Protein 2P9X (pdb70)

Nearest PDB structures (foldseek):
  2p9x-assembly2_B-2  TM=1.011E+00  e=6.034E-13  Pyrococcus horikoshii OT3
  2p9x-assembly1_A  TM=1.002E+00  e=4.941E-11  Pyrococcus horikoshii OT3
  2p9x-assembly1_A  TM=1.010E+00  e=7.304E-13  Pyrococcus horikoshii OT3
  2p9x-assembly2_B-2  TM=1.002E+00  e=5.067E-11  Pyrococcus horikoshii OT3
  7ai4-assembly1_A  TM=3.066E-01  e=9.046E+00  Homo sapiens

Structure (mmCIF, N/CA/C/O backbone):
data_2P9X
#
_entry.id   2P9X
#
_cell.length_a   62.357
_cell.length_b   65.870
_cell.length_c   104.050
_cell.angle_alpha   90.00
_cell.angle_beta   90.00
_cell.angle_gamma   90.00
#
_symmetry.space_group_name_H-M   'P 21 21 21'
#
loop_
_entity.id
_entity.type
_entity.pdbx_description
1 polymer 'Hypothetical protein PH0832'
2 non-polymer 'ACETATE ION'
3 non-polymer 'ZINC ION'
4 water water
#
loop_
_atom_site.group_PDB
_atom_site.id
_atom_site.type_symbol
_atom_site.label_atom_id
_atom_site.label_alt_id
_atom_site.label_comp_id
_atom_site.label_asym_id
_atom_site.label_entity_id
_atom_site.label_seq_id
_atom_site.pdbx_PDB_ins_code
_atom_site.Cartn_x
_atom_site.Cartn_y
_atom_site.Cartn_z
_atom_site.occupancy
_atom_site.B_iso_or_equiv
_atom_site.auth_seq_id
_atom_site.auth_comp_id
_atom_site.auth_asym_id
_atom_site.auth_atom_id
_atom_site.pdbx_PDB_model_num
ATOM 1 N N . SER A 1 2 ? -9.814 17.102 5.530 1.00 23.31 2 SER A N 1
ATOM 2 C CA . SER A 1 2 ? -10.929 16.730 6.445 1.00 22.82 2 SER A CA 1
ATOM 3 C C . SER A 1 2 ? -10.374 16.271 7.781 1.00 23.65 2 SER A C 1
ATOM 4 O O . SER A 1 2 ? -9.169 16.062 7.930 1.00 22.83 2 SER A O 1
ATOM 7 N N . LYS A 1 3 ? -11.262 16.105 8.753 1.00 24.28 3 LYS A N 1
ATOM 8 C CA . LYS A 1 3 ? -10.845 15.643 10.066 1.00 24.10 3 LYS A CA 1
ATOM 9 C C . LYS A 1 3 ? -10.182 14.269 9.949 1.00 23.20 3 LYS A C 1
ATOM 10 O O . LYS A 1 3 ? -9.156 14.012 10.575 1.00 23.95 3 LYS A O 1
ATOM 16 N N . GLY A 1 4 ? -10.765 13.389 9.140 1.00 22.50 4 GLY A N 1
ATOM 17 C CA . GLY A 1 4 ? -10.203 12.056 8.984 1.00 21.87 4 GLY A CA 1
ATOM 18 C C . GLY A 1 4 ? -8.867 12.043 8.259 1.00 20.53 4 GLY A C 1
ATOM 19 O O . GLY A 1 4 ? -7.954 11.298 8.626 1.00 21.35 4 GLY A O 1
ATOM 20 N N . ARG A 1 5 ? -8.745 12.873 7.229 1.00 20.17 5 ARG A N 1
ATOM 21 C CA . ARG A 1 5 ? -7.508 12.944 6.456 1.00 21.19 5 ARG A CA 1
ATOM 22 C C . ARG A 1 5 ? -6.395 13.485 7.346 1.00 21.96 5 ARG A C 1
ATOM 23 O O . ARG A 1 5 ? -5.260 13.007 7.306 1.00 22.52 5 ARG A O 1
ATOM 31 N N . ASP A 1 6 ? -6.726 14.491 8.148 1.00 20.83 6 ASP A N 1
ATOM 32 C CA . ASP A 1 6 ? -5.761 15.098 9.060 1.00 23.02 6 ASP A CA 1
ATOM 33 C C . ASP A 1 6 ? -5.295 14.087 10.106 1.00 23.80 6 ASP A C 1
ATOM 34 O O . ASP A 1 6 ? -4.097 13.907 10.317 1.00 24.55 6 ASP A O 1
ATOM 39 N N . ILE A 1 7 ? -6.243 13.410 10.744 1.00 23.12 7 ILE A N 1
ATOM 40 C CA . ILE A 1 7 ? -5.907 12.433 11.774 1.00 22.75 7 ILE A CA 1
ATOM 41 C C . ILE A 1 7 ? -5.096 11.255 11.242 1.00 23.23 7 ILE A C 1
ATOM 42 O O . ILE A 1 7 ? -4.132 10.816 11.878 1.00 23.19 7 ILE A O 1
ATOM 47 N N . LEU A 1 8 ? -5.466 10.736 10.079 1.00 21.69 8 LEU A N 1
ATOM 48 C CA . LEU A 1 8 ? -4.712 9.607 9.540 1.00 19.86 8 LEU A CA 1
ATOM 49 C C . LEU A 1 8 ? -3.300 10.031 9.150 1.00 20.38 8 LEU A C 1
ATOM 50 O O . LEU A 1 8 ? -2.330 9.356 9.480 1.00 23.06 8 LEU A O 1
ATOM 55 N N . THR A 1 9 ? -3.185 11.155 8.454 1.00 21.88 9 THR A N 1
ATOM 56 C CA . THR A 1 9 ? -1.879 11.630 8.015 1.00 19.57 9 THR A CA 1
ATOM 57 C C . THR A 1 9 ? -0.948 11.915 9.183 1.00 21.65 9 THR A C 1
ATOM 58 O O . THR A 1 9 ? 0.201 11.480 9.178 1.00 22.30 9 THR A O 1
ATOM 62 N N . LYS A 1 10 ? -1.439 12.619 10.196 1.00 21.33 10 LYS A N 1
ATOM 63 C CA . LYS A 1 10 ? -0.597 12.926 11.349 1.00 22.83 10 LYS A CA 1
ATOM 64 C C . LYS A 1 10 ? -0.190 11.664 12.098 1.00 22.42 10 LYS A C 1
ATOM 65 O O . LYS A 1 10 ? 0.951 11.539 12.543 1.00 22.06 10 LYS A O 1
ATOM 71 N N . THR A 1 11 ? -1.120 10.725 12.241 1.00 20.85 11 THR A N 1
ATOM 72 C CA . THR A 1 11 ? -0.818 9.485 12.946 1.00 21.44 11 THR A CA 1
ATOM 73 C C . THR A 1 11 ? 0.299 8.744 12.225 1.00 21.02 11 THR A C 1
ATOM 74 O O . THR A 1 11 ? 1.202 8.204 12.861 1.00 22.28 11 THR A O 1
ATOM 78 N N . ILE A 1 12 ? 0.236 8.716 10.897 1.00 20.15 12 ILE A N 1
ATOM 79 C CA . ILE A 1 12 ? 1.269 8.039 10.124 1.00 19.78 12 ILE A CA 1
ATOM 80 C C . ILE A 1 12 ? 2.608 8.751 10.288 1.00 19.22 12 ILE A C 1
ATOM 81 O O . ILE A 1 12 ? 3.635 8.115 10.512 1.00 21.18 12 ILE A O 1
ATOM 86 N N . ILE A 1 13 ? 2.592 10.073 10.187 1.00 20.25 13 ILE A N 1
ATOM 87 C CA . ILE A 1 13 ? 3.813 10.846 10.338 1.00 20.30 13 ILE A CA 1
ATOM 88 C C . ILE A 1 13 ? 4.468 10.579 11.695 1.00 21.14 13 ILE A C 1
ATOM 89 O O . ILE A 1 13 ? 5.685 10.412 11.776 1.00 20.17 13 ILE A O 1
ATOM 94 N N . LEU A 1 14 ? 3.672 10.529 12.759 1.00 21.35 14 LEU A N 1
ATOM 95 C CA . LEU A 1 14 ? 4.240 10.264 14.083 1.00 22.12 14 LEU A CA 1
ATOM 96 C C . LEU A 1 14 ? 4.812 8.847 14.139 1.00 22.83 14 LEU A C 1
ATOM 97 O O . LEU A 1 14 ? 5.843 8.613 14.768 1.00 23.84 14 LEU A O 1
ATOM 102 N N . ALA A 1 15 ? 4.153 7.905 13.468 1.00 20.97 15 ALA A N 1
ATOM 103 C CA . ALA A 1 15 ? 4.640 6.527 13.450 1.00 20.41 15 ALA A CA 1
ATOM 104 C C . ALA A 1 15 ? 6.001 6.469 12.753 1.00 21.00 15 ALA A C 1
ATOM 105 O O . ALA A 1 15 ? 6.916 5.789 13.215 1.00 22.36 15 ALA A O 1
ATOM 107 N N . LEU A 1 16 ? 6.142 7.192 11.645 1.00 20.25 16 LEU A N 1
ATOM 108 C CA . LEU A 1 16 ? 7.411 7.180 10.922 1.00 20.64 16 LEU A CA 1
ATOM 109 C C . LEU A 1 16 ? 8.522 7.764 11.788 1.00 20.67 16 LEU A C 1
ATOM 110 O O . LEU A 1 16 ? 9.639 7.252 11.800 1.00 21.64 16 LEU A O 1
ATOM 115 N N . ARG A 1 17 ? 8.213 8.826 12.523 1.00 20.83 17 ARG A N 1
ATOM 116 C CA . ARG A 1 17 ? 9.205 9.457 13.387 1.00 21.55 17 ARG A CA 1
ATOM 117 C C . ARG A 1 17 ? 9.594 8.527 14.535 1.00 22.58 17 ARG A C 1
ATOM 118 O O . ARG A 1 17 ? 10.726 8.571 15.022 1.00 24.55 17 ARG A O 1
ATOM 126 N N . GLU A 1 18 ? 8.654 7.684 14.956 1.00 22.51 18 GLU A N 1
ATOM 127 C CA . GLU A 1 18 ? 8.910 6.730 16.030 1.00 23.86 18 GLU A CA 1
ATOM 128 C C . GLU A 1 18 ? 9.828 5.613 15.545 1.00 25.21 18 GLU A C 1
ATOM 129 O O . GLU A 1 18 ? 10.668 5.117 16.293 1.00 25.98 18 GLU A O 1
ATOM 135 N N . VAL A 1 19 ? 9.658 5.211 14.289 1.00 23.63 19 VAL A N 1
ATOM 136 C CA . VAL A 1 19 ? 10.475 4.154 13.710 1.00 23.27 19 VAL A CA 1
ATOM 137 C C . VAL A 1 19 ? 11.952 4.526 13.707 1.00 23.90 19 VAL A C 1
ATOM 138 O O . VAL A 1 19 ? 12.787 3.822 14.281 1.00 24.50 19 VAL A O 1
ATOM 142 N N . ALA A 1 20 ? 12.269 5.639 13.055 1.00 23.09 20 ALA A N 1
ATOM 143 C CA . ALA A 1 20 ? 13.649 6.094 12.961 1.00 24.05 20 ALA A CA 1
ATOM 144 C C . ALA A 1 20 ? 13.691 7.530 12.453 1.00 25.28 20 ALA A C 1
ATOM 145 O O . ALA A 1 20 ? 12.811 7.962 11.714 1.00 25.85 20 ALA A O 1
ATOM 147 N N . PRO A 1 21 ? 14.726 8.288 12.841 1.00 27.37 21 PRO A N 1
ATOM 148 C CA . PRO A 1 21 ? 14.912 9.686 12.450 1.00 28.26 21 PRO A CA 1
ATOM 149 C C . PRO A 1 21 ? 14.724 10.024 10.971 1.00 27.21 21 PRO A C 1
ATOM 150 O O . PRO A 1 21 ? 14.125 11.044 10.639 1.00 30.00 21 PRO A O 1
ATOM 154 N N . GLY A 1 22 ? 15.223 9.171 10.086 1.00 25.63 22 GLY A N 1
ATOM 155 C CA . GLY A 1 22 ? 15.119 9.471 8.670 1.00 23.16 22 GLY A CA 1
ATOM 156 C C . GLY A 1 22 ? 14.006 8.848 7.852 1.00 21.92 22 GLY A C 1
ATOM 157 O O . GLY A 1 22 ? 13.917 9.119 6.654 1.00 21.77 22 GLY A O 1
ATOM 158 N N . LEU A 1 23 ? 13.151 8.033 8.457 1.00 19.90 23 LEU A N 1
ATOM 159 C CA . LEU A 1 23 ? 12.101 7.400 7.661 1.00 19.02 23 LEU A CA 1
ATOM 160 C C . LEU A 1 23 ? 11.154 8.395 7.003 1.00 18.84 23 LEU A C 1
ATOM 161 O O . LEU A 1 23 ? 10.785 8.222 5.842 1.00 18.59 23 LEU A O 1
ATOM 166 N N . GLU A 1 24 ? 10.753 9.437 7.722 1.00 18.81 24 GLU A N 1
ATOM 167 C CA . GLU A 1 24 ? 9.848 10.413 7.120 1.00 19.52 24 GLU A CA 1
ATOM 168 C C . GLU A 1 24 ? 10.471 11.000 5.855 1.00 20.13 24 GLU A C 1
ATOM 169 O O . GLU A 1 24 ? 9.832 11.054 4.802 1.00 17.94 24 GLU A O 1
ATOM 175 N N . ALA A 1 25 ? 11.728 11.425 5.953 1.00 19.66 25 ALA A N 1
ATOM 176 C CA . ALA A 1 25 ? 12.403 12.009 4.796 1.00 19.17 25 ALA A CA 1
ATOM 177 C C . ALA A 1 25 ? 12.568 11.007 3.663 1.00 19.59 25 ALA A C 1
ATOM 178 O O . ALA A 1 25 ? 12.406 11.347 2.490 1.00 20.43 25 ALA A O 1
ATOM 180 N N . VAL A 1 26 ? 12.904 9.770 4.009 1.00 18.49 26 VAL A N 1
ATOM 181 C CA . VAL A 1 26 ? 13.101 8.744 2.994 1.00 18.29 26 VAL A CA 1
ATOM 182 C C . VAL A 1 26 ? 11.804 8.399 2.271 1.00 19.36 26 VAL A C 1
ATOM 183 O O . VAL A 1 26 ? 11.757 8.381 1.037 1.00 19.34 26 VAL A O 1
ATOM 187 N N . LEU A 1 27 ? 10.743 8.127 3.021 1.00 19.16 27 LEU A N 1
ATOM 188 C CA . LEU A 1 27 ? 9.484 7.792 2.365 1.00 18.96 27 LEU A CA 1
ATOM 189 C C . LEU A 1 27 ? 8.959 8.983 1.567 1.00 19.84 27 LEU A C 1
ATOM 190 O O . LEU A 1 27 ? 8.461 8.819 0.459 1.00 20.07 27 LEU A O 1
ATOM 195 N N . GLU A 1 28 ? 9.076 10.186 2.117 1.00 18.54 28 GLU A N 1
ATOM 196 C CA . GLU A 1 28 ? 8.586 11.355 1.396 1.00 20.23 28 GLU A CA 1
ATOM 197 C C . GLU A 1 28 ? 9.369 11.606 0.111 1.00 19.66 28 GLU A C 1
ATOM 198 O O . GLU A 1 28 ? 8.802 12.020 -0.893 1.00 21.04 28 GLU A O 1
ATOM 204 N N . ALA A 1 29 ? 10.669 11.342 0.130 1.00 19.08 29 ALA A N 1
ATOM 205 C CA . ALA A 1 29 ? 11.457 11.528 -1.086 1.00 18.97 29 ALA A CA 1
ATOM 206 C C . ALA A 1 29 ? 10.964 10.550 -2.147 1.00 19.39 29 ALA A C 1
ATOM 207 O O . ALA A 1 29 ? 10.859 10.889 -3.325 1.00 20.25 29 ALA A O 1
ATOM 209 N N . HIS A 1 30 ? 10.682 9.323 -1.721 1.00 18.76 30 HIS A N 1
ATOM 210 C CA . HIS A 1 30 ? 10.190 8.285 -2.618 1.00 18.22 30 HIS A CA 1
ATOM 211 C C . HIS A 1 30 ? 8.827 8.643 -3.205 1.00 19.64 30 HIS A C 1
ATOM 212 O O . HIS A 1 30 ? 8.618 8.536 -4.408 1.00 21.85 30 HIS A O 1
ATOM 219 N N . LEU A 1 31 ? 7.898 9.076 -2.361 1.00 19.96 31 LEU A N 1
ATOM 220 C CA . LEU A 1 31 ? 6.562 9.429 -2.852 1.00 19.86 31 LEU A CA 1
ATOM 221 C C . LEU A 1 31 ? 6.586 10.647 -3.758 1.00 21.60 31 LEU A C 1
ATOM 222 O O . LEU A 1 31 ? 5.819 10.734 -4.711 1.00 22.75 31 LEU A O 1
ATOM 227 N N . ARG A 1 32 ? 7.460 11.596 -3.446 1.00 21.91 32 ARG A N 1
ATOM 228 C CA . ARG A 1 32 ? 7.581 12.817 -4.238 1.00 24.52 32 ARG A CA 1
ATOM 229 C C . ARG A 1 32 ? 8.116 12.496 -5.624 1.00 25.36 32 ARG A C 1
ATOM 230 O O . ARG A 1 32 ? 7.565 12.937 -6.635 1.00 26.52 32 ARG A O 1
ATOM 238 N N . ALA A 1 33 ? 9.192 11.719 -5.668 1.00 24.84 33 ALA A N 1
ATOM 239 C CA . ALA A 1 33 ? 9.821 11.360 -6.934 1.00 26.87 33 ALA A CA 1
ATOM 240 C C . ALA A 1 33 ? 9.016 10.415 -7.821 1.00 28.17 33 ALA A C 1
ATOM 241 O O . ALA A 1 33 ? 9.056 10.529 -9.050 1.00 31.12 33 ALA A O 1
ATOM 243 N N . THR A 1 34 ? 8.268 9.496 -7.221 1.00 27.46 34 THR A N 1
ATOM 244 C CA . THR A 1 34 ? 7.516 8.531 -8.011 1.00 27.61 34 THR A CA 1
ATOM 245 C C . THR A 1 34 ? 6.052 8.851 -8.275 1.00 28.19 34 THR A C 1
ATOM 246 O O . THR A 1 34 ? 5.494 8.393 -9.275 1.00 28.35 34 THR A O 1
ATOM 250 N N . LEU A 1 35 ? 5.428 9.636 -7.402 1.00 27.55 35 LEU A N 1
ATOM 251 C CA . LEU A 1 35 ? 4.013 9.966 -7.576 1.00 27.23 35 LEU A CA 1
ATOM 252 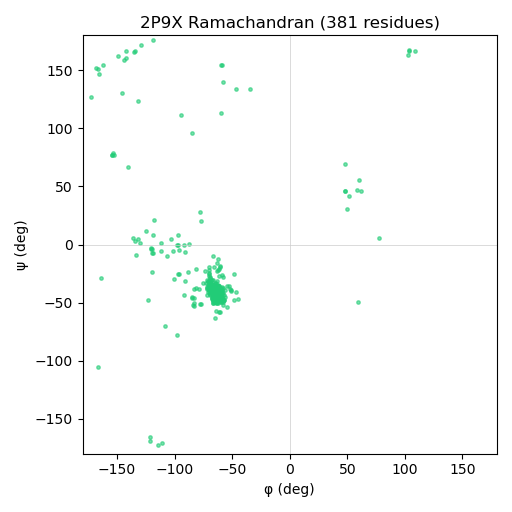C C . LEU A 1 35 ? 3.680 11.432 -7.333 1.00 26.80 35 LEU A C 1
ATOM 253 O O . LEU A 1 35 ? 2.506 11.813 -7.347 1.00 27.46 35 LEU A O 1
ATOM 258 N N . ASN A 1 36 ? 4.705 12.251 -7.114 1.00 26.18 36 ASN A N 1
ATOM 259 C CA . ASN A 1 36 ? 4.512 13.668 -6.840 1.00 27.23 36 ASN A CA 1
ATOM 260 C C . ASN A 1 36 ? 3.437 13.825 -5.768 1.00 26.95 36 ASN A C 1
ATOM 261 O O . ASN A 1 36 ? 2.524 14.648 -5.888 1.00 26.78 36 ASN A O 1
ATOM 266 N N . SER A 1 37 ? 3.555 13.016 -4.720 1.00 24.22 37 SER A N 1
ATOM 267 C CA . SER A 1 37 ? 2.599 13.038 -3.621 1.00 24.17 37 SER A CA 1
ATOM 268 C C . SER A 1 37 ? 3.298 13.011 -2.275 1.00 24.09 37 SER A C 1
ATOM 269 O O . SER A 1 37 ? 4.490 12.707 -2.188 1.00 22.99 37 SER A O 1
ATOM 272 N N . GLY A 1 38 ? 2.536 13.330 -1.233 1.00 22.97 38 GLY A N 1
ATOM 273 C CA . GLY A 1 38 ? 3.047 13.307 0.127 1.00 22.29 38 GLY A CA 1
ATOM 274 C C . GLY A 1 38 ? 2.379 12.171 0.884 1.00 20.85 38 GLY A C 1
ATOM 275 O O . GLY A 1 38 ? 1.672 11.353 0.284 1.00 21.63 38 GLY A O 1
ATOM 276 N N . ILE A 1 39 ? 2.584 12.126 2.198 1.00 20.19 39 ILE A N 1
ATOM 277 C CA . ILE A 1 39 ? 2.021 11.074 3.045 1.00 21.42 39 ILE A CA 1
ATOM 278 C C . ILE A 1 39 ? 0.497 11.066 3.043 1.00 19.67 39 ILE A C 1
ATOM 279 O O . ILE A 1 39 ? -0.129 10.046 3.354 1.00 22.44 39 ILE A O 1
ATOM 284 N N . GLU A 1 40 ? -0.098 12.200 2.685 1.00 20.82 40 GLU A N 1
ATOM 285 C CA . GLU A 1 40 ? -1.554 12.303 2.643 1.00 20.23 40 GLU A CA 1
ATOM 286 C C . GLU A 1 40 ? -2.140 11.328 1.620 1.00 22.33 40 GLU A C 1
ATOM 287 O O . GLU A 1 40 ? -3.350 11.102 1.578 1.00 19.89 40 GLU A O 1
ATOM 293 N N . LEU A 1 41 ? -1.278 10.756 0.784 1.00 20.16 41 LEU A N 1
ATOM 294 C CA . LEU A 1 41 ? -1.712 9.789 -0.219 1.00 21.13 41 LEU A CA 1
ATOM 295 C C . LEU A 1 41 ? -2.328 8.569 0.460 1.00 21.37 41 LEU A C 1
ATOM 296 O O . LEU A 1 41 ? -3.157 7.874 -0.129 1.00 22.59 41 LEU A O 1
ATOM 301 N N . ALA A 1 42 ? -1.906 8.299 1.696 1.00 21.79 42 ALA A N 1
ATOM 302 C CA . ALA A 1 42 ? -2.425 7.154 2.440 1.00 21.35 42 ALA A CA 1
ATOM 303 C C . ALA A 1 42 ? -3.939 7.261 2.573 1.00 21.41 42 ALA A C 1
ATOM 304 O O . ALA A 1 42 ? -4.648 6.260 2.503 1.00 20.91 42 ALA A O 1
ATOM 306 N N . TYR A 1 43 ? -4.427 8.481 2.755 1.00 22.05 43 TYR A N 1
ATOM 307 C CA . TYR A 1 43 ? -5.863 8.713 2.871 1.00 22.68 43 TYR A CA 1
ATOM 308 C C . TYR A 1 43 ? -6.519 8.854 1.501 1.00 23.72 43 TYR A C 1
ATOM 309 O O . TYR A 1 43 ? -7.576 8.270 1.249 1.00 23.66 43 TYR A O 1
ATOM 318 N N . ASP A 1 44 ? -5.895 9.628 0.618 1.00 22.08 44 ASP A N 1
ATOM 319 C CA . ASP A 1 44 ? -6.453 9.857 -0.716 1.00 22.72 44 ASP A CA 1
ATOM 320 C C . ASP A 1 44 ? -6.554 8.620 -1.597 1.00 24.35 44 ASP A C 1
ATOM 321 O O . ASP A 1 44 ? -7.513 8.474 -2.363 1.00 25.59 44 ASP A O 1
ATOM 326 N N . ASP A 1 45 ? -5.563 7.741 -1.506 1.00 23.69 45 ASP A N 1
ATOM 327 C CA . ASP A 1 45 ? -5.548 6.523 -2.304 1.00 24.52 45 ASP A CA 1
ATOM 328 C C . ASP A 1 45 ? -4.711 5.489 -1.562 1.00 23.40 45 ASP A C 1
ATOM 329 O O . ASP A 1 45 ? -3.559 5.238 -1.917 1.00 23.91 45 ASP A O 1
ATOM 334 N N . PRO A 1 46 ? -5.283 4.872 -0.515 1.00 23.25 46 PRO A N 1
ATOM 335 C CA . PRO A 1 46 ? -4.572 3.862 0.276 1.00 23.72 46 PRO A CA 1
ATOM 336 C C . PRO A 1 46 ? -3.921 2.736 -0.519 1.00 24.70 46 PRO A C 1
ATOM 337 O O . PRO A 1 46 ? -2.804 2.318 -0.205 1.00 25.11 46 PRO A O 1
ATOM 341 N N . GLN A 1 47 ? -4.599 2.246 -1.552 1.00 24.85 47 GLN A N 1
ATOM 342 C CA . GLN A 1 47 ? -4.028 1.177 -2.360 1.00 25.23 47 GLN A CA 1
ATOM 343 C C . GLN A 1 47 ? -2.743 1.646 -3.050 1.00 24.78 47 GLN A C 1
ATOM 344 O O . GLN A 1 47 ? -1.750 0.917 -3.086 1.00 25.27 47 GLN A O 1
ATOM 350 N N . LYS A 1 48 ? -2.759 2.862 -3.587 1.00 23.57 48 LYS A N 1
ATOM 351 C CA . LYS A 1 48 ? -1.584 3.403 -4.267 1.00 24.75 48 LYS A CA 1
ATOM 352 C C . LYS A 1 48 ? -0.457 3.645 -3.262 1.00 24.32 48 LYS A C 1
ATOM 353 O O . LYS A 1 48 ? 0.716 3.426 -3.564 1.00 23.15 48 LYS A O 1
ATOM 359 N N . PHE A 1 49 ? -0.819 4.094 -2.064 1.00 22.57 49 PHE A N 1
ATOM 360 C CA . PHE A 1 49 ? 0.171 4.349 -1.024 1.00 22.31 49 PHE A CA 1
ATOM 361 C C . PHE A 1 49 ? 0.838 3.023 -0.649 1.00 22.62 49 PHE A C 1
ATOM 362 O O . PHE A 1 49 ? 2.066 2.940 -0.539 1.00 21.43 49 PHE A O 1
ATOM 370 N N . LYS A 1 50 ? 0.031 1.980 -0.465 1.00 21.82 50 LYS A N 1
ATOM 371 C CA . LYS A 1 50 ? 0.571 0.673 -0.115 1.00 24.35 50 LYS A CA 1
ATOM 372 C C . LYS A 1 50 ? 1.502 0.177 -1.214 1.00 24.23 50 LYS A C 1
ATOM 373 O O . LYS A 1 50 ? 2.587 -0.336 -0.937 1.00 24.25 50 LYS A O 1
ATOM 379 N N . GLU A 1 51 ? 1.074 0.342 -2.461 1.00 24.19 51 GLU A N 1
ATOM 380 C CA . GLU A 1 51 ? 1.873 -0.076 -3.606 1.00 26.10 51 GLU A CA 1
ATOM 381 C C . GLU A 1 51 ? 3.211 0.664 -3.604 1.00 24.00 51 GLU A C 1
ATOM 382 O O . GLU A 1 51 ? 4.256 0.062 -3.841 1.00 23.89 51 GLU A O 1
ATOM 388 N N . ALA A 1 52 ? 3.169 1.966 -3.326 1.00 21.84 52 ALA A N 1
ATOM 389 C CA . ALA A 1 52 ? 4.380 2.785 -3.306 1.00 20.89 52 ALA A CA 1
ATOM 390 C C . ALA A 1 52 ? 5.367 2.353 -2.231 1.00 20.04 52 ALA A C 1
ATOM 391 O O . ALA A 1 52 ? 6.565 2.297 -2.476 1.00 19.61 52 ALA A O 1
ATOM 393 N N . VAL A 1 53 ? 4.876 2.067 -1.028 1.00 20.12 53 VAL A N 1
ATOM 394 C CA . VAL A 1 53 ? 5.766 1.634 0.039 1.00 20.78 53 VAL A CA 1
ATOM 395 C C . VAL A 1 53 ? 6.368 0.273 -0.316 1.00 20.75 53 VAL A C 1
ATOM 396 O O . VAL A 1 53 ? 7.530 -0.001 -0.013 1.00 22.29 53 VAL A O 1
ATOM 400 N N . SER A 1 54 ? 5.575 -0.583 -0.956 1.00 20.70 54 SER A N 1
ATOM 401 C CA . SER A 1 54 ? 6.061 -1.899 -1.350 1.00 21.75 54 SER A CA 1
ATOM 402 C C . SER A 1 54 ? 7.187 -1.737 -2.372 1.00 22.39 54 SER A C 1
ATOM 403 O O . SER A 1 54 ? 8.146 -2.501 -2.369 1.00 22.20 54 SER A O 1
ATOM 406 N N . LYS A 1 55 ? 7.078 -0.734 -3.237 1.00 22.18 55 LYS A N 1
ATOM 407 C CA . LYS A 1 55 ? 8.127 -0.510 -4.232 1.00 23.51 55 LYS A CA 1
ATOM 408 C C . LYS A 1 55 ? 9.409 0.005 -3.583 1.00 23.00 55 LYS A C 1
ATOM 409 O O . LYS A 1 55 ? 10.503 -0.200 -4.099 1.00 22.98 55 LYS A O 1
ATOM 415 N N . LEU A 1 56 ? 9.276 0.654 -2.434 1.00 20.68 56 LEU A N 1
ATOM 416 C CA . LEU A 1 56 ? 10.440 1.178 -1.737 1.00 19.21 56 LEU A CA 1
ATOM 417 C C . LEU A 1 56 ? 11.229 0.121 -0.967 1.00 20.72 56 LEU A C 1
ATOM 418 O O . LEU A 1 56 ? 12.442 -0.009 -1.141 1.00 21.69 56 LEU A O 1
ATOM 423 N N . PHE A 1 57 ? 10.532 -0.651 -0.136 1.00 19.85 57 PHE A N 1
ATOM 424 C CA . PHE A 1 57 ? 11.180 -1.652 0.707 1.00 19.56 57 PHE A CA 1
ATOM 425 C C . PHE A 1 57 ? 10.740 -3.097 0.513 1.00 20.25 57 PHE A C 1
ATOM 426 O O . PHE A 1 57 ? 11.280 -3.986 1.161 1.00 23.17 57 PHE A O 1
ATOM 434 N N . GLY A 1 58 ? 9.758 -3.330 -0.347 1.00 20.79 58 GLY A N 1
ATOM 435 C CA . GLY A 1 58 ? 9.279 -4.686 -0.540 1.00 22.05 58 GLY A CA 1
ATOM 436 C C . GLY A 1 58 ? 7.955 -4.869 0.174 1.00 22.01 58 GLY A C 1
ATOM 437 O O . GLY A 1 58 ? 7.577 -4.038 0.998 1.00 22.33 58 GLY A O 1
ATOM 438 N N . GLU A 1 59 ? 7.258 -5.964 -0.120 1.00 23.04 59 GLU A N 1
ATOM 439 C CA . GLU A 1 59 ? 5.949 -6.212 0.475 1.00 24.41 59 GLU A CA 1
ATOM 440 C C . GLU A 1 59 ? 5.955 -6.572 1.957 1.00 22.56 59 GLU A C 1
ATOM 441 O O . GLU A 1 59 ? 5.006 -6.258 2.679 1.00 22.89 59 GLU A O 1
ATOM 447 N N . TYR A 1 60 ? 7.011 -7.232 2.413 1.00 21.26 60 TYR A N 1
ATOM 448 C CA . TYR A 1 60 ? 7.106 -7.604 3.819 1.00 22.30 60 TYR A CA 1
ATOM 449 C C . TYR A 1 60 ? 7.179 -6.332 4.665 1.00 21.55 60 TYR A C 1
ATOM 450 O O . TYR A 1 60 ? 6.460 -6.182 5.657 1.00 21.65 60 TYR A O 1
ATOM 459 N N . SER A 1 61 ? 8.039 -5.404 4.257 1.00 21.12 61 SER A N 1
ATOM 460 C CA . SER A 1 61 ? 8.179 -4.148 4.977 1.00 22.40 61 SER A CA 1
ATOM 461 C C . SER A 1 61 ? 6.910 -3.307 4.882 1.00 20.91 61 SER A C 1
ATOM 462 O O . SER A 1 61 ? 6.508 -2.675 5.859 1.00 22.21 61 SER A O 1
ATOM 465 N N . ALA A 1 62 ? 6.276 -3.305 3.712 1.00 20.51 62 ALA A N 1
ATOM 466 C CA . ALA A 1 62 ? 5.048 -2.534 3.517 1.00 21.25 62 ALA A CA 1
ATOM 467 C C . ALA A 1 62 ? 3.964 -3.067 4.439 1.00 20.93 62 ALA A C 1
ATOM 468 O O . ALA A 1 62 ? 3.205 -2.297 5.035 1.00 21.10 62 ALA A O 1
ATOM 470 N N . ARG A 1 63 ? 3.890 -4.388 4.556 1.00 20.81 63 ARG A N 1
ATOM 471 C CA . ARG A 1 63 ? 2.892 -5.006 5.426 1.00 21.21 63 ARG A CA 1
ATOM 472 C C . ARG A 1 63 ? 3.125 -4.611 6.881 1.00 21.48 63 ARG A C 1
ATOM 473 O O . ARG A 1 63 ? 2.176 -4.293 7.597 1.00 21.08 63 ARG A O 1
ATOM 481 N N . LEU A 1 64 ? 4.387 -4.633 7.309 1.00 20.22 64 LEU A N 1
ATOM 482 C CA . LEU A 1 64 ? 4.736 -4.262 8.677 1.00 20.56 64 LEU A CA 1
ATOM 483 C C . LEU A 1 64 ? 4.299 -2.823 8.955 1.00 21.00 64 LEU A C 1
ATOM 484 O O . LEU A 1 64 ? 3.729 -2.540 10.008 1.00 21.22 64 LEU A O 1
ATOM 489 N N . LEU A 1 65 ? 4.556 -1.915 8.014 1.00 20.22 65 LEU A N 1
ATOM 490 C CA . LEU A 1 65 ? 4.153 -0.522 8.193 1.00 20.16 65 LEU A CA 1
ATOM 491 C C . LEU A 1 65 ? 2.629 -0.431 8.285 1.00 20.14 65 LEU A C 1
ATOM 492 O O . LEU A 1 65 ? 2.086 0.304 9.113 1.00 20.37 65 LEU A O 1
ATOM 497 N N . GLU A 1 66 ? 1.940 -1.190 7.440 1.00 20.01 66 GLU A N 1
ATOM 498 C CA . GLU A 1 66 ? 0.480 -1.193 7.447 1.00 20.02 66 GLU A CA 1
ATOM 499 C C . GLU A 1 66 ? -0.018 -1.610 8.831 1.00 21.17 66 GLU A C 1
ATOM 500 O O . GLU A 1 66 ? -0.879 -0.954 9.415 1.00 21.61 66 GLU A O 1
ATOM 506 N N . MET A 1 67 ? 0.538 -2.697 9.357 1.00 21.18 67 MET A N 1
ATOM 507 C CA . MET A 1 67 ? 0.139 -3.186 10.674 1.00 22.02 67 MET A CA 1
ATOM 508 C C . MET A 1 67 ? 0.379 -2.135 11.750 1.00 21.98 67 MET A C 1
ATOM 509 O O . MET A 1 67 ? -0.463 -1.929 12.629 1.00 24.89 67 MET A O 1
ATOM 514 N N . VAL A 1 68 ? 1.527 -1.471 11.681 1.00 20.85 68 VAL A N 1
ATOM 515 C CA . VAL A 1 68 ? 1.861 -0.439 12.646 1.00 21.41 68 VAL A CA 1
ATOM 516 C C . VAL A 1 68 ? 0.901 0.749 12.537 1.00 21.72 68 VAL A C 1
ATOM 517 O O . VAL A 1 68 ? 0.440 1.269 13.551 1.00 24.05 68 VAL A O 1
ATOM 521 N N . ILE A 1 69 ? 0.574 1.163 11.315 1.00 21.54 69 ILE A N 1
ATOM 522 C CA . ILE A 1 69 ? -0.342 2.286 11.135 1.00 21.67 69 ILE A CA 1
ATOM 523 C C . ILE A 1 69 ? -1.719 1.970 11.714 1.00 23.28 69 ILE A C 1
ATOM 524 O O . ILE A 1 69 ? -2.313 2.792 12.414 1.00 23.52 69 ILE A O 1
ATOM 529 N N . ILE A 1 70 ? -2.230 0.781 11.420 1.00 24.78 70 ILE A N 1
ATOM 530 C CA . ILE A 1 70 ? -3.548 0.389 11.916 1.00 25.53 70 ILE A CA 1
ATOM 531 C C . ILE A 1 70 ? -3.570 0.381 13.438 1.00 26.74 70 ILE A C 1
ATOM 532 O O . ILE A 1 70 ? -4.512 0.879 14.060 1.00 26.72 70 ILE A O 1
ATOM 537 N N . SER A 1 71 ? -2.518 -0.169 14.034 1.00 27.77 71 SER A N 1
ATOM 538 C CA . SER A 1 71 ? -2.408 -0.241 15.487 1.00 30.08 71 SER A CA 1
ATOM 539 C C . SER A 1 71 ? -2.379 1.149 16.121 1.00 30.53 71 SER A C 1
ATOM 540 O O . SER A 1 71 ? -3.026 1.388 17.144 1.00 29.19 71 SER A O 1
ATOM 543 N N . LYS A 1 72 ? -1.630 2.065 15.515 1.00 28.88 72 LYS A N 1
ATOM 544 C CA . LYS A 1 72 ? -1.527 3.422 16.042 1.00 29.79 72 LYS A CA 1
ATOM 545 C C . LYS A 1 72 ? -2.826 4.201 15.899 1.00 30.04 72 LYS A C 1
ATOM 546 O O . LYS A 1 72 ? -3.164 5.015 16.759 1.00 29.66 72 LYS A O 1
ATOM 552 N N . LEU A 1 73 ? -3.551 3.969 14.810 1.00 30.38 73 LEU A N 1
ATOM 553 C CA . LEU A 1 73 ? -4.803 4.685 14.612 1.00 33.21 73 LEU A CA 1
ATOM 554 C C . LEU A 1 73 ? -5.871 4.212 15.597 1.00 34.99 73 LEU A C 1
ATOM 555 O O . LEU A 1 73 ? -6.726 4.962 16.050 1.00 35.12 73 LEU A O 1
ATOM 560 N N . LYS A 1 74 ? -5.821 2.901 15.894 1.00 35.74 74 LYS A N 1
ATOM 561 C CA . LYS A 1 74 ? -6.738 2.361 16.887 1.00 39.51 74 LYS A CA 1
ATOM 562 C C . LYS A 1 74 ? -6.490 2.984 18.263 1.00 40.48 74 LYS A C 1
ATOM 563 O O . LYS A 1 74 ? -7.400 3.241 19.041 1.00 41.85 74 LYS A O 1
ATOM 569 N N . GLY A 1 75 ? -5.195 3.199 18.565 1.00 40.23 75 GLY A N 1
ATOM 570 C CA . GLY A 1 75 ? -4.846 3.851 19.821 1.00 41.03 75 GLY A CA 1
ATOM 571 C C . GLY A 1 75 ? -5.238 5.331 19.814 1.00 42.25 75 GLY A C 1
ATOM 572 O O . GLY A 1 75 ? -5.439 5.953 20.849 1.00 42.11 75 GLY A O 1
ATOM 573 N N . ARG A 1 76 ? -5.339 5.897 18.616 1.00 41.23 76 ARG A N 1
ATOM 574 C CA . ARG A 1 76 ? -5.714 7.301 18.471 1.00 41.87 76 ARG A CA 1
ATOM 575 C C . ARG A 1 76 ? -7.236 7.516 18.527 1.00 41.82 76 ARG A C 1
ATOM 576 O O . ARG A 1 76 ? -7.728 8.503 19.056 1.00 41.85 76 ARG A O 1
ATOM 584 N N . LEU A 1 77 ? -7.980 6.571 17.913 1.00 43.42 77 LEU A N 1
ATOM 585 C CA . LEU A 1 77 ? -9.420 6.769 17.695 1.00 45.49 77 LEU A CA 1
ATOM 586 C C . LEU A 1 77 ? -10.259 5.884 18.609 1.00 46.20 77 LEU A C 1
ATOM 587 O O . LEU A 1 77 ? -10.987 6.317 19.497 1.00 48.42 77 LEU A O 1
ATOM 592 N N . GLY A 1 78 ? -10.182 4.587 18.285 1.00 45.90 78 GLY A N 1
ATOM 593 C CA . GLY A 1 78 ? -10.864 3.578 19.066 1.00 45.37 78 GLY A CA 1
ATOM 594 C C . GLY A 1 78 ? -10.031 2.297 19.090 1.00 45.97 78 GLY A C 1
ATOM 595 O O . GLY A 1 78 ? -9.554 1.807 18.077 1.00 44.58 78 GLY A O 1
ATOM 596 N N . GLU A 1 79 ? -9.837 1.779 20.311 1.00 42.70 79 GLU A N 1
ATOM 597 C CA . GLU A 1 79 ? -8.924 0.656 20.475 1.00 44.46 79 GLU A CA 1
ATOM 598 C C . GLU A 1 79 ? -9.209 -0.440 19.459 1.00 46.24 79 GLU A C 1
ATOM 599 O O . GLU A 1 79 ? -8.368 -1.261 19.121 1.00 45.37 79 GLU A O 1
ATOM 605 N N . ASP A 1 80 ? -10.463 -0.472 18.997 1.00 45.04 80 ASP A N 1
ATOM 606 C CA . ASP A 1 80 ? -10.749 -1.548 18.079 1.00 45.03 80 ASP A CA 1
ATOM 607 C C . ASP A 1 80 ? -11.643 -1.104 16.926 1.00 45.03 80 ASP A C 1
ATOM 608 O O . ASP A 1 80 ? -12.795 -1.483 16.813 1.00 46.64 80 ASP A O 1
ATOM 613 N N . ILE A 1 81 ? -11.089 -0.221 16.078 1.00 48.87 81 ILE A N 1
ATOM 614 C CA . ILE A 1 81 ? -11.559 -0.259 14.705 1.00 49.02 81 ILE A CA 1
ATOM 615 C C . ILE A 1 81 ? -11.257 -1.662 14.191 1.00 49.31 81 ILE A C 1
ATOM 616 O O . ILE A 1 81 ? -10.396 -2.362 14.711 1.00 51.52 81 ILE A O 1
ATOM 621 N N . GLU A 1 82 ? -12.012 -2.125 13.190 1.00 51.35 82 GLU A N 1
ATOM 622 C CA . GLU A 1 82 ? -11.775 -3.530 12.886 1.00 53.06 82 GLU A CA 1
ATOM 623 C C . GLU A 1 82 ? -10.889 -3.725 11.647 1.00 51.57 82 GLU A C 1
ATOM 624 O O . GLU A 1 82 ? -10.526 -4.831 11.277 1.00 52.82 82 GLU A O 1
ATOM 630 N N . ALA A 1 83 ? -10.569 -2.595 10.986 1.00 48.45 83 ALA A N 1
ATOM 631 C CA . ALA A 1 83 ? -9.775 -2.661 9.759 1.00 44.42 83 ALA A CA 1
ATOM 632 C C . ALA A 1 83 ? -8.550 -3.574 9.890 1.00 41.66 83 ALA A C 1
ATOM 633 O O . ALA A 1 83 ? -7.810 -3.560 10.870 1.00 40.13 83 ALA A O 1
ATOM 635 N N . ASN A 1 84 ? -8.384 -4.423 8.848 1.00 40.41 84 ASN A N 1
ATOM 636 C CA . ASN A 1 84 ? -7.197 -5.278 8.758 1.00 38.38 84 ASN A CA 1
ATOM 637 C C . ASN A 1 84 ? -6.298 -4.839 7.593 1.00 35.94 84 ASN A C 1
ATOM 638 O O . ASN A 1 84 ? -5.263 -5.423 7.293 1.00 35.63 84 ASN A O 1
ATOM 643 N N . SER A 1 85 ? -6.708 -3.780 6.901 1.00 33.00 85 SER A N 1
ATOM 644 C CA . SER A 1 85 ? -5.944 -3.241 5.781 1.00 29.01 85 SER A CA 1
ATOM 645 C C . SER A 1 85 ? -6.086 -1.722 5.790 1.00 27.76 85 SER A C 1
ATOM 646 O O . SER A 1 85 ? -7.036 -1.186 6.361 1.00 26.27 85 SER A O 1
ATOM 649 N N . LEU A 1 86 ? -5.151 -1.030 5.153 1.00 25.44 86 LEU A N 1
ATOM 650 C CA . LEU A 1 86 ? -5.210 0.423 5.110 1.00 25.23 86 LEU A CA 1
ATOM 651 C C . LEU A 1 86 ? -6.480 0.888 4.387 1.00 25.96 86 LEU A C 1
ATOM 652 O O . LEU A 1 86 ? -7.072 1.900 4.763 1.00 25.37 86 LEU A O 1
ATOM 657 N N . GLU A 1 87 ? -6.898 0.149 3.357 1.00 27.44 87 GLU A N 1
ATOM 658 C CA . GLU A 1 87 ? -8.105 0.507 2.611 1.00 27.92 87 GLU A CA 1
ATOM 659 C C . GLU A 1 87 ? -9.319 0.460 3.525 1.00 28.22 87 GLU A C 1
ATOM 660 O O . GLU A 1 87 ? -10.158 1.366 3.506 1.00 28.57 87 GLU A O 1
ATOM 666 N N . GLU A 1 88 ? -9.417 -0.601 4.320 1.00 27.84 88 GLU A N 1
ATOM 667 C CA . GLU A 1 88 ? -10.530 -0.735 5.252 1.00 29.62 88 GLU A CA 1
ATOM 668 C C . GLU A 1 88 ? -10.439 0.344 6.324 1.00 28.60 88 GLU A C 1
ATOM 669 O O . GLU A 1 88 ? -11.459 0.847 6.800 1.00 29.49 88 GLU A O 1
ATOM 675 N N . LEU A 1 89 ? -9.211 0.699 6.705 1.00 27.09 89 LEU A N 1
ATOM 676 C CA . LEU A 1 89 ? -8.997 1.715 7.731 1.00 26.82 89 LEU A CA 1
ATOM 677 C C . LEU A 1 89 ? -9.510 3.076 7.269 1.00 26.33 89 LEU A C 1
ATOM 678 O O . LEU A 1 89 ? -10.152 3.801 8.034 1.00 27.48 89 LEU A O 1
ATOM 683 N N . VAL A 1 90 ? -9.221 3.425 6.019 1.00 24.70 90 VAL A N 1
ATOM 684 C CA . VAL A 1 90 ? -9.666 4.697 5.467 1.00 25.18 90 VAL A CA 1
ATOM 685 C C . VAL A 1 90 ? -11.185 4.685 5.346 1.00 26.37 90 VAL A C 1
ATOM 686 O O . VAL A 1 90 ? -11.848 5.685 5.622 1.00 26.48 90 VAL A O 1
ATOM 690 N N . SER A 1 91 ? -11.730 3.545 4.936 1.00 27.76 91 SER A N 1
ATOM 691 C CA . SER A 1 91 ? -13.175 3.412 4.794 1.00 29.85 91 SER A CA 1
ATOM 692 C C . SER A 1 91 ? -13.854 3.608 6.141 1.00 29.95 91 SER A C 1
ATOM 693 O O . SER A 1 91 ? -14.874 4.288 6.237 1.00 30.95 91 SER A O 1
ATOM 696 N N . GLU A 1 92 ? -13.282 3.010 7.182 1.00 29.91 92 GLU A N 1
ATOM 697 C CA . GLU A 1 92 ? -13.838 3.128 8.521 1.00 31.21 92 GLU A CA 1
ATOM 698 C C . GLU A 1 92 ? -13.740 4.555 9.042 1.00 30.30 92 GLU A C 1
ATOM 699 O O . GLU A 1 92 ? -14.674 5.060 9.670 1.00 29.52 92 GLU A O 1
ATOM 705 N N . ILE A 1 93 ? -12.614 5.212 8.782 1.00 28.69 93 ILE A N 1
ATOM 706 C CA . ILE A 1 93 ? -12.438 6.593 9.225 1.00 28.19 93 ILE A CA 1
ATOM 707 C C . ILE A 1 93 ? -13.468 7.495 8.545 1.00 28.77 93 ILE A C 1
ATOM 708 O O . ILE A 1 93 ? -14.039 8.386 9.176 1.00 28.51 93 ILE A O 1
ATOM 713 N N . ARG A 1 94 ? -13.701 7.270 7.256 1.00 29.44 94 ARG A N 1
ATOM 714 C CA . ARG A 1 94 ? -14.673 8.069 6.522 1.00 31.60 94 ARG A CA 1
ATOM 715 C C . ARG A 1 94 ? -16.080 7.841 7.075 1.00 32.27 94 ARG A C 1
ATOM 716 O O . ARG A 1 94 ? -16.901 8.755 7.091 1.00 32.56 94 ARG A O 1
ATOM 724 N N . LYS A 1 95 ? -16.353 6.625 7.540 1.00 34.29 95 LYS A N 1
ATOM 725 C CA . LYS A 1 95 ? -17.665 6.323 8.103 1.00 37.00 95 LYS A CA 1
ATOM 726 C C . LYS A 1 95 ? -17.826 6.997 9.461 1.00 37.15 95 LYS A C 1
ATOM 727 O O . LYS A 1 95 ? -18.905 7.495 9.794 1.00 37.96 95 LYS A O 1
ATOM 733 N N . ILE A 1 96 ? -16.751 7.019 10.241 1.00 36.06 96 ILE A N 1
ATOM 734 C CA . ILE A 1 96 ? -16.780 7.639 11.560 1.00 36.09 96 ILE A CA 1
ATOM 735 C C . ILE A 1 96 ? -17.044 9.142 11.480 1.00 36.30 96 ILE A C 1
ATOM 736 O O . ILE A 1 96 ? -17.820 9.683 12.268 1.00 35.57 96 ILE A O 1
ATOM 741 N N . TYR A 1 97 ? -16.408 9.809 10.522 1.00 36.08 97 TYR A N 1
ATOM 742 C CA . TYR A 1 97 ? -16.562 11.255 10.366 1.00 36.98 97 TYR A CA 1
ATOM 743 C C . TYR A 1 97 ? -17.579 11.678 9.313 1.00 38.30 97 TYR A C 1
ATOM 744 O O . TYR A 1 97 ? -17.799 12.873 9.101 1.00 38.98 97 TYR A O 1
ATOM 753 N N . GLY A 1 98 ? -18.202 10.701 8.660 1.00 39.27 98 GLY A N 1
ATOM 754 C CA . GLY A 1 98 ? -19.180 11.011 7.636 1.00 39.95 98 GLY A CA 1
ATOM 755 C C . GLY A 1 98 ? -18.550 11.784 6.495 1.00 40.99 98 GLY A C 1
ATOM 756 O O . GLY A 1 98 ? -19.094 12.790 6.039 1.00 40.61 98 GLY A O 1
ATOM 757 N N . GLU A 1 99 ? -17.395 11.312 6.036 1.00 41.46 99 GLU A N 1
ATOM 758 C CA . GLU A 1 99 ? -16.676 11.963 4.947 1.00 43.39 99 GLU A CA 1
ATOM 759 C C . GLU A 1 99 ? -16.783 11.143 3.670 1.00 44.24 99 GLU A C 1
ATOM 760 O O . GLU A 1 99 ? -17.355 10.033 3.732 1.00 45.84 99 GLU A O 1
ATOM 767 N N . LYS B 1 3 ? 18.028 -25.427 -23.626 1.00 70.00 3 LYS B N 1
ATOM 768 C CA . LYS B 1 3 ? 19.319 -25.021 -23.081 1.00 70.07 3 LYS B CA 1
ATOM 769 C C . LYS B 1 3 ? 19.302 -23.559 -22.626 1.00 69.32 3 LYS B C 1
ATOM 770 O O . LYS B 1 3 ? 19.981 -23.154 -21.691 1.00 68.77 3 LYS B O 1
ATOM 776 N N . GLY B 1 4 ? 18.518 -22.746 -23.359 1.00 68.34 4 GLY B N 1
ATOM 777 C CA . GLY B 1 4 ? 18.441 -21.328 -23.031 1.00 67.27 4 GLY B CA 1
ATOM 778 C C . GLY B 1 4 ? 17.863 -21.106 -21.633 1.00 66.59 4 GLY B C 1
ATOM 779 O O . GLY B 1 4 ? 18.268 -20.220 -20.891 1.00 66.18 4 GLY B O 1
ATOM 780 N N . ARG B 1 5 ? 16.851 -21.926 -21.297 1.00 66.04 5 ARG B N 1
ATOM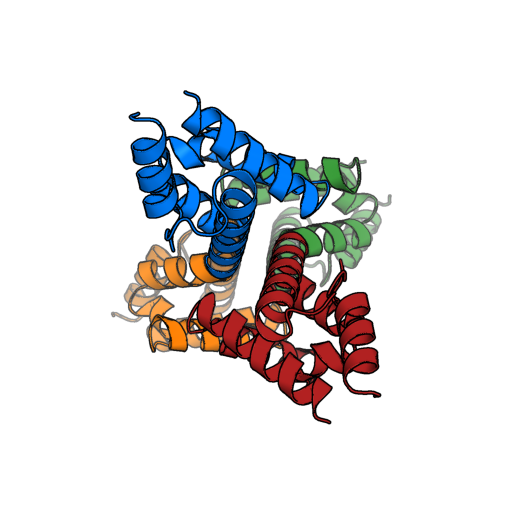 781 C CA . ARG B 1 5 ? 16.221 -21.790 -19.989 1.00 65.49 5 ARG B CA 1
ATOM 782 C C . ARG B 1 5 ? 17.123 -22.322 -18.874 1.00 64.45 5 ARG B C 1
ATOM 783 O O . ARG B 1 5 ? 16.975 -21.986 -17.706 1.00 64.72 5 ARG B O 1
ATOM 791 N N . ASP B 1 6 ? 18.055 -23.209 -19.267 1.00 63.10 6 ASP B N 1
ATOM 792 C CA . ASP B 1 6 ? 18.989 -23.752 -18.288 1.00 61.60 6 ASP B CA 1
ATOM 793 C C . ASP B 1 6 ? 20.154 -22.793 -18.031 1.00 59.27 6 ASP B C 1
ATOM 794 O O . ASP B 1 6 ? 20.664 -22.665 -16.925 1.00 58.99 6 ASP B O 1
ATOM 799 N N . ILE B 1 7 ? 20.598 -22.127 -19.114 1.00 56.63 7 ILE B N 1
ATOM 800 C CA . ILE B 1 7 ? 21.729 -21.213 -18.982 1.00 53.52 7 ILE B CA 1
ATOM 801 C C . ILE B 1 7 ? 21.367 -19.972 -18.157 1.00 51.45 7 ILE B C 1
ATOM 802 O O . ILE B 1 7 ? 22.133 -19.500 -17.329 1.00 49.26 7 ILE B O 1
ATOM 807 N N . LEU B 1 8 ? 20.174 -19.425 -18.373 1.00 49.08 8 LEU B N 1
ATOM 808 C CA . LEU B 1 8 ? 19.743 -18.249 -17.627 1.00 47.16 8 LEU B CA 1
ATOM 809 C C . LEU B 1 8 ? 19.618 -18.570 -16.141 1.00 46.19 8 LEU B C 1
ATOM 810 O O . LEU B 1 8 ? 20.044 -17.791 -15.289 1.00 44.75 8 LEU B O 1
ATOM 815 N N . THR B 1 9 ? 19.036 -19.724 -15.838 1.00 45.03 9 THR B N 1
ATOM 816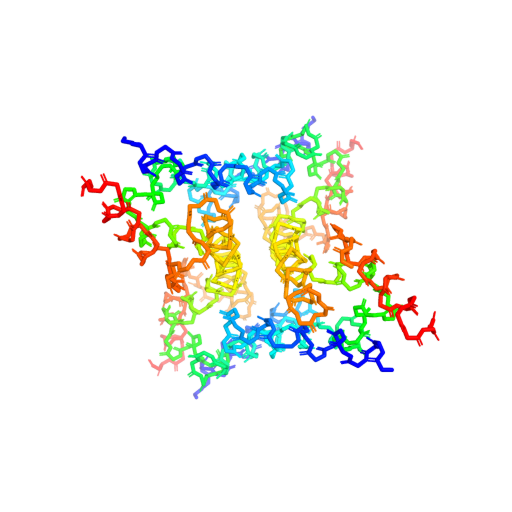 C CA . THR B 1 9 ? 18.848 -20.147 -14.456 1.00 44.53 9 THR B CA 1
ATOM 817 C C . THR B 1 9 ? 20.179 -20.345 -13.735 1.00 44.98 9 THR B C 1
ATOM 818 O O . THR B 1 9 ? 20.381 -19.835 -12.634 1.00 43.35 9 THR B O 1
ATOM 822 N N . LYS B 1 10 ? 21.084 -21.088 -14.362 1.00 46.06 10 LYS B N 1
ATOM 823 C CA . LYS B 1 10 ? 22.387 -21.351 -13.767 1.00 47.07 10 LYS B CA 1
ATOM 824 C C . LYS B 1 10 ? 23.165 -20.053 -13.591 1.00 46.51 10 LYS B C 1
ATOM 825 O O . LYS B 1 10 ? 23.858 -19.865 -12.592 1.00 46.51 10 LYS B O 1
ATOM 831 N N . THR B 1 11 ? 23.037 -19.152 -14.560 1.00 45.55 11 THR B N 1
ATOM 832 C CA . THR B 1 11 ? 23.726 -17.868 -14.505 1.00 45.18 11 THR B CA 1
ATOM 833 C C . THR B 1 11 ? 23.178 -16.999 -13.379 1.00 43.51 11 THR B C 1
ATOM 834 O O . THR B 1 11 ? 23.936 -16.331 -12.676 1.00 43.18 11 THR B O 1
ATOM 838 N N . ILE B 1 12 ? 21.859 -17.000 -13.214 1.00 41.47 12 ILE B N 1
ATOM 839 C CA . ILE B 1 12 ? 21.247 -16.206 -12.157 1.00 40.41 12 ILE B CA 1
ATOM 840 C C . ILE B 1 12 ? 21.734 -16.708 -10.804 1.00 40.31 12 ILE B C 1
ATOM 841 O O . ILE B 1 12 ? 22.153 -15.921 -9.958 1.00 40.09 12 ILE B O 1
ATOM 846 N N . ILE B 1 13 ? 21.691 -18.023 -10.609 1.00 40.36 13 ILE B N 1
ATOM 847 C CA . ILE B 1 13 ? 22.134 -18.617 -9.350 1.00 40.99 13 ILE B CA 1
ATOM 848 C C . ILE B 1 13 ? 23.572 -18.234 -9.014 1.00 40.21 13 ILE B C 1
ATOM 849 O O . ILE B 1 13 ? 23.903 -17.985 -7.855 1.00 39.70 13 ILE B O 1
ATOM 854 N N . LEU B 1 14 ? 24.429 -18.183 -10.027 1.00 40.58 14 LEU B N 1
ATOM 855 C CA . LEU B 1 14 ? 25.823 -17.823 -9.801 1.00 39.61 14 LEU B CA 1
ATOM 856 C C . LEU B 1 14 ? 25.918 -16.369 -9.352 1.00 39.41 14 LEU B C 1
ATOM 857 O O . LEU B 1 14 ? 26.732 -16.022 -8.496 1.00 39.59 14 LEU B O 1
ATOM 862 N N . ALA B 1 15 ? 25.077 -15.519 -9.933 1.00 38.46 15 ALA B N 1
ATOM 863 C CA . ALA B 1 15 ? 25.066 -14.104 -9.584 1.00 38.07 15 ALA B CA 1
ATOM 864 C C . ALA B 1 15 ? 24.613 -13.925 -8.136 1.00 37.88 15 ALA B C 1
ATOM 865 O O . ALA B 1 15 ? 25.188 -13.131 -7.390 1.00 37.31 15 ALA B O 1
ATOM 867 N N . LEU B 1 16 ? 23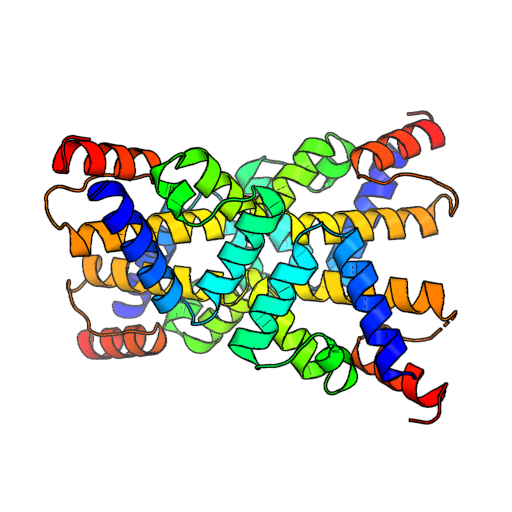.582 -14.669 -7.743 1.00 37.25 16 LEU B N 1
ATOM 868 C CA . LEU B 1 16 ? 23.063 -14.581 -6.381 1.00 37.71 16 LEU B CA 1
ATOM 869 C C . LEU B 1 16 ? 24.150 -14.967 -5.385 1.00 37.94 16 LEU B C 1
ATOM 870 O O . LEU B 1 16 ? 24.273 -14.364 -4.320 1.00 37.02 16 LEU B O 1
ATOM 875 N N . ARG B 1 17 ? 24.944 -15.973 -5.741 1.00 39.60 17 ARG B N 1
ATOM 876 C CA . ARG B 1 17 ? 26.023 -16.427 -4.871 1.00 41.16 17 ARG B CA 1
ATOM 877 C C . ARG B 1 17 ? 27.133 -15.394 -4.740 1.00 40.93 17 ARG B C 1
ATOM 878 O O . ARG B 1 17 ? 27.803 -15.322 -3.709 1.00 40.12 17 ARG B O 1
ATOM 886 N N . GLU B 1 18 ? 27.341 -14.598 -5.784 1.00 40.92 18 GLU B N 1
ATOM 887 C CA . GLU B 1 18 ? 28.366 -13.561 -5.733 1.00 42.03 18 GLU B CA 1
ATOM 888 C C . GLU B 1 18 ? 27.933 -12.447 -4.787 1.00 40.64 18 GLU B C 1
ATOM 889 O O . GLU B 1 18 ? 28.761 -11.805 -4.143 1.00 39.99 18 GLU B O 1
ATOM 895 N N . VAL B 1 19 ? 26.627 -12.216 -4.715 1.00 38.45 19 VAL B N 1
ATOM 896 C CA . VAL B 1 19 ? 26.097 -11.185 -3.835 1.00 36.93 19 VAL B CA 1
ATOM 897 C C . VAL B 1 19 ? 26.382 -11.555 -2.386 1.00 36.54 19 VAL B C 1
ATOM 898 O O . VAL B 1 19 ? 27.105 -10.851 -1.681 1.00 34.74 19 VAL B O 1
ATOM 902 N N . ALA B 1 20 ? 25.809 -12.669 -1.948 1.00 35.38 20 ALA B N 1
ATOM 903 C CA . ALA B 1 20 ? 25.992 -13.133 -0.583 1.00 38.43 20 ALA B CA 1
ATOM 904 C C . ALA B 1 20 ? 25.606 -14.603 -0.465 1.00 39.21 20 ALA B C 1
ATOM 905 O O . ALA B 1 20 ? 24.794 -15.108 -1.239 1.00 39.99 20 ALA B O 1
ATOM 907 N N . PRO B 1 21 ? 26.186 -15.305 0.519 1.00 41.78 21 PRO B N 1
ATOM 908 C CA . PRO B 1 21 ? 25.946 -16.727 0.790 1.00 42.42 21 PRO B CA 1
ATOM 909 C C . PRO B 1 21 ? 24.484 -17.167 0.841 1.00 42.39 21 PRO B C 1
ATOM 910 O O . PRO B 1 21 ? 24.107 -18.162 0.219 1.00 43.24 21 PRO B O 1
ATOM 914 N N . GLY B 1 22 ? 23.666 -16.423 1.580 1.00 40.82 22 GLY B N 1
ATOM 915 C CA . GLY B 1 22 ? 22.268 -16.790 1.722 1.00 38.12 22 GLY B CA 1
ATOM 916 C C . GLY B 1 22 ? 21.243 -16.221 0.762 1.00 36.83 22 GLY B C 1
ATOM 917 O O . GLY B 1 22 ? 20.064 -16.547 0.873 1.00 36.22 22 GLY B O 1
ATOM 918 N N . LEU B 1 23 ? 21.662 -15.391 -0.189 1.00 34.57 23 LEU B N 1
ATOM 919 C CA . LEU B 1 23 ? 20.696 -14.817 -1.116 1.00 33.73 23 LEU B CA 1
ATOM 920 C C . LEU B 1 23 ? 19.915 -15.867 -1.897 1.00 33.38 23 LEU B C 1
ATOM 921 O O . LEU B 1 23 ? 18.710 -15.730 -2.079 1.00 33.78 23 LEU B O 1
ATOM 926 N N . GLU B 1 24 ? 20.591 -16.916 -2.360 1.00 33.05 24 GLU B N 1
ATOM 927 C CA . GLU B 1 24 ? 19.902 -17.961 -3.109 1.00 33.12 24 GLU B CA 1
ATOM 928 C C . GLU B 1 24 ? 18.805 -18.575 -2.245 1.00 31.79 24 GLU B C 1
ATOM 929 O O . GLU B 1 24 ? 17.659 -18.694 -2.674 1.00 32.89 24 GLU B O 1
ATOM 935 N N . ALA B 1 25 ? 19.162 -18.947 -1.021 1.00 31.93 25 ALA B N 1
ATOM 936 C CA . ALA B 1 25 ? 18.210 -19.543 -0.087 1.00 31.42 25 ALA B CA 1
ATOM 937 C C . ALA B 1 25 ? 17.072 -18.574 0.223 1.00 30.53 25 ALA B C 1
ATOM 938 O O . ALA B 1 25 ? 15.904 -18.962 0.267 1.00 29.85 25 ALA B O 1
ATOM 940 N N . VAL B 1 26 ? 17.416 -17.308 0.431 1.00 30.43 26 VAL B N 1
ATOM 941 C CA . VAL B 1 26 ? 16.412 -16.295 0.733 1.00 28.53 26 VAL B CA 1
ATOM 942 C C . VAL B 1 26 ? 15.447 -16.066 -0.433 1.00 28.50 26 VAL B C 1
ATOM 943 O O . VAL B 1 26 ? 14.234 -16.056 -0.238 1.00 28.86 26 VAL B O 1
ATOM 947 N N . LEU B 1 27 ? 15.968 -15.890 -1.646 1.00 28.86 27 LEU B N 1
ATOM 948 C CA . LEU B 1 27 ? 15.094 -15.664 -2.793 1.00 31.04 27 LEU B CA 1
ATOM 949 C C . LEU B 1 27 ? 14.238 -16.888 -3.115 1.00 31.46 27 LEU B C 1
ATOM 950 O O . LEU B 1 27 ? 13.064 -16.760 -3.452 1.00 32.49 27 LEU B O 1
ATOM 955 N N . GLU B 1 28 ? 14.821 -18.075 -3.012 1.00 32.99 28 GLU B N 1
ATOM 956 C CA . GLU B 1 28 ? 14.064 -19.284 -3.315 1.00 35.54 28 GLU B CA 1
ATOM 957 C C . GLU B 1 28 ? 12.947 -19.519 -2.307 1.00 35.46 28 GLU B C 1
ATOM 958 O O . GLU B 1 28 ? 11.873 -20.005 -2.664 1.00 36.89 28 GLU B O 1
ATOM 964 N N . ALA B 1 29 ? 13.193 -19.164 -1.051 1.00 35.15 29 ALA B N 1
ATOM 965 C CA . ALA B 1 29 ? 12.176 -19.324 -0.019 1.00 33.99 29 ALA B CA 1
ATOM 966 C C . ALA B 1 29 ? 11.001 -18.413 -0.370 1.00 33.45 29 ALA B C 1
ATOM 967 O O . ALA B 1 29 ? 9.842 -18.797 -0.239 1.00 34.04 29 ALA B O 1
ATOM 969 N N . HIS B 1 30 ? 11.316 -17.205 -0.832 1.00 32.91 30 HIS B N 1
ATOM 970 C CA . HIS B 1 30 ? 10.304 -16.225 -1.216 1.00 33.25 30 HIS B CA 1
ATOM 971 C C . HIS B 1 30 ? 9.491 -16.676 -2.433 1.00 33.49 30 HIS B C 1
ATOM 972 O O . HIS B 1 30 ? 8.260 -16.606 -2.433 1.00 33.55 30 HIS B O 1
ATOM 979 N N . LEU B 1 31 ? 10.185 -17.135 -3.469 1.00 35.09 31 LEU B N 1
ATOM 980 C CA . LEU B 1 31 ? 9.530 -17.579 -4.695 1.00 36.37 31 LEU B CA 1
ATOM 981 C C . LEU B 1 31 ? 8.659 -18.811 -4.479 1.00 36.88 31 LEU B C 1
ATOM 982 O O . LEU B 1 31 ? 7.609 -18.954 -5.104 1.00 37.48 31 LEU B O 1
ATOM 987 N N . ARG B 1 32 ? 9.101 -19.697 -3.596 1.00 38.68 32 ARG B N 1
ATOM 988 C CA . ARG B 1 32 ? 8.213 -20.851 -3.532 1.00 42.02 32 ARG B CA 1
ATOM 989 C C . ARG B 1 32 ? 7.087 -20.638 -2.518 1.00 42.18 32 ARG B C 1
ATOM 990 O O . ARG B 1 32 ? 5.966 -21.098 -2.689 1.00 41.62 32 ARG B O 1
ATOM 998 N N . ALA B 1 33 ? 7.196 -19.787 -1.505 1.00 42.63 33 ALA B N 1
ATOM 999 C CA . ALA B 1 33 ? 6.049 -19.462 -0.669 1.00 42.95 33 ALA B CA 1
ATOM 1000 C C . ALA B 1 33 ? 5.000 -18.629 -1.396 1.00 43.79 33 ALA B C 1
ATOM 1001 O O . ALA B 1 33 ? 3.801 -18.825 -1.202 1.00 43.71 33 ALA B O 1
ATOM 1003 N N . THR B 1 34 ? 5.452 -17.713 -2.246 1.00 44.05 34 THR B N 1
ATOM 1004 C CA . THR B 1 34 ? 4.547 -16.826 -2.969 1.00 45.59 34 THR B CA 1
ATOM 1005 C C . THR B 1 34 ? 4.060 -17.303 -4.338 1.00 45.58 34 THR B C 1
ATOM 1006 O O . THR B 1 34 ? 2.944 -16.979 -4.750 1.00 45.67 34 THR B O 1
ATOM 1010 N N . LEU B 1 35 ? 4.885 -18.065 -5.044 1.00 46.55 35 LEU B N 1
ATOM 1011 C CA . LEU B 1 35 ? 4.501 -18.538 -6.368 1.00 48.18 35 LEU B CA 1
ATOM 1012 C C . LEU B 1 35 ? 4.732 -20.029 -6.573 1.00 48.97 35 LEU B C 1
ATOM 1013 O O . LEU B 1 35 ? 4.524 -20.543 -7.672 1.00 49.22 35 LEU B O 1
ATOM 1018 N N . ASN B 1 36 ? 5.153 -20.721 -5.518 1.00 49.52 36 ASN B N 1
ATOM 1019 C CA . ASN B 1 36 ? 5.429 -22.152 -5.604 1.00 50.48 36 ASN B CA 1
ATOM 1020 C C . ASN B 1 36 ? 6.319 -22.385 -6.819 1.00 50.03 36 ASN B C 1
ATOM 1021 O O . ASN B 1 36 ? 6.259 -23.434 -7.463 1.00 50.45 36 ASN B O 1
ATOM 1026 N N . SER B 1 37 ? 7.138 -21.386 -7.132 1.00 48.71 37 SER B N 1
ATOM 1027 C CA . SER B 1 37 ? 8.039 -21.461 -8.272 1.00 47.55 37 SER B CA 1
ATOM 1028 C C . SER B 1 37 ? 9.489 -21.354 -7.834 1.00 46.03 37 SER B C 1
ATOM 1029 O O . SER B 1 37 ? 9.788 -21.150 -6.658 1.00 45.79 37 SER B O 1
ATOM 1032 N N . GLY B 1 38 ? 10.384 -21.500 -8.801 1.00 45.54 38 GLY B N 1
ATOM 1033 C CA . GLY B 1 38 ? 11.802 -21.402 -8.528 1.00 43.67 38 GLY B CA 1
ATOM 1034 C C . GLY B 1 38 ? 12.395 -20.299 -9.378 1.00 42.17 38 GLY B C 1
ATOM 1035 O O . GLY B 1 38 ? 11.668 -19.492 -9.956 1.00 42.42 38 GLY B O 1
ATOM 1036 N N . ILE B 1 39 ? 13.717 -20.277 -9.472 1.00 42.13 39 ILE B N 1
ATOM 1037 C CA . ILE B 1 39 ? 14.426 -19.265 -10.243 1.00 42.81 39 ILE B CA 1
ATOM 1038 C C . ILE B 1 39 ? 14.173 -19.344 -11.750 1.00 43.58 39 ILE B C 1
ATOM 1039 O O . ILE B 1 39 ? 14.401 -18.373 -12.477 1.00 42.28 39 ILE B O 1
ATOM 1044 N N . GLU B 1 40 ? 13.695 -20.491 -12.223 1.00 43.69 40 GLU B N 1
ATOM 1045 C CA . GLU B 1 40 ? 13.425 -20.647 -13.647 1.00 44.97 40 GLU B CA 1
ATOM 1046 C C . GLU B 1 40 ? 12.277 -19.756 -14.106 1.00 44.48 40 GLU B C 1
ATOM 1047 O O . GLU B 1 40 ? 12.025 -19.623 -15.304 1.00 43.88 40 GLU B O 1
ATOM 1053 N N . LEU B 1 41 ? 11.584 -19.146 -13.150 1.00 42.74 41 LEU B N 1
ATOM 1054 C CA . LEU B 1 41 ? 10.477 -18.254 -13.468 1.00 42.23 41 LEU B CA 1
ATOM 1055 C C . LEU B 1 41 ? 11.011 -17.063 -14.256 1.00 41.81 41 LEU B C 1
ATOM 1056 O O . LEU B 1 41 ? 10.272 -16.398 -14.983 1.00 41.96 41 LEU B O 1
ATOM 1061 N N . ALA B 1 42 ? 12.304 -16.799 -14.104 1.00 41.22 42 ALA B N 1
ATOM 1062 C CA . ALA B 1 42 ? 12.946 -15.686 -14.793 1.00 42.05 42 ALA B CA 1
ATOM 1063 C C . ALA B 1 42 ? 12.882 -15.895 -16.298 1.00 42.61 42 ALA B C 1
ATOM 1064 O O . ALA B 1 42 ? 12.806 -14.935 -17.068 1.00 42.25 42 ALA B O 1
ATOM 1066 N N . TYR B 1 43 ? 12.912 -17.158 -16.710 1.00 43.30 43 TYR B N 1
ATOM 1067 C CA . TYR B 1 43 ? 12.862 -17.499 -18.124 1.00 44.46 43 TYR B CA 1
ATOM 1068 C C . TYR B 1 43 ? 11.429 -17.735 -18.580 1.00 44.39 43 TYR B C 1
ATOM 1069 O O . TYR B 1 43 ? 11.023 -17.265 -19.643 1.00 43.68 43 TYR B O 1
ATOM 1078 N N . ASP B 1 44 ? 10.664 -18.459 -17.769 1.00 44.94 44 ASP B N 1
ATOM 1079 C CA . ASP B 1 44 ? 9.277 -18.759 -18.100 1.00 45.61 44 ASP B CA 1
ATOM 1080 C C . ASP B 1 44 ? 8.403 -17.509 -18.134 1.00 46.15 44 ASP B C 1
ATOM 1081 O O . ASP B 1 44 ? 7.529 -17.379 -18.993 1.00 45.86 44 ASP B O 1
ATOM 1086 N N . ASP B 1 45 ? 8.637 -16.592 -17.199 1.00 46.29 45 ASP B N 1
ATOM 1087 C CA . ASP B 1 45 ? 7.864 -15.355 -17.132 1.00 46.41 45 ASP B CA 1
ATOM 1088 C C . ASP B 1 45 ? 8.712 -14.276 -16.464 1.00 46.30 45 ASP B C 1
ATOM 1089 O O . ASP B 1 45 ? 8.536 -13.982 -15.281 1.00 45.30 45 ASP B O 1
ATOM 1094 N N . PRO B 1 46 ? 9.644 -13.671 -17.218 1.00 45.62 46 PRO B N 1
ATOM 1095 C CA . PRO B 1 46 ? 10.521 -12.624 -16.685 1.00 45.13 46 PRO B CA 1
ATOM 1096 C C . PRO B 1 46 ? 9.788 -11.457 -16.029 1.00 44.65 46 PRO B C 1
ATOM 1097 O O . PRO B 1 46 ? 10.258 -10.903 -15.035 1.00 43.88 46 PRO B O 1
ATOM 1101 N N . GLN B 1 47 ? 8.637 -11.086 -16.577 1.00 44.19 47 GLN B N 1
ATOM 1102 C CA . GLN B 1 47 ? 7.871 -9.988 -16.008 1.00 45.32 47 GLN B CA 1
ATOM 1103 C C . GLN B 1 47 ? 7.455 -10.348 -14.585 1.00 44.83 47 GLN B C 1
ATOM 1104 O O . GLN B 1 47 ? 7.663 -9.572 -13.653 1.00 43.87 47 GLN B O 1
ATOM 1110 N N . LYS B 1 48 ? 6.879 -11.535 -14.420 1.00 43.60 48 LYS B N 1
ATOM 1111 C CA . LYS B 1 48 ? 6.436 -11.989 -13.109 1.00 42.92 48 LYS B CA 1
ATOM 1112 C C . LYS B 1 48 ? 7.611 -12.122 -12.138 1.00 41.17 48 LYS B C 1
ATOM 1113 O O . LYS B 1 48 ? 7.509 -11.737 -10.974 1.00 40.22 48 LYS B O 1
ATOM 1119 N N . PHE B 1 49 ? 8.725 -12.663 -12.623 1.00 38.47 49 PHE B N 1
ATOM 1120 C CA . PHE B 1 49 ? 9.912 -12.837 -11.791 1.00 36.30 49 PHE B CA 1
ATOM 1121 C C . PHE B 1 49 ? 10.383 -11.501 -11.211 1.00 35.99 49 PHE B C 1
ATOM 1122 O O . PHE B 1 49 ? 10.663 -11.395 -10.015 1.00 34.52 49 PHE B O 1
ATOM 1130 N N . LYS B 1 50 ? 10.472 -10.486 -12.062 1.00 35.42 50 LYS B N 1
ATOM 1131 C CA . LYS B 1 50 ? 10.893 -9.164 -11.615 1.00 35.75 50 LYS B CA 1
ATOM 1132 C C . LYS B 1 50 ? 9.909 -8.636 -10.575 1.00 35.20 50 LYS B C 1
ATOM 1133 O O . LYS B 1 50 ? 10.307 -8.030 -9.578 1.00 34.37 50 LYS B O 1
ATOM 1139 N N . GLU B 1 51 ? 8.623 -8.881 -10.805 1.00 35.76 51 GLU B N 1
ATOM 1140 C CA . GLU B 1 51 ? 7.589 -8.433 -9.880 1.00 36.46 51 GLU B CA 1
ATOM 1141 C C . GLU B 1 51 ? 7.767 -9.123 -8.532 1.00 35.23 51 GLU B C 1
ATOM 1142 O O . GLU B 1 51 ? 7.598 -8.504 -7.479 1.00 34.59 51 GLU B O 1
ATOM 1148 N N . ALA B 1 52 ? 8.119 -10.406 -8.571 1.00 33.40 52 ALA B N 1
ATOM 1149 C CA . ALA B 1 52 ? 8.323 -11.188 -7.356 1.00 31.44 52 ALA B CA 1
ATOM 1150 C C . ALA B 1 52 ? 9.510 -10.668 -6.558 1.00 30.36 52 ALA B C 1
ATOM 1151 O O . ALA B 1 52 ? 9.439 -10.534 -5.335 1.00 28.42 52 ALA B O 1
ATOM 1153 N N . VAL B 1 53 ? 10.605 -10.374 -7.251 1.00 28.16 53 VAL B N 1
ATOM 1154 C CA . VAL B 1 53 ? 11.795 -9.864 -6.585 1.00 27.89 53 VAL B CA 1
ATOM 1155 C C . VAL B 1 53 ? 11.495 -8.492 -5.994 1.00 26.41 53 VAL B C 1
ATOM 1156 O O . VAL B 1 53 ? 11.969 -8.154 -4.911 1.00 27.19 53 VAL B O 1
ATOM 1160 N N . SER B 1 54 ? 10.691 -7.707 -6.699 1.00 26.85 54 SER B N 1
ATOM 1161 C CA . SER B 1 54 ? 10.332 -6.381 -6.212 1.00 27.89 54 SER B CA 1
ATOM 1162 C C . SER B 1 54 ? 9.580 -6.518 -4.886 1.00 28.13 54 SER B C 1
ATOM 1163 O O . SER B 1 54 ? 9.733 -5.694 -3.985 1.00 29.14 54 SER B O 1
ATOM 1166 N N . LYS B 1 55 ? 8.769 -7.564 -4.767 1.00 29.00 55 LYS B N 1
ATOM 1167 C CA . LYS B 1 55 ? 8.000 -7.792 -3.543 1.00 28.96 55 LYS B CA 1
ATOM 1168 C C . LYS B 1 55 ? 8.859 -8.214 -2.350 1.00 29.03 55 LYS B C 1
ATOM 1169 O O . LYS B 1 55 ? 8.439 -8.096 -1.198 1.00 28.51 55 LYS B O 1
ATOM 1175 N N . LEU B 1 56 ? 10.064 -8.703 -2.618 1.00 27.38 56 LEU B N 1
ATOM 1176 C CA . LEU B 1 56 ? 10.948 -9.134 -1.544 1.00 26.43 56 LEU B CA 1
ATOM 1177 C C . LEU B 1 56 ? 11.761 -7.992 -0.924 1.00 26.30 56 LEU B C 1
ATOM 1178 O O . LEU B 1 56 ? 11.757 -7.813 0.299 1.00 24.95 56 LEU B O 1
ATOM 1183 N N . PHE B 1 57 ? 12.448 -7.219 -1.766 1.00 25.39 57 PHE B N 1
ATOM 1184 C CA . PHE B 1 57 ? 13.291 -6.120 -1.291 1.00 25.23 57 PHE B CA 1
ATOM 1185 C C . PHE B 1 57 ? 12.910 -4.726 -1.794 1.00 23.88 57 PHE B C 1
ATOM 1186 O O . PHE B 1 57 ? 13.489 -3.735 -1.345 1.00 25.10 57 PHE B O 1
ATOM 1194 N N . GLY B 1 58 ? 11.958 -4.648 -2.718 1.00 22.52 58 GLY B N 1
ATOM 1195 C CA . GLY B 1 58 ? 11.558 -3.368 -3.270 1.00 22.14 58 GLY B CA 1
ATOM 1196 C C . GLY B 1 58 ? 12.028 -3.234 -4.709 1.00 22.61 58 GLY B C 1
ATOM 1197 O O . GLY B 1 58 ? 12.857 -4.017 -5.163 1.00 24.71 58 GLY B O 1
ATOM 1198 N N . GLU B 1 59 ? 11.497 -2.240 -5.414 1.00 23.32 59 GLU B N 1
ATOM 1199 C CA . GLU B 1 59 ? 11.825 -1.983 -6.817 1.00 24.48 59 GLU B CA 1
ATOM 1200 C C . GLU B 1 59 ? 13.277 -1.587 -7.056 1.00 24.04 59 GLU B C 1
ATOM 1201 O O . GLU B 1 59 ? 13.880 -1.970 -8.064 1.00 24.65 59 GLU B O 1
ATOM 1207 N N . TYR B 1 60 ? 13.838 -0.812 -6.137 1.00 22.28 60 TYR B N 1
ATOM 1208 C CA . TYR B 1 60 ? 15.214 -0.367 -6.291 1.00 22.05 60 TYR B CA 1
ATOM 1209 C C . TYR B 1 60 ? 16.158 -1.553 -6.260 1.00 22.10 60 TYR B C 1
ATOM 1210 O O . TYR B 1 60 ? 17.044 -1.668 -7.104 1.00 24.10 60 TYR B O 1
ATOM 1219 N N . SER B 1 61 ? 15.956 -2.440 -5.293 1.00 22.82 61 SER B N 1
ATOM 1220 C CA . SER B 1 61 ? 16.787 -3.633 -5.162 1.00 24.23 61 SER B CA 1
ATOM 1221 C C . SER B 1 61 ? 16.568 -4.596 -6.329 1.00 24.43 61 SER B C 1
ATOM 1222 O O . SER B 1 61 ? 17.516 -5.190 -6.834 1.00 25.69 61 SER B O 1
ATOM 1225 N N . ALA B 1 62 ? 15.317 -4.752 -6.750 1.00 24.34 62 ALA B N 1
ATOM 1226 C CA . ALA B 1 62 ? 14.998 -5.643 -7.862 1.00 24.46 62 ALA B CA 1
ATOM 1227 C C . ALA B 1 62 ? 15.652 -5.141 -9.145 1.00 25.61 62 ALA B C 1
ATOM 1228 O O . ALA B 1 62 ? 16.156 -5.934 -9.946 1.00 27.29 62 ALA B O 1
ATOM 1230 N N . ARG B 1 63 ? 15.651 -3.8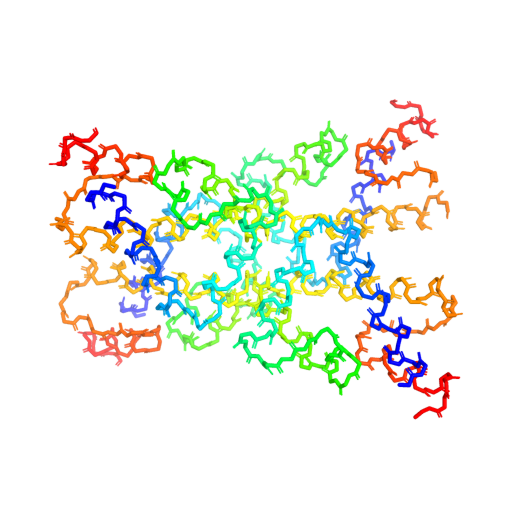27 -9.341 1.00 24.20 63 ARG B N 1
ATOM 1231 C CA . ARG B 1 63 ? 16.279 -3.245 -10.528 1.00 25.41 63 ARG B CA 1
ATOM 1232 C C . ARG B 1 63 ? 17.784 -3.501 -10.498 1.00 25.40 63 ARG B C 1
ATOM 1233 O O . ARG B 1 63 ? 18.386 -3.825 -11.525 1.00 26.55 63 ARG B O 1
ATOM 1241 N N . LEU B 1 64 ? 18.393 -3.362 -9.323 1.00 25.80 64 LEU B N 1
ATOM 1242 C CA . LEU B 1 64 ? 19.824 -3.601 -9.181 1.00 25.35 64 LEU B CA 1
ATOM 1243 C C . LEU B 1 64 ? 20.149 -5.057 -9.513 1.00 26.80 64 LEU B C 1
ATOM 1244 O O . LEU B 1 64 ? 21.169 -5.347 -10.139 1.00 26.41 64 LEU B O 1
ATOM 1249 N N . LEU B 1 65 ? 19.277 -5.972 -9.101 1.00 26.44 65 LEU B N 1
ATOM 1250 C CA . LEU B 1 65 ? 19.505 -7.385 -9.381 1.00 27.27 65 LEU B CA 1
ATOM 1251 C C . LEU B 1 65 ? 19.383 -7.639 -10.878 1.00 27.48 65 LEU B C 1
ATOM 1252 O O . LEU B 1 65 ? 20.146 -8.423 -11.446 1.00 29.64 65 LEU B O 1
ATOM 1257 N N . GLU B 1 66 ? 18.424 -6.971 -11.513 1.00 29.13 66 GLU B N 1
ATOM 1258 C CA . GLU B 1 66 ? 18.209 -7.122 -12.949 1.00 28.12 66 GLU B CA 1
ATOM 1259 C C . GLU B 1 66 ? 19.459 -6.673 -13.696 1.00 30.07 66 GLU B C 1
ATOM 1260 O O . GLU B 1 66 ? 19.923 -7.344 -14.623 1.00 28.51 66 GLU B O 1
ATOM 1266 N N . MET B 1 67 ? 20.001 -5.533 -13.282 1.00 28.85 67 MET B N 1
ATOM 1267 C CA . MET B 1 67 ? 21.195 -4.987 -13.914 1.00 29.63 67 MET B CA 1
ATOM 1268 C C . MET B 1 67 ? 22.377 -5.932 -13.763 1.00 30.67 67 MET B C 1
ATOM 1269 O O . MET B 1 67 ? 23.150 -6.127 -14.705 1.00 31.78 67 MET B O 1
ATOM 1274 N N . VAL B 1 68 ? 22.509 -6.533 -12.585 1.00 31.11 68 VAL B N 1
ATOM 1275 C CA . VAL B 1 68 ? 23.601 -7.462 -12.335 1.00 31.92 68 VAL B CA 1
ATOM 1276 C C . VAL B 1 68 ? 23.404 -8.762 -13.117 1.00 33.07 68 VAL B C 1
ATOM 1277 O O . VAL B 1 68 ? 24.373 -9.348 -13.600 1.00 34.95 68 VAL B O 1
ATOM 1281 N N . ILE B 1 69 ? 22.158 -9.210 -13.248 1.00 33.82 69 ILE B N 1
ATOM 1282 C CA . ILE B 1 69 ? 21.877 -10.433 -14.000 1.00 34.07 69 ILE B CA 1
ATOM 1283 C C . ILE B 1 69 ? 22.200 -10.215 -15.476 1.00 35.60 69 ILE B C 1
ATOM 1284 O O . ILE B 1 69 ? 22.861 -11.043 -16.107 1.00 36.95 69 ILE B O 1
ATOM 1289 N N . ILE B 1 70 ? 21.737 -9.097 -16.026 1.00 35.75 70 ILE B N 1
ATOM 1290 C CA . ILE B 1 70 ? 21.998 -8.778 -17.425 1.00 37.43 70 ILE B CA 1
ATOM 1291 C C . ILE B 1 70 ? 23.502 -8.711 -17.684 1.00 39.20 70 ILE B C 1
ATOM 1292 O O . ILE B 1 70 ? 23.989 -9.187 -18.711 1.00 39.65 70 ILE B O 1
ATOM 1297 N N . SER B 1 71 ? 24.234 -8.126 -16.744 1.00 40.79 71 SER B N 1
ATOM 1298 C CA . SER B 1 71 ? 25.680 -7.995 -16.863 1.00 42.75 71 SER B CA 1
ATOM 1299 C C . SER B 1 71 ? 26.360 -9.360 -16.876 1.00 44.84 71 SER B C 1
ATOM 1300 O O . SER B 1 71 ? 27.228 -9.626 -17.711 1.00 45.34 71 SER B O 1
ATOM 1303 N N . LYS B 1 72 ? 25.960 -10.225 -15.950 1.00 45.23 72 LYS B N 1
ATOM 1304 C CA . LYS B 1 72 ? 26.541 -11.558 -15.847 1.00 46.60 72 LYS B CA 1
ATOM 1305 C C . LYS B 1 72 ? 26.250 -12.424 -17.064 1.00 47.04 72 LYS B C 1
ATOM 1306 O O . LYS B 1 72 ? 27.155 -13.041 -17.622 1.00 47.43 72 LYS B O 1
ATOM 1312 N N . LEU B 1 73 ? 24.988 -12.477 -17.474 1.00 48.15 73 LEU B N 1
ATOM 1313 C CA . LEU B 1 73 ? 24.622 -13.292 -18.621 1.00 49.06 73 LEU B CA 1
ATOM 1314 C C . LEU B 1 73 ? 25.383 -12.825 -19.853 1.00 49.39 73 LEU B C 1
ATOM 1315 O O . LEU B 1 73 ? 25.800 -13.636 -20.680 1.00 48.59 73 LEU B O 1
ATOM 1320 N N . LYS B 1 74 ? 25.569 -11.515 -19.970 1.00 49.08 74 LYS B N 1
ATOM 1321 C CA . LYS B 1 74 ? 26.300 -10.957 -21.099 1.00 49.40 74 LYS B CA 1
ATOM 1322 C C . LYS B 1 74 ? 27.749 -11.422 -21.020 1.00 49.33 74 LYS B C 1
ATOM 1323 O O . LYS B 1 74 ? 28.385 -11.697 -22.040 1.00 49.77 74 LYS B O 1
ATOM 1329 N N . GLY B 1 75 ? 28.262 -11.517 -19.798 1.00 49.21 75 GLY B N 1
ATOM 1330 C CA . GLY B 1 75 ? 29.635 -11.941 -19.597 1.00 49.91 75 GLY B CA 1
ATOM 1331 C C . GLY B 1 75 ? 29.938 -13.371 -20.008 1.00 50.17 75 GLY B C 1
ATOM 1332 O O . GLY B 1 75 ? 31.024 -13.654 -20.511 1.00 50.63 75 GLY B O 1
ATOM 1333 N N . ARG B 1 76 ? 28.990 -14.280 -19.807 1.00 50.45 76 ARG B N 1
ATOM 1334 C CA . ARG B 1 76 ? 29.216 -15.677 -20.162 1.00 50.44 76 ARG B CA 1
ATOM 1335 C C . ARG B 1 76 ? 28.522 -16.092 -21.457 1.00 50.40 76 ARG B C 1
ATOM 1336 O O . ARG B 1 76 ? 28.560 -17.261 -21.843 1.00 50.66 76 ARG B O 1
ATOM 1344 N N . LEU B 1 77 ? 27.892 -15.135 -22.131 1.00 49.86 77 LEU B N 1
ATOM 1345 C CA . LEU B 1 77 ? 27.205 -15.426 -23.384 1.00 49.85 77 LEU B CA 1
ATOM 1346 C C . LEU B 1 77 ? 27.811 -14.608 -24.525 1.00 50.34 77 LEU B C 1
ATOM 1347 O O . LEU B 1 77 ? 27.708 -14.980 -25.696 1.00 51.15 77 LEU B O 1
ATOM 1352 N N . GLY B 1 78 ? 28.442 -13.493 -24.174 1.00 50.60 78 GLY B N 1
ATOM 1353 C CA . GLY B 1 78 ? 29.053 -12.639 -25.176 1.00 51.57 78 GLY B CA 1
ATOM 1354 C C . GLY B 1 78 ? 29.984 -11.611 -24.563 1.00 51.83 78 GLY B C 1
ATOM 1355 O O . GLY B 1 78 ? 30.841 -11.949 -23.739 1.00 52.60 78 GLY B O 1
ATOM 1356 N N . ILE B 1 81 ? 23.546 -10.111 -27.093 1.00 57.17 81 ILE B N 1
ATOM 1357 C CA . ILE B 1 81 ? 24.447 -9.103 -26.550 1.00 57.28 81 ILE B CA 1
ATOM 1358 C C . ILE B 1 81 ? 23.674 -7.824 -26.237 1.00 57.52 81 ILE B C 1
ATOM 1359 O O . ILE B 1 81 ? 24.048 -7.064 -25.343 1.00 57.20 81 ILE B O 1
ATOM 1364 N N . GLU B 1 82 ? 22.595 -7.596 -26.981 1.00 58.55 82 GLU B N 1
ATOM 1365 C CA . GLU B 1 82 ? 21.758 -6.416 -26.790 1.00 59.64 82 GLU B CA 1
ATOM 1366 C C . GLU B 1 82 ? 20.589 -6.723 -25.864 1.00 59.54 82 GLU B C 1
ATOM 1367 O O . GLU B 1 82 ? 19.680 -7.469 -26.226 1.00 59.68 82 GLU B O 1
ATOM 1373 N N . ALA B 1 83 ? 20.615 -6.141 -24.670 1.00 59.03 83 ALA B N 1
ATOM 1374 C CA . ALA B 1 83 ? 19.552 -6.351 -23.695 1.00 58.99 83 ALA B CA 1
ATOM 1375 C C . ALA B 1 83 ? 19.729 -5.426 -22.497 1.00 58.64 83 ALA B C 1
ATOM 1376 O O . ALA B 1 83 ? 20.795 -5.382 -21.886 1.00 58.30 83 ALA B O 1
ATOM 1378 N N . ASN B 1 84 ? 18.677 -4.684 -22.173 1.00 58.95 84 ASN B N 1
ATOM 1379 C CA . ASN B 1 84 ? 18.707 -3.764 -21.044 1.00 59.10 84 ASN B CA 1
ATOM 1380 C C . ASN B 1 84 ? 17.565 -4.071 -20.079 1.00 58.01 84 ASN B C 1
ATOM 1381 O O . ASN B 1 84 ? 17.269 -3.288 -19.177 1.00 57.50 84 ASN B O 1
ATOM 1386 N N . SER B 1 85 ? 16.930 -5.221 -20.283 1.00 56.30 85 SER B N 1
ATOM 1387 C CA . SER B 1 85 ? 15.832 -5.667 -19.433 1.00 55.50 85 SER B CA 1
ATOM 1388 C C . SER B 1 85 ? 15.847 -7.189 -19.400 1.00 54.79 85 SER B C 1
ATOM 1389 O O . SER B 1 85 ? 16.460 -7.825 -20.258 1.00 54.39 85 SER B O 1
ATOM 1392 N N . LEU B 1 86 ? 15.175 -7.774 -18.415 1.00 53.73 86 LEU B N 1
ATOM 1393 C CA . LEU B 1 86 ? 15.131 -9.225 -18.304 1.00 53.67 86 LEU B CA 1
ATOM 1394 C C . LEU B 1 86 ? 14.258 -9.820 -19.409 1.00 53.37 86 LEU B C 1
ATOM 1395 O O . LEU B 1 86 ? 14.501 -10.935 -19.865 1.00 52.67 86 LEU B O 1
ATOM 1400 N N . GLU B 1 87 ? 13.243 -9.072 -19.836 1.00 53.82 87 GLU B N 1
ATOM 1401 C CA . GLU B 1 87 ? 12.353 -9.538 -20.896 1.00 54.71 87 GLU B CA 1
ATOM 1402 C C . GLU B 1 87 ? 13.124 -9.666 -22.207 1.00 54.81 87 GLU B C 1
ATOM 1403 O O . GLU B 1 87 ? 12.948 -10.632 -22.951 1.00 54.77 87 GLU B O 1
ATOM 1409 N N . GLU B 1 88 ? 13.974 -8.681 -22.483 1.00 54.80 88 GLU B N 1
ATOM 1410 C CA . GLU B 1 88 ? 14.778 -8.675 -23.700 1.00 54.47 88 GLU B CA 1
ATOM 1411 C C . GLU B 1 88 ? 15.867 -9.732 -23.616 1.00 54.01 88 GLU B C 1
ATOM 1412 O O . GLU B 1 88 ? 16.200 -10.380 -24.608 1.00 53.68 88 GLU B O 1
ATOM 1418 N N . LEU B 1 89 ? 16.423 -9.895 -22.421 1.00 53.31 89 LEU B N 1
ATOM 1419 C CA . LEU B 1 89 ? 17.479 -10.869 -22.198 1.00 53.05 89 LEU B CA 1
ATOM 1420 C C . LEU B 1 89 ? 16.979 -12.270 -22.538 1.00 53.99 89 LEU B C 1
ATOM 1421 O O . LEU B 1 89 ? 17.664 -13.035 -23.217 1.00 54.14 89 LEU B O 1
ATOM 1426 N N . VAL B 1 90 ? 15.781 -12.596 -22.066 1.00 54.29 90 VAL B N 1
ATOM 1427 C CA . VAL B 1 90 ? 15.189 -13.904 -22.323 1.00 55.71 90 VAL B CA 1
ATOM 1428 C C . VAL B 1 90 ? 14.817 -14.038 -23.794 1.00 57.31 90 VAL B C 1
ATOM 1429 O O . VAL B 1 90 ? 14.883 -15.127 -24.365 1.00 57.20 90 VAL B O 1
ATOM 1433 N N . SER B 1 91 ? 14.421 -12.924 -24.400 1.00 59.50 91 SER B N 1
ATOM 1434 C CA . SER B 1 91 ? 14.038 -12.912 -25.805 1.00 62.10 91 SER B CA 1
ATOM 1435 C C . SER B 1 91 ? 15.260 -13.162 -26.688 1.00 63.49 91 SER B C 1
ATOM 1436 O O . SER B 1 91 ? 15.147 -13.732 -27.773 1.00 63.74 91 SER B O 1
ATOM 1439 N N . GLU B 1 92 ? 16.428 -12.736 -26.213 1.00 64.85 92 GLU B N 1
ATOM 1440 C CA . GLU B 1 92 ? 17.673 -12.915 -26.952 1.00 66.52 92 GLU B CA 1
ATOM 1441 C C . GLU B 1 92 ? 18.201 -14.338 -26.812 1.00 67.36 92 GLU B C 1
ATOM 1442 O O . GLU B 1 92 ? 18.726 -14.913 -27.765 1.00 67.36 92 GLU B O 1
ATOM 1448 N N . ILE B 1 93 ? 18.063 -14.901 -25.616 1.00 68.61 93 ILE B N 1
ATOM 1449 C CA . ILE B 1 93 ? 18.518 -16.269 -25.397 1.00 69.88 93 ILE B CA 1
ATOM 1450 C C . ILE B 1 93 ? 17.750 -17.243 -26.285 1.00 71.03 93 ILE B C 1
ATOM 1451 O O . ILE B 1 93 ? 18.269 -18.237 -26.772 1.00 70.81 93 ILE B O 1
ATOM 1456 N N . ARG B 1 94 ? 16.450 -16.940 -26.443 1.00 72.59 94 ARG B N 1
ATOM 1457 C CA . ARG B 1 94 ? 15.594 -17.770 -27.282 1.00 74.49 94 ARG B CA 1
ATOM 1458 C C . ARG B 1 94 ? 16.100 -17.813 -28.727 1.00 75.21 94 ARG B C 1
ATOM 1459 O O . ARG B 1 94 ? 16.063 -18.826 -29.412 1.00 75.16 94 ARG B O 1
ATOM 1467 N N . LYS B 1 95 ? 16.544 -16.636 -29.202 1.00 76.16 95 LYS B N 1
ATOM 1468 C CA . LYS B 1 95 ? 16.988 -16.530 -30.585 1.00 76.76 95 LYS B CA 1
ATOM 1469 C C . LYS B 1 95 ? 18.290 -17.299 -30.831 1.00 77.28 95 LYS B C 1
ATOM 1470 O O . LYS B 1 95 ? 18.567 -17.761 -31.929 1.00 77.43 95 LYS B O 1
ATOM 1476 N N . ILE B 1 96 ? 19.106 -17.411 -29.789 1.00 77.58 96 ILE B N 1
ATOM 1477 C CA . ILE B 1 96 ? 20.390 -18.091 -29.890 1.00 78.17 96 ILE B CA 1
ATOM 1478 C C . ILE B 1 96 ? 20.233 -19.608 -29.924 1.00 78.83 96 ILE B C 1
ATOM 1479 O O . ILE B 1 96 ? 21.004 -20.303 -30.586 1.00 78.99 96 ILE B O 1
ATOM 1484 N N . TYR B 1 97 ? 19.229 -20.118 -29.218 1.00 79.50 97 TYR B N 1
ATOM 1485 C CA . TYR B 1 97 ? 18.998 -21.557 -29.167 1.00 80.26 97 TYR B CA 1
ATOM 1486 C C . TYR B 1 97 ? 17.648 -21.958 -29.754 1.00 80.89 97 TYR B C 1
ATOM 1487 O O . TYR B 1 97 ? 17.132 -23.037 -29.460 1.00 80.92 97 TYR B O 1
ATOM 1496 N N . GLY B 1 98 ? 17.086 -21.088 -30.588 1.00 81.57 98 GLY B N 1
ATOM 1497 C CA . GLY B 1 98 ? 15.805 -21.370 -31.212 1.00 82.44 98 GLY B CA 1
ATOM 1498 C C . GLY B 1 98 ? 14.749 -21.866 -30.243 1.00 83.10 98 GLY B C 1
ATOM 1499 O O . GLY B 1 98 ? 14.352 -23.031 -30.289 1.00 83.14 98 GLY B O 1
ATOM 1500 N N . GLU B 1 99 ? 14.289 -20.981 -29.365 1.00 83.66 99 GLU B N 1
ATOM 1501 C CA . GLU B 1 99 ? 13.273 -21.334 -28.382 1.00 84.21 99 GLU B CA 1
ATOM 1502 C C . GLU B 1 99 ? 12.152 -20.300 -28.355 1.00 84.35 99 GLU B C 1
ATOM 1503 O O . GLU B 1 99 ? 12.246 -19.309 -29.110 1.00 84.40 99 GLU B O 1
ATOM 1510 N N . SER C 1 2 ? 38.720 16.157 -5.697 1.00 25.08 2 SER C N 1
ATOM 1511 C CA . SER C 1 2 ? 39.802 15.644 -6.581 1.00 25.76 2 SER C CA 1
ATOM 1512 C C . SER C 1 2 ? 39.198 14.957 -7.795 1.00 26.55 2 SER C C 1
ATOM 1513 O O . SER C 1 2 ? 37.988 14.728 -7.849 1.00 25.42 2 SER C O 1
ATOM 1516 N N . LYS C 1 3 ? 40.044 14.634 -8.770 1.00 26.85 3 LYS C N 1
ATOM 1517 C CA . LYS C 1 3 ? 39.598 13.954 -9.981 1.00 28.22 3 LYS C CA 1
ATOM 1518 C C . LYS C 1 3 ? 38.977 12.601 -9.633 1.00 26.92 3 LYS C C 1
ATOM 1519 O O . LYS C 1 3 ? 37.953 12.217 -10.195 1.00 26.96 3 LYS C O 1
ATOM 1525 N N . GLY C 1 4 ? 39.606 11.879 -8.709 1.00 25.35 4 GLY C N 1
ATOM 1526 C CA . GLY C 1 4 ? 39.091 10.577 -8.320 1.00 25.68 4 GLY C CA 1
ATOM 1527 C C . GLY C 1 4 ? 37.753 10.669 -7.608 1.00 24.04 4 GLY C C 1
ATOM 1528 O O . GLY C 1 4 ? 36.865 9.851 -7.828 1.00 24.99 4 GLY C O 1
ATOM 1529 N N . ARG C 1 5 ? 37.616 11.665 -6.744 1.00 22.89 5 ARG C N 1
ATOM 1530 C CA . ARG C 1 5 ? 36.378 11.861 -5.997 1.00 23.50 5 ARG C CA 1
ATOM 1531 C C . ARG C 1 5 ? 35.270 12.199 -6.988 1.00 23.61 5 ARG C C 1
ATOM 1532 O O . ARG C 1 5 ? 34.142 11.704 -6.887 1.00 24.73 5 ARG C O 1
ATOM 1540 N N . ASP C 1 6 ? 35.610 13.039 -7.959 1.00 24.12 6 ASP C N 1
ATOM 1541 C CA . ASP C 1 6 ? 34.663 13.459 -8.987 1.00 26.15 6 ASP C CA 1
ATOM 1542 C C . ASP C 1 6 ? 34.212 12.269 -9.837 1.00 25.90 6 ASP C C 1
ATOM 1543 O O . ASP C 1 6 ? 33.012 12.046 -10.020 1.00 26.65 6 ASP C O 1
ATOM 1548 N N . ILE C 1 7 ? 35.162 11.484 -10.334 1.00 25.83 7 ILE C N 1
ATOM 1549 C CA . ILE C 1 7 ? 34.804 10.343 -11.167 1.00 27.21 7 ILE C CA 1
ATOM 1550 C C . ILE C 1 7 ? 33.953 9.308 -10.424 1.00 25.21 7 ILE C C 1
ATOM 1551 O O . ILE C 1 7 ? 32.985 8.787 -10.979 1.00 25.74 7 ILE C O 1
ATOM 1556 N N . LEU C 1 8 ? 34.289 9.016 -9.172 1.00 24.00 8 LEU C N 1
ATOM 1557 C CA . LEU C 1 8 ? 33.512 8.032 -8.420 1.00 23.03 8 LEU C CA 1
ATOM 1558 C C . LEU C 1 8 ? 32.113 8.551 -8.128 1.00 22.23 8 LEU C C 1
ATOM 1559 O O . LEU C 1 8 ? 31.133 7.828 -8.305 1.00 22.51 8 LEU C O 1
ATOM 1564 N N . THR C 1 9 ? 32.018 9.799 -7.680 1.00 22.29 9 THR C N 1
ATOM 1565 C CA . THR C 1 9 ? 30.711 10.375 -7.372 1.00 22.62 9 THR C CA 1
ATOM 1566 C C . THR C 1 9 ? 29.829 10.414 -8.615 1.00 23.55 9 THR C C 1
ATOM 1567 O O . THR C 1 9 ? 28.660 10.029 -8.562 1.00 24.40 9 THR C O 1
ATOM 1571 N N . LYS C 1 10 ? 30.382 10.868 -9.736 1.00 23.27 10 LYS C N 1
ATOM 1572 C CA . LYS C 1 10 ? 29.616 10.916 -10.982 1.00 23.94 10 LYS C CA 1
ATOM 1573 C C . LYS C 1 10 ? 29.131 9.517 -11.372 1.00 23.94 10 LYS C C 1
ATOM 1574 O O . LYS C 1 10 ? 27.974 9.334 -11.748 1.00 24.12 10 LYS C O 1
ATOM 1580 N N . THR C 1 11 ? 30.016 8.531 -11.279 1.00 23.60 11 THR C N 1
ATOM 1581 C CA . THR C 1 11 ? 29.664 7.159 -11.627 1.00 25.31 11 THR C CA 1
ATOM 1582 C C . THR C 1 11 ? 28.500 6.645 -10.789 1.00 24.12 11 THR C C 1
ATOM 1583 O O . THR C 1 11 ? 27.589 5.996 -11.308 1.00 25.07 11 THR C O 1
ATOM 1587 N N . ILE C 1 12 ? 28.534 6.936 -9.493 1.00 23.13 12 ILE C N 1
ATOM 1588 C CA . ILE C 1 12 ? 27.472 6.484 -8.603 1.00 21.25 12 ILE C CA 1
ATOM 1589 C C . ILE C 1 12 ? 26.166 7.190 -8.942 1.00 20.43 12 ILE C C 1
ATOM 1590 O O . ILE C 1 12 ? 25.122 6.551 -9.061 1.00 21.83 12 ILE C O 1
ATOM 1595 N N . ILE C 1 13 ? 26.226 8.505 -9.107 1.00 20.89 13 ILE C N 1
ATOM 1596 C CA . ILE C 1 13 ? 25.026 9.266 -9.434 1.00 22.04 13 ILE C CA 1
ATOM 1597 C C . ILE C 1 13 ? 24.353 8.741 -10.702 1.00 22.16 13 ILE C C 1
ATOM 1598 O O . ILE C 1 13 ? 23.141 8.565 -10.733 1.00 22.35 13 ILE C O 1
ATOM 1603 N N . LEU C 1 14 ? 25.129 8.469 -11.745 1.00 21.29 14 LEU C N 1
ATOM 1604 C CA . LEU C 1 14 ? 24.531 7.981 -12.981 1.00 22.07 14 LEU C CA 1
ATOM 1605 C C . LEU C 1 14 ? 23.977 6.575 -12.824 1.00 21.19 14 LEU C C 1
ATOM 1606 O O . LEU C 1 14 ? 22.978 6.221 -13.452 1.00 22.63 14 LEU C O 1
ATOM 1611 N N . ALA C 1 15 ? 24.626 5.772 -11.989 1.00 20.55 15 ALA C N 1
ATOM 1612 C CA . ALA C 1 15 ? 24.160 4.414 -11.742 1.00 20.22 15 ALA C CA 1
ATOM 1613 C C . ALA C 1 15 ? 22.814 4.488 -11.026 1.00 20.93 15 ALA C C 1
ATOM 1614 O O . ALA C 1 15 ? 21.897 3.719 -11.320 1.00 21.75 15 ALA C O 1
ATOM 1616 N N . LEU C 1 16 ? 22.692 5.422 -10.089 1.00 21.07 16 LEU C N 1
ATOM 1617 C CA . LEU C 1 16 ? 21.444 5.575 -9.352 1.00 20.55 16 LEU C CA 1
AT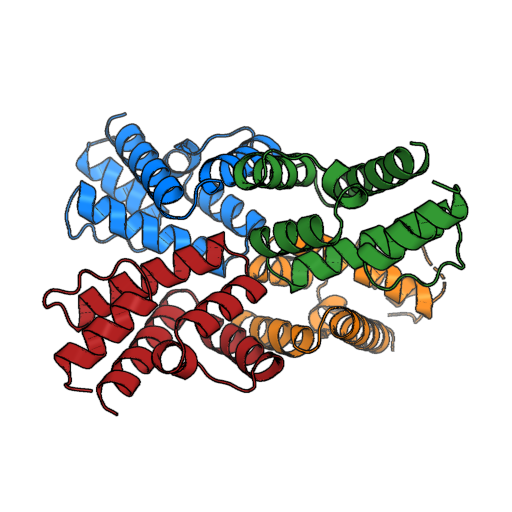OM 1618 C C . LEU C 1 16 ? 20.313 5.969 -10.291 1.00 21.67 16 LEU C C 1
ATOM 1619 O O . LEU C 1 16 ? 19.194 5.470 -10.175 1.00 22.38 16 LEU C O 1
ATOM 1624 N N . ARG C 1 17 ? 20.608 6.873 -11.220 1.00 20.88 17 ARG C N 1
ATOM 1625 C CA . ARG C 1 17 ? 19.601 7.325 -12.165 1.00 20.21 17 ARG C CA 1
ATOM 1626 C C . ARG C 1 17 ? 19.243 6.210 -13.137 1.00 21.69 17 ARG C C 1
ATOM 1627 O O . ARG C 1 17 ? 18.124 6.164 -13.650 1.00 23.23 17 ARG C O 1
ATOM 1635 N N . GLU C 1 18 ? 20.186 5.303 -13.381 1.00 20.95 18 GLU C N 1
ATOM 1636 C CA . GLU C 1 18 ? 19.920 4.182 -14.279 1.00 22.27 18 GLU C CA 1
ATOM 1637 C C . GLU C 1 18 ? 18.955 3.193 -13.623 1.00 23.45 18 GLU C C 1
ATOM 1638 O O . GLU C 1 18 ? 18.125 2.579 -14.295 1.00 24.64 18 GLU C O 1
ATOM 1644 N N . VAL C 1 19 ? 19.072 3.038 -12.308 1.00 22.05 19 VAL C N 1
ATOM 1645 C CA . VAL C 1 19 ? 18.209 2.118 -11.567 1.00 22.49 19 VAL C CA 1
ATOM 1646 C C . VAL C 1 19 ? 16.746 2.545 -11.631 1.00 23.48 19 VAL C C 1
ATOM 1647 O O . VAL C 1 19 ? 15.878 1.784 -12.071 1.00 24.24 19 VAL C O 1
ATOM 1651 N N . ALA C 1 20 ? 16.476 3.767 -11.182 1.00 23.40 20 ALA C N 1
ATOM 1652 C CA . ALA C 1 20 ? 15.115 4.291 -11.164 1.00 24.85 20 ALA C CA 1
ATOM 1653 C C . ALA C 1 20 ? 15.156 5.782 -10.887 1.00 25.59 20 ALA C C 1
ATOM 1654 O O . ALA C 1 20 ? 16.059 6.266 -10.214 1.00 25.39 20 ALA C O 1
ATOM 1656 N N . PRO C 1 21 ? 14.161 6.530 -11.385 1.00 26.92 21 PRO C N 1
ATOM 1657 C CA . PRO C 1 21 ? 14.100 7.980 -11.187 1.00 27.40 21 PRO C CA 1
ATOM 1658 C C . PRO C 1 21 ? 14.231 8.494 -9.755 1.00 27.24 21 PRO C C 1
ATOM 1659 O O . PRO C 1 21 ? 14.874 9.518 -9.525 1.00 28.83 21 PRO C O 1
ATOM 1663 N N . GLY C 1 22 ? 13.645 7.790 -8.796 1.00 25.89 22 GLY C N 1
ATOM 1664 C CA . GLY C 1 22 ? 13.713 8.263 -7.423 1.00 23.50 22 GLY C CA 1
ATOM 1665 C C . GLY C 1 22 ? 14.855 7.801 -6.538 1.00 22.42 22 GLY C C 1
ATOM 1666 O O . GLY C 1 22 ? 14.995 8.301 -5.424 1.00 22.00 22 GLY C O 1
ATOM 1667 N N . LEU C 1 23 ? 15.683 6.871 -7.003 1.00 21.65 23 LEU C N 1
ATOM 1668 C CA . LEU C 1 23 ? 16.756 6.372 -6.145 1.00 19.79 23 LEU C CA 1
ATOM 1669 C C . LEU C 1 23 ? 17.748 7.428 -5.668 1.00 19.43 23 LEU C C 1
ATOM 1670 O O . LEU C 1 23 ? 18.148 7.414 -4.506 1.00 19.11 23 LEU C O 1
ATOM 1675 N N . GLU C 1 24 ? 18.149 8.346 -6.540 1.00 19.55 24 GLU C N 1
ATOM 1676 C CA . GLU C 1 24 ? 19.085 9.384 -6.106 1.00 17.78 24 GLU C CA 1
ATOM 1677 C C . GLU C 1 24 ? 18.492 10.153 -4.922 1.00 18.23 24 GLU C C 1
ATOM 1678 O O . GLU C 1 24 ? 19.151 10.339 -3.897 1.00 18.38 24 GLU C O 1
ATOM 1684 N N . ALA C 1 25 ? 17.235 10.568 -5.052 1.00 17.82 25 ALA C N 1
ATOM 1685 C CA . ALA C 1 25 ? 16.574 11.334 -3.999 1.00 17.93 25 ALA C CA 1
ATOM 1686 C C . ALA C 1 25 ? 16.380 10.526 -2.717 1.00 17.33 25 ALA C C 1
ATOM 1687 O O . ALA C 1 25 ? 16.520 11.059 -1.611 1.00 18.61 25 ALA C O 1
ATOM 1689 N N . VAL C 1 26 ? 16.040 9.251 -2.870 1.00 17.28 26 VAL C N 1
ATOM 1690 C CA . VAL C 1 26 ? 15.810 8.382 -1.721 1.00 17.94 26 VAL C CA 1
ATOM 1691 C C . VAL C 1 26 ? 17.098 8.143 -0.939 1.00 18.52 26 VAL C C 1
ATOM 1692 O O . VAL C 1 26 ? 17.134 8.326 0.280 1.00 17.89 26 VAL C O 1
ATOM 1696 N N . LEU C 1 27 ? 18.162 7.752 -1.637 1.00 18.72 27 LEU C N 1
ATOM 1697 C CA . LEU C 1 27 ? 19.432 7.509 -0.965 1.00 18.19 27 LEU C CA 1
ATOM 1698 C C . LEU C 1 27 ? 19.976 8.801 -0.360 1.00 18.87 27 LEU C C 1
ATOM 1699 O O . LEU C 1 27 ? 20.528 8.794 0.736 1.00 19.06 27 LEU C O 1
ATOM 1704 N N . GLU C 1 28 ? 19.819 9.914 -1.066 1.00 18.18 28 GLU C N 1
ATOM 1705 C CA . GLU C 1 28 ? 20.315 11.171 -0.528 1.00 18.76 28 GLU C CA 1
ATOM 1706 C C . GLU C 1 28 ? 19.532 11.618 0.701 1.00 18.74 28 GLU C C 1
ATOM 1707 O O . GLU C 1 28 ? 20.100 12.198 1.628 1.00 20.15 28 GLU C O 1
ATOM 1713 N N . ALA C 1 29 ? 18.230 11.344 0.721 1.00 18.17 29 ALA C N 1
ATOM 1714 C CA . ALA C 1 29 ? 17.432 11.705 1.888 1.00 18.10 29 ALA C CA 1
ATOM 1715 C C . ALA C 1 29 ? 17.949 10.899 3.084 1.00 17.67 29 ALA C C 1
ATOM 1716 O O . ALA C 1 29 ? 18.096 11.422 4.193 1.00 18.67 29 ALA C O 1
ATOM 1718 N N . HIS C 1 30 ? 18.230 9.620 2.854 1.00 17.13 30 HIS C N 1
ATOM 1719 C CA . HIS C 1 30 ? 18.726 8.746 3.905 1.00 16.82 30 HIS C CA 1
ATOM 1720 C C . HIS C 1 30 ? 20.089 9.213 4.422 1.00 19.01 30 HIS C C 1
ATOM 1721 O O . HIS C 1 30 ? 20.296 9.309 5.624 1.00 19.60 30 HIS C O 1
ATOM 1728 N N . LEU C 1 31 ? 21.017 9.504 3.514 1.00 17.91 31 LEU C N 1
ATOM 1729 C CA . LEU C 1 31 ? 22.349 9.954 3.919 1.00 18.32 31 LEU C CA 1
ATOM 1730 C C . LEU C 1 31 ? 22.318 11.289 4.653 1.00 20.71 31 LEU C C 1
ATOM 1731 O O . LEU C 1 31 ? 23.058 11.500 5.611 1.00 22.51 31 LEU C O 1
ATOM 1736 N N . ARG C 1 32 ? 21.454 12.189 4.206 1.00 21.29 32 ARG C N 1
ATOM 1737 C CA . ARG C 1 32 ? 21.340 13.498 4.832 1.00 22.91 32 ARG C CA 1
ATOM 1738 C C . ARG C 1 32 ? 20.787 13.386 6.247 1.00 23.82 32 ARG C C 1
ATOM 1739 O O . ARG C 1 32 ? 21.337 13.955 7.193 1.00 23.92 32 ARG C O 1
ATOM 1747 N N . ALA C 1 33 ? 19.705 12.633 6.393 1.00 23.54 33 ALA C N 1
ATOM 1748 C CA . ALA C 1 33 ? 19.070 12.473 7.690 1.00 24.29 33 ALA C CA 1
ATOM 1749 C C . ALA C 1 33 ? 19.875 11.699 8.729 1.00 25.54 33 ALA C C 1
ATOM 1750 O O . ALA C 1 33 ? 19.832 12.032 9.917 1.00 27.66 33 ALA C O 1
ATOM 1752 N N . THR C 1 34 ? 20.618 10.684 8.296 1.00 24.80 34 THR C N 1
ATOM 1753 C CA . THR C 1 34 ? 21.382 9.855 9.224 1.00 25.72 34 THR C CA 1
ATOM 1754 C C . THR C 1 34 ? 22.852 10.220 9.417 1.00 26.91 34 THR C C 1
ATOM 1755 O O . THR C 1 34 ? 23.426 9.923 10.465 1.00 27.97 34 THR C O 1
ATOM 1759 N N . LEU C 1 35 ? 23.459 10.857 8.418 1.00 26.56 35 LEU C N 1
ATOM 1760 C CA . LEU C 1 35 ? 24.873 11.210 8.505 1.00 26.14 35 LEU C CA 1
ATOM 1761 C C . LEU C 1 35 ? 25.214 12.632 8.076 1.00 26.94 35 LEU C C 1
ATOM 1762 O O . LEU C 1 35 ? 26.390 13.013 8.073 1.00 27.24 35 LEU C O 1
ATOM 1767 N N . ASN C 1 36 ? 24.197 13.416 7.733 1.00 25.18 36 ASN C N 1
ATOM 1768 C CA . ASN C 1 36 ? 24.407 14.781 7.263 1.00 26.31 36 ASN C CA 1
ATOM 1769 C C . ASN C 1 36 ? 25.495 14.750 6.194 1.00 25.70 36 ASN C C 1
ATOM 1770 O O . ASN C 1 36 ? 26.423 15.563 6.194 1.00 25.38 36 ASN C O 1
ATOM 1775 N N . SER C 1 37 ? 25.370 13.791 5.280 1.00 23.26 37 SER C N 1
ATOM 1776 C CA . SER C 1 37 ? 26.339 13.619 4.205 1.00 23.34 37 SER C CA 1
ATOM 1777 C C . SER C 1 37 ? 25.658 13.406 2.864 1.00 22.28 37 SER C C 1
ATOM 1778 O O . SER C 1 37 ? 24.457 13.159 2.802 1.00 21.32 37 SER C O 1
ATOM 1781 N N . GLY C 1 38 ? 26.446 13.512 1.798 1.00 21.46 38 GLY C N 1
ATOM 1782 C CA . GLY C 1 38 ? 25.949 13.306 0.453 1.00 20.41 38 GLY C CA 1
ATOM 1783 C C . GLY C 1 38 ? 26.606 12.073 -0.152 1.00 21.81 38 GLY C C 1
ATOM 1784 O O . GLY C 1 38 ? 27.333 11.341 0.535 1.00 21.69 38 GLY C O 1
ATOM 1785 N N . ILE C 1 39 ? 26.365 11.850 -1.440 1.00 19.71 39 ILE C N 1
ATOM 1786 C CA . ILE C 1 39 ? 26.906 10.693 -2.143 1.00 22.80 39 ILE C CA 1
ATOM 1787 C C . ILE C 1 39 ? 28.431 10.689 -2.160 1.00 22.56 39 ILE C C 1
ATOM 1788 O O . ILE C 1 39 ? 29.056 9.636 -2.336 1.00 24.05 39 ILE C O 1
ATOM 1793 N N . GLU C 1 40 ? 29.028 11.859 -1.957 1.00 22.78 40 GLU C N 1
ATOM 1794 C CA . GLU C 1 40 ? 30.483 11.956 -1.953 1.00 23.50 40 GLU C CA 1
ATOM 1795 C C . GLU C 1 40 ? 31.088 11.134 -0.818 1.00 24.40 40 GLU C C 1
ATOM 1796 O O . GLU C 1 40 ? 32.284 10.846 -0.818 1.00 23.45 40 GLU C O 1
ATOM 1802 N N . LEU C 1 41 ? 30.256 10.748 0.145 1.00 22.35 41 LEU C N 1
ATOM 1803 C CA . LEU C 1 41 ? 30.706 9.937 1.271 1.00 21.71 41 LEU C CA 1
ATOM 1804 C C . LEU C 1 41 ? 31.293 8.609 0.772 1.00 22.03 41 LEU C C 1
ATOM 1805 O O . LEU C 1 41 ? 32.133 8.001 1.439 1.00 23.90 41 LEU C O 1
ATOM 1810 N N . ALA C 1 42 ? 30.854 8.152 -0.397 1.00 20.59 42 ALA C N 1
ATOM 1811 C CA . ALA C 1 42 ? 31.358 6.892 -0.942 1.00 21.27 42 ALA C CA 1
ATOM 1812 C C . ALA C 1 42 ? 32.869 6.973 -1.124 1.00 23.13 42 ALA C C 1
ATOM 1813 O O . ALA C 1 42 ? 33.579 5.988 -0.929 1.00 24.07 42 ALA C O 1
ATOM 1815 N N . TYR C 1 43 ? 33.353 8.148 -1.509 1.00 24.45 43 TYR C N 1
ATOM 1816 C CA . TYR C 1 43 ? 34.792 8.345 -1.685 1.00 24.80 43 TYR C CA 1
ATOM 1817 C C . TYR C 1 43 ? 35.469 8.709 -0.363 1.00 26.03 43 TYR C C 1
ATOM 1818 O O . TYR C 1 43 ? 36.516 8.154 -0.014 1.00 25.08 43 TYR C O 1
ATOM 1827 N N . ASP C 1 44 ? 34.865 9.632 0.380 1.00 25.29 44 ASP C N 1
ATOM 1828 C CA . ASP C 1 44 ? 35.439 10.086 1.644 1.00 24.87 44 ASP C CA 1
ATOM 1829 C C . ASP C 1 44 ? 35.543 9.000 2.719 1.00 25.81 44 ASP C C 1
ATOM 1830 O O . ASP C 1 44 ? 36.520 8.959 3.469 1.00 27.70 44 ASP C O 1
ATOM 1835 N N . ASP C 1 45 ? 34.543 8.127 2.795 1.00 25.24 45 ASP C N 1
ATOM 1836 C CA . ASP C 1 45 ? 34.536 7.046 3.784 1.00 24.90 45 ASP C CA 1
ATOM 1837 C C . ASP C 1 45 ? 33.678 5.911 3.238 1.00 25.31 45 ASP C C 1
ATOM 1838 O O . ASP C 1 45 ? 32.530 5.733 3.647 1.00 24.09 45 ASP C O 1
ATOM 1843 N N . PRO C 1 46 ? 34.226 5.124 2.297 1.00 25.10 46 PRO C N 1
ATOM 1844 C CA . PRO C 1 46 ? 33.487 4.012 1.699 1.00 26.57 46 PRO C CA 1
ATOM 1845 C C . PRO C 1 46 ? 32.873 3.014 2.668 1.00 26.77 46 PRO C C 1
ATOM 1846 O O . PRO C 1 46 ? 31.780 2.506 2.419 1.00 27.49 46 PRO C O 1
ATOM 1850 N N . GLN C 1 47 ? 33.557 2.738 3.771 1.00 28.85 47 GLN C N 1
ATOM 1851 C CA . GLN C 1 47 ? 33.031 1.794 4.748 1.00 30.09 47 GLN C CA 1
ATOM 1852 C C . GLN C 1 47 ? 31.727 2.329 5.333 1.00 28.20 47 GLN C C 1
ATOM 1853 O O . GLN C 1 47 ? 30.735 1.607 5.430 1.00 28.97 47 GLN C O 1
ATOM 1859 N N . LYS C 1 48 ? 31.729 3.604 5.706 1.00 27.30 48 LYS C N 1
ATOM 1860 C CA . LYS C 1 48 ? 30.546 4.235 6.274 1.00 26.41 48 LYS C CA 1
ATOM 1861 C C . LYS C 1 48 ? 29.430 4.331 5.230 1.00 24.98 48 LYS C C 1
ATOM 1862 O O . LYS C 1 48 ? 28.254 4.180 5.553 1.00 23.27 48 LYS C O 1
ATOM 1868 N N . PHE C 1 49 ? 29.802 4.590 3.980 1.00 22.95 49 PHE C N 1
ATOM 1869 C CA . PHE C 1 49 ? 28.809 4.681 2.913 1.00 23.93 49 PHE C CA 1
ATOM 1870 C C . PHE C 1 49 ? 28.115 3.334 2.746 1.00 23.33 49 PHE C C 1
ATOM 1871 O O . PHE C 1 49 ? 26.892 3.261 2.682 1.00 23.23 49 PHE C O 1
ATOM 1879 N N . LYS C 1 50 ? 28.899 2.260 2.686 1.00 23.44 50 LYS C N 1
ATOM 1880 C CA . LYS C 1 50 ? 28.337 0.923 2.544 1.00 24.79 50 LYS C CA 1
ATOM 1881 C C . LYS C 1 50 ? 27.426 0.578 3.718 1.00 24.49 50 LYS C C 1
ATOM 1882 O O . LYS C 1 50 ? 26.352 0.008 3.528 1.00 25.50 50 LYS C O 1
ATOM 1888 N N . GLU C 1 51 ? 27.850 0.934 4.927 1.00 25.16 51 GLU C N 1
ATOM 1889 C CA . GLU C 1 51 ? 27.063 0.660 6.124 1.00 26.82 51 GLU C CA 1
ATOM 1890 C C . GLU C 1 51 ? 25.735 1.406 6.041 1.00 25.66 51 GLU C C 1
ATOM 1891 O O . GLU C 1 51 ? 24.686 0.865 6.391 1.00 25.20 51 GLU C O 1
ATOM 1897 N N . ALA C 1 52 ? 25.785 2.642 5.555 1.00 24.66 52 ALA C N 1
ATOM 1898 C CA . ALA C 1 52 ? 24.582 3.458 5.428 1.00 21.74 52 ALA C CA 1
ATOM 1899 C C . ALA C 1 52 ? 23.597 2.872 4.427 1.00 21.57 52 ALA C C 1
ATOM 1900 O O . ALA C 1 52 ? 22.394 2.844 4.681 1.00 20.87 52 ALA C O 1
ATOM 1902 N N . VAL C 1 53 ? 24.092 2.418 3.278 1.00 21.48 53 VAL C N 1
ATOM 1903 C CA . VAL C 1 53 ? 23.199 1.841 2.281 1.00 21.41 53 VAL C CA 1
ATOM 1904 C C . VAL C 1 53 ? 22.600 0.564 2.842 1.00 20.74 53 VAL C C 1
ATOM 1905 O O . VAL C 1 53 ? 21.428 0.275 2.622 1.00 21.32 53 VAL C O 1
ATOM 1909 N N . SER C 1 54 ? 23.408 -0.198 3.574 1.00 20.72 54 SER C N 1
ATOM 1910 C CA . SER C 1 54 ? 22.923 -1.436 4.166 1.00 22.33 54 SER C CA 1
ATOM 1911 C C . SER C 1 54 ? 21.804 -1.132 5.160 1.00 22.77 54 SER C C 1
ATOM 1912 O O . SER C 1 54 ? 20.862 -1.907 5.296 1.00 23.20 54 SER C O 1
ATOM 1915 N N . LYS C 1 55 ? 21.901 -0.006 5.859 1.00 21.69 55 LYS C N 1
ATOM 1916 C CA . LYS C 1 55 ? 20.856 0.364 6.814 1.00 22.48 55 LYS C CA 1
ATOM 1917 C C . LYS C 1 55 ? 19.569 0.767 6.107 1.00 21.91 55 LYS C C 1
ATOM 1918 O O . LYS C 1 55 ? 18.481 0.626 6.654 1.00 22.92 55 LYS C O 1
ATOM 1924 N N . LEU C 1 56 ? 19.689 1.258 4.879 1.00 20.45 56 LEU C N 1
ATOM 1925 C CA . LEU C 1 56 ? 18.517 1.677 4.120 1.00 19.99 56 LEU C CA 1
ATOM 1926 C C . LEU C 1 56 ? 17.718 0.515 3.517 1.00 20.93 56 LEU C C 1
ATOM 1927 O O . LEU C 1 56 ? 16.503 0.417 3.719 1.00 20.59 56 LEU C O 1
ATOM 1932 N N . PHE C 1 57 ? 18.402 -0.381 2.811 1.00 20.88 57 PHE C N 1
ATOM 1933 C CA . PHE C 1 57 ? 17.745 -1.501 2.135 1.00 20.51 57 PHE C CA 1
ATOM 1934 C C . PHE C 1 57 ? 18.181 -2.899 2.539 1.00 21.37 57 PHE C C 1
ATOM 1935 O O . PHE C 1 57 ? 17.638 -3.879 2.023 1.00 23.04 57 PHE C O 1
ATOM 1943 N N . GLY C 1 58 ? 19.167 -3.001 3.420 1.00 21.08 58 GLY C N 1
ATOM 1944 C CA . GLY C 1 58 ? 19.651 -4.312 3.812 1.00 22.21 58 GLY C CA 1
ATOM 1945 C C . GLY C 1 58 ? 20.964 -4.600 3.110 1.00 24.12 58 GLY C C 1
ATOM 1946 O O . GLY C 1 58 ? 21.304 -3.950 2.119 1.00 23.88 58 GLY C O 1
ATOM 1947 N N . GLU C 1 59 ? 21.693 -5.588 3.613 1.00 25.09 59 GLU C N 1
ATOM 1948 C CA . GLU C 1 59 ? 22.997 -5.957 3.061 1.00 27.86 59 GLU C CA 1
ATOM 1949 C C . GLU C 1 59 ? 22.970 -6.554 1.656 1.00 26.88 59 GLU C C 1
ATOM 1950 O O . GLU C 1 59 ? 23.894 -6.335 0.870 1.00 27.26 59 GLU C O 1
ATOM 1956 N N . TYR C 1 60 ? 21.933 -7.315 1.326 1.00 26.68 60 TYR C N 1
ATOM 1957 C CA . TYR C 1 60 ? 21.866 -7.911 -0.005 1.00 26.31 60 TYR C CA 1
ATOM 1958 C C . TYR C 1 60 ? 21.763 -6.802 -1.052 1.00 25.50 60 TYR C C 1
ATOM 1959 O O . TYR C 1 60 ? 22.450 -6.823 -2.075 1.00 25.36 60 TYR C O 1
ATOM 1968 N N . SER C 1 61 ? 20.917 -5.816 -0.782 1.00 24.51 61 SER C N 1
ATOM 1969 C CA . SER C 1 61 ? 20.743 -4.701 -1.700 1.00 24.09 61 SER C CA 1
ATOM 1970 C C . SER C 1 61 ? 22.003 -3.835 -1.762 1.00 22.68 61 SER C C 1
ATOM 1971 O O . SER C 1 61 ? 22.399 -3.390 -2.838 1.00 23.40 61 SER C O 1
ATOM 1974 N N . ALA C 1 62 ? 22.633 -3.609 -0.611 1.00 23.20 62 ALA C N 1
ATOM 1975 C CA . ALA C 1 62 ? 23.852 -2.806 -0.548 1.00 22.65 62 ALA C CA 1
ATOM 1976 C C . ALA C 1 62 ? 24.946 -3.470 -1.388 1.00 24.85 62 ALA C C 1
ATOM 1977 O O . ALA C 1 62 ? 25.708 -2.795 -2.086 1.00 22.84 62 ALA C O 1
ATOM 1979 N N . ARG C 1 63 ? 25.014 -4.796 -1.315 1.00 24.45 63 ARG C N 1
ATOM 1980 C CA . ARG C 1 63 ? 26.001 -5.551 -2.081 1.00 26.11 63 ARG C CA 1
ATOM 1981 C C . ARG C 1 63 ? 25.749 -5.408 -3.579 1.00 24.80 63 ARG C C 1
ATOM 1982 O O . ARG C 1 63 ? 26.692 -5.245 -4.363 1.00 25.33 63 ARG C O 1
ATOM 1990 N N . LEU C 1 64 ? 24.483 -5.472 -3.983 1.00 23.39 64 LEU C N 1
ATOM 1991 C CA . LEU C 1 64 ? 24.137 -5.317 -5.392 1.00 22.55 64 LEU C CA 1
ATOM 1992 C C . LEU C 1 64 ? 24.580 -3.943 -5.892 1.00 22.82 64 LEU C C 1
ATOM 1993 O O . LEU C 1 64 ? 25.113 -3.822 -6.995 1.00 23.62 64 LEU C O 1
ATOM 1998 N N . LEU C 1 65 ? 24.368 -2.906 -5.083 1.00 22.60 65 LEU C N 1
ATOM 1999 C CA . LEU C 1 65 ? 24.769 -1.563 -5.499 1.00 23.14 65 LEU C CA 1
ATOM 2000 C C . LEU C 1 65 ? 26.288 -1.492 -5.626 1.00 23.05 65 LEU C C 1
ATOM 2001 O O . LEU C 1 65 ? 26.815 -0.949 -6.598 1.00 23.88 65 LEU C O 1
ATOM 2006 N N . GLU C 1 66 ? 26.984 -2.058 -4.647 1.00 23.07 66 GLU C N 1
ATOM 2007 C CA . GLU C 1 66 ? 28.442 -2.075 -4.643 1.00 23.84 66 GLU C CA 1
ATOM 2008 C C . GLU C 1 66 ? 28.961 -2.771 -5.899 1.00 24.36 66 GLU C C 1
ATOM 2009 O O . GLU C 1 66 ? 29.884 -2.280 -6.556 1.00 25.71 66 GLU C O 1
ATOM 2015 N N . MET C 1 67 ? 28.368 -3.917 -6.224 1.00 23.56 67 MET C N 1
ATOM 2016 C CA . MET C 1 67 ? 28.762 -4.673 -7.410 1.00 25.08 67 MET C CA 1
ATOM 2017 C C . MET C 1 67 ? 28.563 -3.838 -8.670 1.00 25.67 67 MET C C 1
ATOM 2018 O O . MET C 1 67 ? 29.391 -3.861 -9.582 1.00 26.52 67 MET C O 1
ATOM 2023 N N . VAL C 1 68 ? 27.461 -3.099 -8.722 1.00 25.04 68 VAL C N 1
ATOM 2024 C CA . VAL C 1 68 ? 27.176 -2.263 -9.878 1.00 25.21 68 VAL C CA 1
ATOM 2025 C C . VAL C 1 68 ? 28.173 -1.112 -9.985 1.00 25.36 68 VAL C C 1
ATOM 2026 O O . VAL C 1 68 ? 28.687 -0.828 -11.070 1.00 27.24 68 VAL C O 1
ATOM 2030 N N . ILE C 1 69 ? 28.456 -0.460 -8.863 1.00 24.29 69 ILE C N 1
ATOM 2031 C CA . ILE C 1 69 ? 29.400 0.652 -8.858 1.00 24.47 69 ILE C CA 1
ATOM 2032 C C . ILE C 1 69 ? 30.772 0.163 -9.326 1.00 25.41 69 ILE C C 1
ATOM 2033 O O . ILE C 1 69 ? 31.415 0.798 -10.160 1.00 24.84 69 ILE C O 1
ATOM 2038 N N . ILE C 1 70 ? 31.216 -0.974 -8.799 1.00 25.64 70 ILE C N 1
ATOM 2039 C CA . ILE C 1 70 ? 32.515 -1.505 -9.201 1.00 26.66 70 ILE C CA 1
ATOM 2040 C C . ILE C 1 70 ? 32.531 -1.826 -10.691 1.00 28.60 70 ILE C C 1
ATOM 2041 O O . ILE C 1 70 ? 33.499 -1.516 -11.388 1.00 30.55 70 ILE C O 1
ATOM 2046 N N . SER C 1 71 ? 31.461 -2.439 -11.181 1.00 29.59 71 SER C N 1
ATOM 2047 C CA . SER C 1 71 ? 31.375 -2.791 -12.595 1.00 32.44 71 SER C CA 1
ATOM 2048 C C . SER C 1 71 ? 31.423 -1.551 -13.488 1.00 33.74 71 SER C C 1
ATOM 2049 O O . SER C 1 71 ? 32.068 -1.556 -14.541 1.00 33.96 71 SER C O 1
ATOM 2052 N N . LYS C 1 72 ? 30.743 -0.488 -13.063 1.00 33.81 72 LYS C N 1
ATOM 2053 C CA . LYS C 1 72 ? 30.704 0.758 -13.823 1.00 35.59 72 LYS C CA 1
ATOM 2054 C C . LYS C 1 72 ? 32.044 1.480 -13.835 1.00 37.37 72 LYS C C 1
ATOM 2055 O O . LYS C 1 72 ? 32.466 2.001 -14.864 1.00 36.82 72 LYS C O 1
ATOM 2061 N N . LEU C 1 73 ? 32.717 1.522 -12.693 1.00 38.86 73 LEU C N 1
ATOM 2062 C CA . LEU C 1 73 ? 34.006 2.200 -12.682 1.00 41.70 73 LEU C CA 1
ATOM 2063 C C . LEU C 1 73 ? 35.037 1.422 -13.500 1.00 43.55 73 LEU C C 1
ATOM 2064 O O . LEU C 1 73 ? 35.929 1.974 -14.129 1.00 43.66 73 LEU C O 1
ATOM 2069 N N . LYS C 1 74 ? 34.906 0.083 -13.444 1.00 45.05 74 LYS C N 1
ATOM 2070 C CA . LYS C 1 74 ? 35.787 -0.762 -14.236 1.00 48.24 74 LYS C CA 1
ATOM 2071 C C . LYS C 1 74 ? 35.740 -0.379 -15.717 1.00 49.35 74 LYS C C 1
ATOM 2072 O O . LYS C 1 74 ? 36.750 -0.139 -16.364 1.00 49.31 74 LYS C O 1
ATOM 2078 N N . GLY C 1 75 ? 34.506 -0.361 -16.260 1.00 50.68 75 GLY C N 1
ATOM 2079 C CA . GLY C 1 75 ? 34.343 -0.032 -17.672 1.00 52.64 75 GLY C CA 1
ATOM 2080 C C . GLY C 1 75 ? 34.476 1.472 -17.921 1.00 54.26 75 GLY C C 1
ATOM 2081 O O . GLY C 1 75 ? 34.081 1.995 -18.956 1.00 54.70 75 GLY C O 1
ATOM 2082 N N . ARG C 1 76 ? 35.103 2.201 -17.004 1.00 55.19 76 ARG C N 1
ATOM 2083 C CA . ARG C 1 76 ? 35.323 3.633 -17.137 1.00 56.57 76 ARG C CA 1
ATOM 2084 C C . ARG C 1 76 ? 36.810 3.972 -17.050 1.00 56.66 76 ARG C C 1
ATOM 2085 O O . ARG C 1 76 ? 37.347 4.737 -17.841 1.00 56.76 76 ARG C O 1
ATOM 2093 N N . LEU C 1 77 ? 37.453 3.404 -16.034 1.00 56.26 77 LEU C N 1
ATOM 2094 C CA . LEU C 1 77 ? 38.871 3.655 -15.798 1.00 56.21 77 LEU C CA 1
ATOM 2095 C C . LEU C 1 77 ? 39.715 2.530 -16.374 1.00 56.34 77 LEU C C 1
ATOM 2096 O O . LEU C 1 77 ? 40.314 2.674 -17.441 1.00 57.15 77 LEU C O 1
ATOM 2101 N N . GLY C 1 78 ? 39.760 1.410 -15.664 1.00 55.91 78 GLY C N 1
ATOM 2102 C CA . GLY C 1 78 ? 40.537 0.281 -16.129 1.00 55.94 78 GLY C CA 1
ATOM 2103 C C . GLY C 1 78 ? 39.766 -1.020 -16.069 1.00 56.36 78 GLY C C 1
ATOM 2104 O O . GLY C 1 78 ? 39.277 -1.418 -15.009 1.00 56.05 78 GLY C O 1
ATOM 2105 N N . GLU C 1 79 ? 39.653 -1.685 -17.212 1.00 56.66 79 GLU C N 1
ATOM 2106 C CA . GLU C 1 79 ? 38.950 -2.958 -17.288 1.00 57.27 79 GLU C CA 1
ATOM 2107 C C . GLU C 1 79 ? 39.894 -4.020 -16.727 1.00 57.21 79 GLU C C 1
ATOM 2108 O O . GLU C 1 79 ? 39.827 -5.189 -17.106 1.00 57.94 79 GLU C O 1
ATOM 2114 N N . ASP C 1 80 ? 40.775 -3.603 -15.821 1.00 56.93 80 ASP C N 1
ATOM 2115 C CA . ASP C 1 80 ? 41.740 -4.517 -15.227 1.00 56.62 80 ASP C CA 1
ATOM 2116 C C . ASP C 1 80 ? 41.847 -4.400 -13.705 1.00 56.17 80 ASP C C 1
ATOM 2117 O O . ASP C 1 80 ? 42.496 -5.228 -13.067 1.00 56.83 80 ASP C O 1
ATOM 2122 N N . ILE C 1 81 ? 41.211 -3.388 -13.118 1.00 54.68 81 ILE C N 1
ATOM 2123 C CA . ILE C 1 81 ? 41.267 -3.225 -11.666 1.00 53.42 81 ILE C CA 1
ATOM 2124 C C . ILE C 1 81 ? 40.714 -4.485 -11.001 1.00 52.46 81 ILE C C 1
ATOM 2125 O O . ILE C 1 81 ? 39.903 -5.197 -11.597 1.00 51.95 81 ILE C O 1
ATOM 2130 N N . GLU C 1 82 ? 41.143 -4.749 -9.768 1.00 51.73 82 GLU C N 1
ATOM 2131 C CA . GLU C 1 82 ? 40.728 -5.949 -9.041 1.00 51.36 82 GLU C CA 1
ATOM 2132 C C . GLU C 1 82 ? 39.724 -5.781 -7.900 1.00 49.97 82 GLU C C 1
ATOM 2133 O O . GLU C 1 82 ? 39.210 -6.774 -7.381 1.00 50.22 82 GLU C O 1
ATOM 2139 N N . ALA C 1 83 ? 39.451 -4.541 -7.507 1.00 47.39 83 ALA C N 1
ATOM 2140 C CA . ALA C 1 83 ? 38.528 -4.257 -6.409 1.00 44.69 83 ALA C CA 1
ATOM 2141 C C . ALA C 1 83 ? 37.346 -5.218 -6.277 1.00 42.92 83 ALA C C 1
ATOM 2142 O O . ALA C 1 83 ? 36.677 -5.543 -7.256 1.00 41.52 83 ALA C O 1
ATOM 2144 N N . ASN C 1 84 ? 37.095 -5.658 -5.048 1.00 41.60 84 ASN C N 1
ATOM 2145 C CA . ASN C 1 84 ? 35.990 -6.564 -4.753 1.00 41.65 84 ASN C CA 1
ATOM 2146 C C . ASN C 1 84 ? 35.032 -5.891 -3.774 1.00 39.15 84 ASN C C 1
ATOM 2147 O O . ASN C 1 84 ? 33.955 -6.412 -3.480 1.00 38.84 84 ASN C O 1
ATOM 2152 N N . SER C 1 85 ? 35.441 -4.727 -3.280 1.00 36.28 85 SER C N 1
ATOM 2153 C CA . SER C 1 85 ? 34.642 -3.947 -2.341 1.00 34.27 85 SER C CA 1
ATOM 2154 C C . SER C 1 85 ? 34.805 -2.472 -2.682 1.00 33.18 85 SER C C 1
ATOM 2155 O O . SER C 1 85 ? 35.700 -2.099 -3.444 1.00 32.83 85 SER C O 1
ATOM 2158 N N . LEU C 1 86 ? 33.947 -1.632 -2.117 1.00 32.97 86 LEU C N 1
ATOM 2159 C CA . LEU C 1 86 ? 34.036 -0.200 -2.373 1.00 32.34 86 LEU C CA 1
ATOM 2160 C C . LEU C 1 86 ? 35.328 0.353 -1.764 1.00 32.20 86 LEU C C 1
ATOM 2161 O O . LEU C 1 86 ? 35.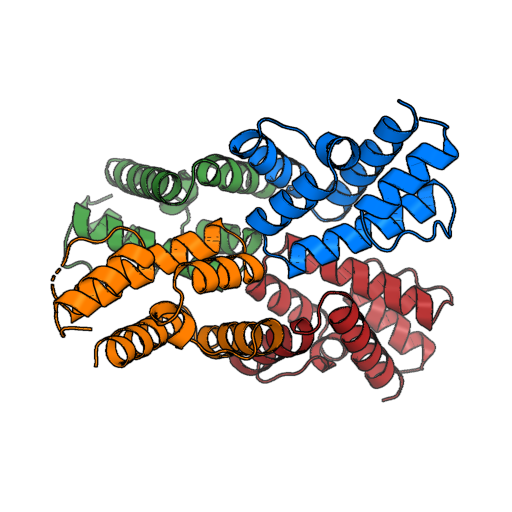995 1.195 -2.372 1.00 31.66 86 LEU C O 1
ATOM 2166 N N . GLU C 1 87 ? 35.692 -0.121 -0.572 1.00 32.47 87 GLU C N 1
ATOM 2167 C CA . GLU C 1 87 ? 36.921 0.350 0.058 1.00 32.93 87 GLU C CA 1
ATOM 2168 C C . GLU C 1 87 ? 38.115 0.053 -0.836 1.00 33.89 87 GLU C C 1
ATOM 2169 O O . GLU C 1 87 ? 39.021 0.876 -0.962 1.00 33.12 87 GLU C O 1
ATOM 2175 N N . GLU C 1 88 ? 38.114 -1.123 -1.458 1.00 33.20 88 GLU C N 1
ATOM 2176 C CA . GLU C 1 88 ? 39.206 -1.498 -2.350 1.00 34.34 88 GLU C CA 1
ATOM 2177 C C . GLU C 1 88 ? 39.161 -0.650 -3.617 1.00 33.66 88 GLU C C 1
ATOM 2178 O O . GLU C 1 88 ? 40.198 -0.285 -4.166 1.00 32.67 88 GLU C O 1
ATOM 2184 N N . LEU C 1 89 ? 37.953 -0.331 -4.074 1.00 32.06 89 LEU C N 1
ATOM 2185 C CA . LEU C 1 89 ? 37.789 0.476 -5.279 1.00 31.66 89 LEU C CA 1
ATOM 2186 C C . LEU C 1 89 ? 38.359 1.878 -5.081 1.00 31.27 89 LEU C C 1
ATOM 2187 O O . LEU C 1 89 ? 39.063 2.403 -5.947 1.00 33.23 89 LEU C O 1
ATOM 2192 N N . VAL C 1 90 ? 38.053 2.489 -3.941 1.00 30.81 90 VAL C N 1
ATOM 2193 C CA . VAL C 1 90 ? 38.553 3.827 -3.653 1.00 29.92 90 VAL C CA 1
ATOM 2194 C C . VAL C 1 90 ? 40.074 3.811 -3.539 1.00 31.83 90 VAL C C 1
ATOM 2195 O O . VAL C 1 90 ? 40.754 4.720 -4.021 1.00 30.60 90 VAL C O 1
ATOM 2199 N N . SER C 1 91 ? 40.604 2.774 -2.900 1.00 33.01 91 SER C N 1
ATOM 2200 C CA . SER C 1 91 ? 42.046 2.646 -2.744 1.00 35.51 91 SER C CA 1
ATOM 2201 C C . SER C 1 91 ? 42.719 2.584 -4.112 1.00 35.28 91 SER C C 1
ATOM 2202 O O . SER C 1 91 ? 43.784 3.169 -4.314 1.00 35.34 91 SER C O 1
ATOM 2205 N N . GLU C 1 92 ? 42.093 1.880 -5.052 1.00 35.49 92 GLU C N 1
ATOM 2206 C CA . GLU C 1 92 ? 42.645 1.751 -6.395 1.00 36.17 92 GLU C CA 1
ATOM 2207 C C . GLU C 1 92 ? 42.552 3.070 -7.148 1.00 35.30 92 GLU C C 1
ATOM 2208 O O . GLU C 1 92 ? 43.478 3.454 -7.858 1.00 35.53 92 GLU C O 1
ATOM 2214 N N . ILE C 1 93 ? 41.430 3.767 -6.993 1.00 34.73 93 ILE C N 1
ATOM 2215 C CA . ILE C 1 93 ? 41.252 5.049 -7.661 1.00 34.09 93 ILE C CA 1
ATOM 2216 C C . ILE C 1 93 ? 42.318 6.028 -7.186 1.00 34.60 93 ILE C C 1
ATOM 2217 O O . ILE C 1 93 ? 42.913 6.748 -7.988 1.00 36.20 93 ILE C O 1
ATOM 2222 N N . ARG C 1 94 ? 42.553 6.052 -5.878 1.00 37.11 94 ARG C N 1
ATOM 2223 C CA . ARG C 1 94 ? 43.534 6.955 -5.297 1.00 38.71 94 ARG C CA 1
ATOM 2224 C C . ARG C 1 94 ? 44.932 6.675 -5.845 1.00 40.33 94 ARG C C 1
ATOM 2225 O O . ARG C 1 94 ? 45.704 7.577 -6.141 1.00 39.41 94 ARG C O 1
ATOM 2233 N N . LYS C 1 95 ? 45.273 5.400 -5.996 1.00 41.34 95 LYS C N 1
ATOM 2234 C CA . LYS C 1 95 ? 46.582 5.043 -6.525 1.00 44.00 95 LYS C CA 1
ATOM 2235 C C . LYS C 1 95 ? 46.672 5.422 -8.001 1.00 43.81 95 LYS C C 1
ATOM 2236 O O . LYS C 1 95 ? 47.683 5.963 -8.447 1.00 43.67 95 LYS C O 1
ATOM 2242 N N . ILE C 1 96 ? 45.607 5.148 -8.751 1.00 43.56 96 ILE C N 1
ATOM 2243 C CA . ILE C 1 96 ? 45.568 5.467 -10.177 1.00 43.34 96 ILE C CA 1
ATOM 2244 C C . ILE C 1 96 ? 45.739 6.961 -10.428 1.00 44.11 96 ILE C C 1
ATOM 2245 O O . ILE C 1 96 ? 46.426 7.366 -11.367 1.00 43.94 96 ILE C O 1
ATOM 2250 N N . TYR C 1 97 ? 45.111 7.778 -9.590 1.00 44.25 97 TYR C N 1
ATOM 2251 C CA . TYR C 1 97 ? 45.192 9.227 -9.730 1.00 44.87 97 TYR C CA 1
ATOM 2252 C C . TYR C 1 97 ? 46.267 9.843 -8.845 1.00 46.08 97 TYR C C 1
ATOM 2253 O O . TYR C 1 97 ? 46.521 11.047 -8.914 1.00 46.54 97 TYR C O 1
ATOM 2262 N N . GLY C 1 98 ? 46.895 9.016 -8.016 1.00 47.00 98 GLY C N 1
ATOM 2263 C CA . GLY C 1 98 ? 47.929 9.508 -7.125 1.00 47.98 98 GLY C CA 1
ATOM 2264 C C . GLY C 1 98 ? 47.392 10.571 -6.188 1.00 48.99 98 GLY C C 1
ATOM 2265 O O . GLY C 1 98 ? 47.922 11.682 -6.129 1.00 48.94 98 GLY C O 1
ATOM 2266 N N . GLU C 1 99 ? 46.337 10.232 -5.451 1.00 49.50 99 GLU C N 1
ATOM 2267 C CA . GLU C 1 99 ? 45.723 11.172 -4.519 1.00 50.17 99 GLU C CA 1
ATOM 2268 C C . GLU C 1 99 ? 45.908 10.728 -3.071 1.00 51.27 99 GLU C C 1
ATOM 2269 O O . GLU C 1 99 ? 46.373 9.588 -2.854 1.00 52.19 99 GLU C O 1
ATOM 2276 N N . SER D 1 2 ? 13.071 -23.119 27.610 1.00 44.16 2 SER D N 1
ATOM 2277 C CA . SER D 1 2 ? 12.344 -22.598 28.767 1.00 43.02 2 SER D CA 1
ATOM 2278 C C . SER D 1 2 ? 10.999 -22.051 28.294 1.00 42.45 2 SER D C 1
ATOM 2279 O O . SER D 1 2 ? 10.825 -21.760 27.110 1.00 41.18 2 SER D O 1
ATOM 2282 N N . LYS D 1 3 ? 10.053 -21.901 29.216 1.00 41.18 3 LYS D N 1
ATOM 2283 C CA . LYS D 1 3 ? 8.727 -21.407 28.859 1.00 40.59 3 LYS D CA 1
ATOM 2284 C C . LYS D 1 3 ? 8.753 -20.031 28.194 1.00 38.66 3 LYS D C 1
ATOM 2285 O O . LYS D 1 3 ? 8.144 -19.835 27.146 1.00 37.74 3 LYS D O 1
ATOM 2291 N N . GLY D 1 4 ? 9.454 -19.081 28.806 1.00 36.68 4 GLY D N 1
ATOM 2292 C CA . GLY D 1 4 ? 9.524 -17.744 28.244 1.00 34.55 4 GLY D CA 1
ATOM 2293 C C . GLY D 1 4 ? 10.114 -17.740 26.847 1.00 34.04 4 GLY D C 1
ATOM 2294 O O . GLY D 1 4 ? 9.655 -17.012 25.965 1.00 33.27 4 GLY D O 1
ATOM 2295 N N . ARG D 1 5 ? 11.144 -18.556 26.655 1.00 32.25 5 ARG D N 1
ATOM 2296 C CA . ARG D 1 5 ? 11.821 -18.676 25.370 1.00 32.67 5 ARG D CA 1
ATOM 2297 C C . ARG D 1 5 ? 10.856 -19.210 24.318 1.00 33.16 5 ARG D C 1
ATOM 2298 O O . ARG D 1 5 ? 10.821 -18.721 23.185 1.00 32.08 5 ARG D O 1
ATOM 2306 N N . ASP D 1 6 ? 10.062 -20.207 24.697 1.00 32.22 6 ASP D N 1
ATOM 2307 C CA . ASP D 1 6 ? 9.106 -20.802 23.772 1.00 33.60 6 ASP D CA 1
ATOM 2308 C C . ASP D 1 6 ? 7.978 -19.850 23.405 1.00 33.56 6 ASP D C 1
ATOM 2309 O O . ASP D 1 6 ? 7.565 -19.788 22.250 1.00 32.99 6 ASP D O 1
ATOM 2314 N N . ILE D 1 7 ? 7.470 -19.110 24.383 1.00 33.25 7 ILE D N 1
ATOM 2315 C CA . ILE D 1 7 ? 6.387 -18.181 24.104 1.00 32.71 7 ILE D CA 1
ATOM 2316 C C . ILE D 1 7 ? 6.854 -17.048 23.197 1.00 31.27 7 ILE D C 1
ATOM 2317 O O . ILE D 1 7 ? 6.138 -16.644 22.285 1.00 31.72 7 ILE D O 1
ATOM 2322 N N . LEU D 1 8 ? 8.060 -16.541 23.430 1.00 29.94 8 LEU D N 1
ATOM 2323 C CA . LEU D 1 8 ? 8.561 -15.462 22.591 1.00 28.77 8 LEU D CA 1
ATOM 2324 C C . LEU D 1 8 ? 8.763 -15.961 21.168 1.00 29.29 8 LEU D C 1
ATOM 2325 O O . LEU D 1 8 ? 8.302 -15.338 20.211 1.00 29.36 8 LEU D O 1
ATOM 2330 N N . THR D 1 9 ? 9.445 -17.093 21.033 1.00 28.96 9 THR D N 1
ATOM 2331 C CA . THR D 1 9 ? 9.712 -17.662 19.717 1.00 28.86 9 THR D CA 1
ATOM 2332 C C . THR D 1 9 ? 8.426 -17.931 18.942 1.00 30.30 9 THR D C 1
ATOM 2333 O O . THR D 1 9 ? 8.282 -17.497 17.800 1.00 30.07 9 THR D O 1
ATOM 2337 N N . LYS D 1 10 ? 7.488 -18.640 19.566 1.00 31.19 10 LYS D N 1
ATOM 2338 C CA . LYS D 1 10 ? 6.224 -18.961 18.912 1.00 31.81 10 LYS D CA 1
ATOM 2339 C C . LYS D 1 10 ? 5.402 -17.727 18.568 1.00 31.54 10 LYS D C 1
ATOM 2340 O O . LYS D 1 10 ? 4.788 -17.659 17.505 1.00 31.95 10 LYS D O 1
ATOM 2346 N N . THR D 1 11 ? 5.386 -16.749 19.466 1.00 30.65 11 THR D N 1
ATOM 2347 C CA . THR D 1 11 ? 4.626 -15.533 19.222 1.00 29.58 11 THR D CA 1
ATOM 2348 C C . THR D 1 11 ? 5.237 -14.717 18.082 1.00 29.77 11 THR D C 1
ATOM 2349 O O . THR D 1 11 ? 4.519 -14.063 17.325 1.00 30.07 11 THR D O 1
ATOM 2353 N N . ILE D 1 12 ? 6.560 -14.751 17.959 1.00 28.52 12 ILE D N 1
ATOM 2354 C CA . ILE D 1 12 ? 7.221 -14.027 16.879 1.00 27.33 12 ILE D CA 1
ATOM 2355 C C . ILE D 1 12 ? 6.869 -14.715 15.566 1.00 27.90 12 ILE D C 1
ATOM 2356 O O . ILE D 1 12 ? 6.553 -14.058 14.576 1.00 27.73 12 ILE D O 1
ATOM 2361 N N . ILE D 1 13 ? 6.915 -16.044 15.566 1.00 27.94 13 ILE D N 1
ATOM 2362 C CA . ILE D 1 13 ? 6.590 -16.800 14.363 1.00 29.26 13 ILE D CA 1
ATOM 2363 C C . ILE D 1 13 ? 5.167 -16.499 13.907 1.00 29.58 13 ILE D C 1
ATOM 2364 O O . ILE D 1 13 ? 4.912 -16.359 12.711 1.00 29.22 13 ILE D O 1
ATOM 2369 N N . LEU D 1 14 ? 4.239 -16.390 14.854 1.00 30.22 14 LEU D N 1
ATOM 2370 C CA . LEU D 1 14 ? 2.857 -16.082 14.500 1.00 30.43 14 LEU D CA 1
ATOM 2371 C C . LEU D 1 14 ? 2.778 -14.687 13.888 1.00 30.19 14 LEU D C 1
ATOM 2372 O O . LEU D 1 14 ? 2.006 -14.450 12.961 1.00 30.00 14 LEU D O 1
ATOM 2377 N N . ALA D 1 15 ? 3.580 -13.765 14.410 1.00 28.06 15 ALA D N 1
ATOM 2378 C CA . ALA D 1 15 ? 3.597 -12.402 13.890 1.00 26.66 15 ALA D CA 1
ATOM 2379 C C . ALA D 1 15 ? 4.116 -12.394 12.453 1.00 26.59 15 ALA D C 1
ATOM 2380 O O . ALA D 1 15 ? 3.597 -11.673 11.599 1.00 27.35 15 ALA D O 1
ATOM 2382 N N . LEU D 1 16 ? 5.145 -13.194 12.190 1.00 26.73 16 LEU D N 1
ATOM 2383 C CA . LEU D 1 16 ? 5.717 -13.266 10.850 1.00 26.87 16 LEU D CA 1
ATOM 2384 C C . LEU D 1 16 ? 4.676 -13.802 9.884 1.00 26.65 16 LEU D C 1
ATOM 2385 O O . LEU D 1 1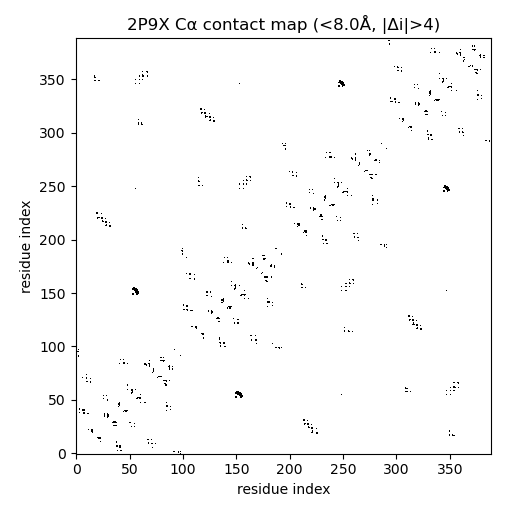6 ? 4.536 -13.303 8.770 1.00 27.68 16 LEU D O 1
ATOM 2390 N N . ARG D 1 17 ? 3.950 -14.824 10.322 1.00 28.51 17 ARG D N 1
ATOM 2391 C CA . ARG D 1 17 ? 2.910 -15.431 9.502 1.00 30.32 17 ARG D CA 1
ATOM 2392 C C . ARG D 1 17 ? 1.789 -14.433 9.233 1.00 30.03 17 ARG D C 1
ATOM 2393 O O . ARG D 1 17 ? 1.165 -14.465 8.173 1.00 29.01 17 ARG D O 1
ATOM 2401 N N . GLU D 1 18 ? 1.532 -13.548 10.193 1.00 28.65 18 GLU D N 1
ATOM 2402 C CA . GLU D 1 18 ? 0.485 -12.544 10.021 1.00 28.39 18 GLU D CA 1
ATOM 2403 C C . GLU D 1 18 ? 0.902 -11.535 8.959 1.00 27.79 18 GLU D C 1
ATOM 2404 O O . GLU D 1 18 ? 0.072 -11.042 8.195 1.00 28.40 18 GLU D O 1
ATOM 2410 N N . VAL D 1 19 ? 2.195 -11.223 8.919 1.00 27.36 19 VAL D N 1
ATOM 2411 C CA . VAL D 1 19 ? 2.719 -10.288 7.934 1.00 26.43 19 VAL D CA 1
ATOM 2412 C C . VAL D 1 19 ? 2.478 -10.858 6.542 1.00 28.11 19 VAL D C 1
ATOM 2413 O O . VAL D 1 19 ? 1.827 -10.238 5.706 1.00 27.19 19 VAL D O 1
ATOM 2417 N N . ALA D 1 20 ? 3.007 -12.053 6.305 1.00 28.67 20 ALA D N 1
ATOM 2418 C CA . ALA D 1 20 ? 2.852 -12.719 5.020 1.00 31.80 20 ALA D CA 1
ATOM 2419 C C . ALA D 1 20 ? 3.255 -14.173 5.187 1.00 32.65 20 ALA D C 1
ATOM 2420 O O . ALA D 1 20 ? 4.148 -14.491 5.970 1.00 30.59 20 ALA D O 1
ATOM 2422 N N . PRO D 1 21 ? 2.602 -15.075 4.444 1.00 35.39 21 PRO D N 1
ATOM 2423 C CA . PRO D 1 21 ? 2.878 -16.512 4.502 1.00 36.46 21 PRO D CA 1
ATOM 2424 C C . PRO D 1 21 ? 4.352 -16.906 4.488 1.00 35.22 21 PRO D C 1
ATOM 2425 O O . PRO D 1 21 ? 4.790 -17.726 5.298 1.00 37.59 21 PRO D O 1
ATOM 2429 N N . GLY D 1 22 ? 5.114 -16.311 3.577 1.00 33.89 22 GLY D N 1
ATOM 2430 C CA . GLY D 1 22 ? 6.519 -16.656 3.450 1.00 31.45 22 GLY D CA 1
ATOM 2431 C C . GLY D 1 22 ? 7.568 -15.943 4.284 1.00 29.52 22 GLY D C 1
ATOM 2432 O O . GLY D 1 22 ? 8.752 -16.259 4.162 1.00 28.96 22 GLY D O 1
ATOM 2433 N N . LEU D 1 23 ? 7.175 -15.000 5.134 1.00 26.73 23 LEU D N 1
ATOM 2434 C CA . LEU D 1 23 ? 8.174 -14.293 5.926 1.00 24.09 23 LEU D CA 1
ATOM 2435 C C . LEU D 1 23 ? 8.949 -15.215 6.865 1.00 23.97 23 LEU D C 1
ATOM 2436 O O . LEU D 1 23 ? 10.148 -15.029 7.068 1.00 23.75 23 LEU D O 1
ATOM 2441 N N . GLU D 1 24 ? 8.276 -16.210 7.440 1.00 24.21 24 GLU D N 1
ATOM 2442 C CA . GLU D 1 24 ? 8.964 -17.134 8.334 1.00 25.11 24 GLU D CA 1
ATOM 2443 C C . GLU D 1 24 ? 10.085 -17.833 7.568 1.00 25.36 24 GLU D C 1
ATOM 2444 O O . GLU D 1 24 ? 11.228 -17.877 8.026 1.00 26.49 24 GLU D O 1
ATOM 2450 N N . ALA D 1 25 ? 9.751 -18.359 6.392 1.00 25.46 25 ALA D N 1
ATOM 2451 C CA . ALA D 1 25 ? 10.717 -19.069 5.556 1.00 25.92 25 ALA D CA 1
ATOM 2452 C C . ALA D 1 25 ? 11.854 -18.162 5.112 1.00 25.52 25 ALA D C 1
ATOM 2453 O O . ALA D 1 25 ? 13.015 -18.563 5.122 1.00 26.03 25 ALA D O 1
ATOM 2455 N N . VAL D 1 26 ? 11.515 -16.939 4.715 1.00 25.50 26 VAL D N 1
ATOM 2456 C CA . VAL D 1 26 ? 12.523 -15.979 4.278 1.00 26.29 26 VAL D CA 1
ATOM 2457 C C . VAL D 1 26 ? 13.475 -15.614 5.413 1.00 25.12 26 VAL D C 1
ATOM 2458 O O . VAL D 1 26 ? 14.691 -15.676 5.256 1.00 25.63 26 VAL D O 1
ATOM 2462 N N . LEU D 1 27 ? 12.935 -15.238 6.568 1.00 25.06 27 LEU D N 1
ATOM 2463 C CA . LEU D 1 27 ? 13.796 -14.872 7.679 1.00 24.44 27 LEU D CA 1
ATOM 2464 C C . LEU D 1 27 ? 14.608 -16.061 8.188 1.00 25.71 27 LEU D C 1
ATOM 2465 O O . LEU D 1 27 ? 15.770 -15.910 8.559 1.00 25.89 27 LEU D O 1
ATOM 2470 N N . GLU D 1 28 ? 14.007 -17.245 8.202 1.00 25.93 28 GLU D N 1
ATOM 2471 C CA . GLU D 1 28 ? 14.735 -18.413 8.679 1.00 27.56 28 GLU D CA 1
ATOM 2472 C C . GLU D 1 28 ? 15.867 -18.784 7.732 1.00 28.16 28 GLU D C 1
ATOM 2473 O O . GLU D 1 28 ? 16.929 -19.222 8.173 1.00 28.72 28 GLU D O 1
ATOM 2479 N N . ALA D 1 29 ? 15.643 -18.596 6.434 1.00 28.46 29 ALA D N 1
ATOM 2480 C CA . ALA D 1 29 ? 16.670 -18.890 5.439 1.00 28.13 29 ALA D CA 1
ATOM 2481 C C . ALA D 1 29 ? 17.847 -17.955 5.699 1.00 28.03 29 ALA D C 1
ATOM 2482 O O . ALA D 1 29 ? 19.008 -18.365 5.668 1.00 28.75 29 ALA D O 1
ATOM 2484 N N . HIS D 1 30 ? 17.529 -16.693 5.971 1.00 27.21 30 HIS D N 1
ATOM 2485 C CA . HIS D 1 30 ? 18.538 -15.681 6.245 1.00 25.84 30 HIS D CA 1
ATOM 2486 C C . HIS D 1 30 ? 19.303 -15.986 7.536 1.00 26.28 30 HIS D C 1
ATOM 2487 O O . HIS D 1 30 ? 20.528 -15.939 7.565 1.00 26.41 30 HIS D O 1
ATOM 2494 N N . LEU D 1 31 ? 18.575 -16.301 8.601 1.00 25.92 31 LEU D N 1
ATOM 2495 C CA . LEU D 1 31 ? 19.196 -16.593 9.886 1.00 27.67 31 LEU D CA 1
ATOM 2496 C C . LEU D 1 31 ? 20.070 -17.841 9.872 1.00 28.62 31 LEU D C 1
ATOM 2497 O O . LEU D 1 31 ? 21.108 -17.882 10.531 1.00 28.73 31 LEU D O 1
ATOM 2502 N N . ARG D 1 32 ? 19.650 -18.856 9.128 1.00 30.77 32 ARG D N 1
ATOM 2503 C CA . ARG D 1 32 ? 20.411 -20.098 9.061 1.00 33.43 32 ARG D CA 1
ATOM 2504 C C . ARG D 1 32 ? 21.698 -19.915 8.263 1.00 33.41 32 ARG D C 1
ATOM 2505 O O . ARG D 1 32 ? 22.762 -20.390 8.662 1.00 33.17 32 ARG D O 1
ATOM 2513 N N . ALA D 1 33 ? 21.592 -19.216 7.138 1.00 34.16 33 ALA D N 1
ATOM 2514 C CA . ALA D 1 33 ? 22.736 -18.988 6.263 1.00 34.64 33 ALA D CA 1
ATOM 2515 C C . ALA D 1 33 ? 23.800 -18.042 6.811 1.00 36.03 33 ALA D C 1
ATOM 2516 O O . ALA D 1 33 ? 24.985 -18.205 6.513 1.00 37.15 33 ALA D O 1
ATOM 2518 N N . THR D 1 34 ? 23.394 -17.060 7.611 1.00 35.30 34 THR D N 1
ATOM 2519 C CA . THR D 1 34 ? 24.346 -16.094 8.146 1.00 34.96 34 THR D CA 1
ATOM 2520 C C . THR D 1 34 ? 24.800 -16.331 9.584 1.00 35.28 34 THR D C 1
ATOM 2521 O O . THR D 1 34 ? 25.922 -15.974 9.948 1.00 35.90 34 THR D O 1
ATOM 2525 N N . LEU D 1 35 ? 23.942 -16.926 10.405 1.00 35.63 35 LEU D N 1
ATOM 2526 C CA . LEU D 1 35 ? 24.294 -17.166 11.800 1.00 35.89 35 LEU D CA 1
ATOM 2527 C C . LEU D 1 35 ? 24.046 -18.599 12.265 1.00 36.50 35 LEU D C 1
ATOM 2528 O O . LEU D 1 35 ? 24.280 -18.921 13.430 1.00 36.10 35 LEU D O 1
ATOM 2533 N N . ASN D 1 36 ? 23.578 -19.452 11.359 1.00 37.11 36 ASN D N 1
ATOM 2534 C CA . ASN D 1 36 ? 23.271 -20.836 11.698 1.00 37.98 36 ASN D CA 1
ATOM 2535 C C . ASN D 1 36 ? 22.365 -20.847 12.927 1.00 38.20 36 ASN D C 1
ATOM 2536 O O . ASN D 1 36 ? 22.535 -21.654 13.842 1.00 37.11 36 ASN D O 1
ATOM 2541 N N . SER D 1 37 ? 21.400 -19.933 12.933 1.00 35.64 37 SER D N 1
ATOM 2542 C CA . SER D 1 37 ? 20.462 -19.810 14.039 1.00 35.09 37 SER D CA 1
ATOM 2543 C C . SER D 1 37 ? 19.026 -19.803 13.536 1.00 33.60 37 SER D C 1
ATOM 2544 O O . SER D 1 37 ? 18.778 -19.744 12.332 1.00 33.46 37 SER D O 1
ATOM 2547 N N . GLY D 1 38 ? 18.088 -19.867 14.475 1.00 33.11 38 GLY D N 1
ATOM 2548 C CA . GLY D 1 38 ? 16.677 -19.840 14.139 1.00 31.81 38 GLY D CA 1
ATOM 2549 C C . GLY D 1 38 ? 16.046 -18.655 14.848 1.00 31.66 38 GLY D C 1
ATOM 2550 O O . GLY D 1 38 ? 16.762 -17.820 15.404 1.00 30.20 38 GLY D O 1
ATOM 2551 N N . ILE D 1 39 ? 14.718 -18.582 14.842 1.00 31.43 39 ILE D N 1
ATOM 2552 C CA . ILE D 1 39 ? 14.003 -17.481 15.486 1.00 31.61 39 ILE D CA 1
ATOM 2553 C C . ILE D 1 39 ? 14.283 -17.408 16.989 1.00 31.85 39 ILE D C 1
ATOM 2554 O O . ILE D 1 39 ? 14.055 -16.371 17.618 1.00 31.38 39 ILE D O 1
ATOM 2559 N N . GLU D 1 40 ? 14.776 -18.503 17.568 1.00 31.10 40 GLU D N 1
ATOM 2560 C CA . GLU D 1 40 ? 15.086 -18.523 18.996 1.00 32.14 40 GLU D CA 1
ATOM 2561 C C . GLU D 1 40 ? 16.134 -17.469 19.336 1.00 30.46 40 GLU D C 1
ATOM 2562 O O . GLU D 1 40 ? 16.287 -17.084 20.495 1.00 31.17 40 GLU D O 1
ATOM 2568 N N . LEU D 1 41 ? 16.864 -17.012 18.323 1.00 29.39 41 LEU D N 1
ATOM 2569 C CA . LEU D 1 41 ? 17.893 -16.003 18.531 1.00 27.24 41 LEU D CA 1
ATOM 2570 C C . LEU D 1 41 ? 17.314 -14.729 19.148 1.00 26.79 41 LEU D C 1
ATOM 2571 O O . LEU D 1 41 ? 18.017 -13.999 19.845 1.00 26.73 41 LEU D O 1
ATOM 2576 N N . ALA D 1 42 ? 16.037 -14.457 18.898 1.00 26.60 42 ALA D N 1
ATOM 2577 C CA . ALA D 1 42 ? 15.411 -13.257 19.457 1.00 25.41 42 ALA D CA 1
ATOM 2578 C C . ALA D 1 42 ? 15.482 -13.271 20.978 1.00 26.30 42 ALA D C 1
ATOM 2579 O O . ALA D 1 42 ? 15.706 -12.239 21.609 1.00 27.29 42 ALA D O 1
ATOM 2581 N N . TYR D 1 43 ? 15.295 -14.447 21.568 1.00 27.48 43 TYR D N 1
ATOM 2582 C CA . TYR D 1 43 ? 15.353 -14.582 23.019 1.00 27.96 43 TYR D CA 1
ATOM 2583 C C . TYR D 1 43 ? 16.793 -14.739 23.514 1.00 28.54 43 TYR D C 1
ATOM 2584 O O . TYR D 1 43 ? 17.199 -14.074 24.468 1.00 27.69 43 TYR D O 1
ATOM 2593 N N . ASP D 1 44 ? 17.565 -15.601 22.851 1.00 29.52 44 ASP D N 1
ATOM 2594 C CA . ASP D 1 44 ? 18.947 -15.854 23.252 1.00 30.42 44 ASP D CA 1
ATOM 2595 C C . ASP D 1 44 ? 19.880 -14.656 23.103 1.00 30.83 44 ASP D C 1
ATOM 2596 O O . ASP D 1 44 ? 20.762 -14.450 23.934 1.00 30.54 44 ASP D O 1
ATOM 2601 N N . ASP D 1 45 ? 19.690 -13.869 22.048 1.00 30.60 45 ASP D N 1
ATOM 2602 C CA . ASP D 1 45 ? 20.535 -12.702 21.811 1.00 30.70 45 ASP D CA 1
ATOM 2603 C C . ASP D 1 45 ? 19.712 -11.693 21.019 1.00 29.81 45 ASP D C 1
ATOM 2604 O O . ASP D 1 45 ? 19.889 -11.551 19.811 1.00 29.32 45 ASP D O 1
ATOM 2609 N N . PRO D 1 46 ? 18.795 -10.981 21.694 1.00 29.87 46 PRO D N 1
ATOM 2610 C CA . PRO D 1 46 ? 17.950 -9.989 21.020 1.00 29.99 46 PRO D CA 1
ATOM 2611 C C . PRO D 1 46 ? 18.713 -8.974 20.173 1.00 30.33 46 PRO D C 1
ATOM 2612 O O . PRO D 1 46 ? 18.261 -8.603 19.086 1.00 28.96 46 PRO D O 1
ATOM 2616 N N . GLN D 1 47 ? 19.867 -8.532 20.663 1.00 29.56 47 GLN D N 1
ATOM 2617 C CA . GLN D 1 47 ? 20.670 -7.562 19.929 1.00 30.94 47 GLN D CA 1
ATOM 2618 C C . GLN D 1 47 ? 21.125 -8.136 18.594 1.00 30.26 47 GLN D C 1
ATOM 2619 O O . GLN D 1 47 ? 21.025 -7.476 17.559 1.00 29.11 47 GLN D O 1
ATOM 2625 N N . LYS D 1 48 ? 21.624 -9.368 18.617 1.00 30.34 48 LYS D N 1
ATOM 2626 C CA . LYS D 1 48 ? 22.095 -10.014 17.397 1.00 30.27 48 LYS D CA 1
ATOM 2627 C C . LYS D 1 48 ? 20.948 -10.276 16.428 1.00 29.05 48 LYS D C 1
ATOM 2628 O O . LYS D 1 48 ? 21.102 -10.133 15.218 1.00 28.20 48 LYS D O 1
ATOM 2634 N N . PHE D 1 49 ? 19.795 -10.660 16.966 1.00 28.02 49 PHE D N 1
ATOM 2635 C CA . PHE D 1 49 ? 18.624 -10.924 16.141 1.00 26.90 49 PHE D CA 1
ATOM 2636 C C . PHE D 1 49 ? 18.245 -9.651 15.380 1.00 26.69 49 PHE D C 1
ATOM 2637 O O . PHE D 1 49 ? 17.995 -9.687 14.170 1.00 25.85 49 PHE D O 1
ATOM 2645 N N . LYS D 1 50 ? 18.209 -8.529 16.092 1.00 25.88 50 LYS D N 1
ATOM 2646 C CA . LYS D 1 50 ? 17.873 -7.247 15.479 1.00 26.48 50 LYS D CA 1
ATOM 2647 C C . LYS D 1 50 ? 18.876 -6.907 14.383 1.00 27.55 50 LYS D C 1
ATOM 2648 O O . LYS D 1 50 ? 18.496 -6.481 13.294 1.00 26.87 50 LYS D O 1
ATOM 2654 N N . GLU D 1 51 ? 20.157 -7.094 14.676 1.00 27.78 51 GLU D N 1
ATOM 2655 C CA . GLU D 1 51 ? 21.200 -6.806 13.696 1.00 28.19 51 GLU D CA 1
ATOM 2656 C C . GLU D 1 51 ? 21.025 -7.669 12.449 1.00 26.55 51 GLU D C 1
ATOM 2657 O O . GLU D 1 51 ? 21.212 -7.196 11.331 1.00 26.02 51 GLU D O 1
ATOM 2663 N N . ALA D 1 52 ? 20.638 -8.928 12.640 1.00 25.45 52 ALA D N 1
ATOM 2664 C CA . ALA D 1 52 ? 20.432 -9.845 11.523 1.00 23.34 52 ALA D CA 1
ATOM 2665 C C . ALA D 1 52 ? 19.253 -9.398 10.671 1.00 23.47 52 ALA D C 1
ATOM 2666 O O . ALA D 1 52 ? 19.321 -9.410 9.446 1.00 22.58 52 ALA D O 1
ATOM 2668 N N . VAL D 1 53 ? 18.165 -9.000 11.320 1.00 22.91 53 VAL D N 1
ATOM 2669 C CA . VAL D 1 53 ? 16.997 -8.557 10.574 1.00 23.21 53 VAL D CA 1
ATOM 2670 C C . VAL D 1 53 ? 17.345 -7.302 9.776 1.00 22.48 53 VAL D C 1
ATOM 2671 O O . VAL D 1 53 ? 16.916 -7.148 8.629 1.00 23.69 53 VAL D O 1
ATOM 2675 N N . SER D 1 54 ? 18.135 -6.417 10.376 1.00 23.19 54 SER D N 1
ATOM 2676 C CA . SER D 1 54 ? 18.548 -5.189 9.695 1.00 23.81 54 SER D CA 1
ATOM 2677 C C . SER D 1 54 ? 19.357 -5.510 8.440 1.00 24.66 54 SER D C 1
ATOM 2678 O O . SER D 1 54 ? 19.249 -4.818 7.430 1.00 24.50 54 SER D O 1
ATOM 2681 N N . LYS D 1 55 ? 20.165 -6.561 8.503 1.00 23.08 55 LYS D N 1
ATOM 2682 C CA . LYS D 1 55 ? 20.974 -6.953 7.353 1.00 24.55 55 LYS D CA 1
ATOM 2683 C C . LYS D 1 55 ? 20.124 -7.533 6.224 1.00 25.38 55 LYS D C 1
ATOM 2684 O O . LYS D 1 55 ? 20.527 -7.526 5.061 1.00 24.92 55 LYS D O 1
ATOM 2690 N N . LEU D 1 56 ? 18.936 -8.023 6.559 1.00 23.92 56 LEU D N 1
ATOM 2691 C CA . LEU D 1 56 ? 18.058 -8.597 5.551 1.00 24.31 56 LEU D CA 1
ATOM 2692 C C . LEU D 1 56 ? 17.225 -7.556 4.803 1.00 24.07 56 LEU D C 1
ATOM 2693 O O . LEU D 1 56 ? 17.206 -7.534 3.571 1.00 23.80 56 LEU D O 1
ATOM 2698 N N . PHE D 1 57 ? 16.553 -6.682 5.547 1.00 23.88 57 PHE D N 1
ATOM 2699 C CA . PHE D 1 57 ? 15.681 -5.684 4.933 1.00 23.30 57 PHE D CA 1
ATOM 2700 C C . PHE D 1 57 ? 16.038 -4.228 5.210 1.00 22.23 57 PHE D C 1
ATOM 2701 O O . PHE D 1 57 ? 15.390 -3.330 4.681 1.00 23.58 57 PHE D O 1
ATOM 2709 N N . GLY D 1 58 ? 17.041 -3.991 6.042 1.00 21.83 58 GLY D N 1
ATOM 2710 C CA . GLY D 1 58 ? 17.403 -2.626 6.371 1.00 20.71 58 GLY D CA 1
ATOM 2711 C C . GLY D 1 58 ? 16.904 -2.278 7.760 1.00 21.55 58 GLY D C 1
ATOM 2712 O O . GLY D 1 58 ? 16.076 -2.992 8.320 1.00 21.34 58 GLY D O 1
ATOM 2713 N N . GLU D 1 59 ? 17.401 -1.174 8.305 1.00 22.03 59 GLU D N 1
ATOM 2714 C CA . GLU D 1 59 ? 17.047 -0.725 9.651 1.00 23.73 59 GLU D CA 1
ATOM 2715 C C . GLU D 1 59 ? 15.606 -0.255 9.824 1.00 22.31 59 GLU D C 1
ATOM 2716 O O . GLU D 1 59 ? 15.016 -0.440 10.891 1.00 22.46 59 GLU D O 1
ATOM 2722 N N . TYR D 1 60 ? 15.036 0.359 8.792 1.00 21.77 60 TYR D N 1
ATOM 2723 C CA . TYR D 1 60 ? 13.662 0.841 8.895 1.00 20.10 60 TYR D CA 1
ATOM 2724 C C . TYR D 1 60 ? 12.727 -0.349 9.025 1.00 20.66 60 TYR D C 1
ATOM 2725 O O . TYR D 1 60 ? 11.857 -0.376 9.891 1.00 21.17 60 TYR D O 1
ATOM 2734 N N . SER D 1 61 ? 12.916 -1.342 8.167 1.00 19.41 61 SER D N 1
ATOM 2735 C CA . SER D 1 61 ? 12.082 -2.536 8.213 1.00 21.15 61 SER D CA 1
ATOM 2736 C C . SER D 1 61 ? 12.315 -3.298 9.515 1.00 21.70 61 SER D C 1
ATOM 2737 O O . SER D 1 61 ? 11.374 -3.830 10.096 1.00 21.84 61 SER D O 1
ATOM 2740 N N . ALA D 1 62 ? 13.564 -3.336 9.975 1.00 20.64 62 ALA D N 1
ATOM 2741 C CA . ALA D 1 62 ? 13.900 -4.037 11.211 1.00 21.02 62 ALA D CA 1
ATOM 2742 C C . ALA D 1 62 ? 13.184 -3.400 12.393 1.00 20.79 62 ALA D C 1
ATOM 2743 O O . ALA D 1 62 ? 12.669 -4.099 13.273 1.00 21.64 62 ALA D O 1
ATOM 2745 N N . ARG D 1 63 ? 13.161 -2.071 12.414 1.00 19.28 63 ARG D N 1
ATOM 2746 C CA . ARG D 1 63 ? 12.490 -1.351 13.480 1.00 18.63 63 ARG D CA 1
ATOM 2747 C C . ARG D 1 63 ? 10.993 -1.635 13.444 1.00 20.68 63 ARG D C 1
ATOM 2748 O O . ARG D 1 63 ? 10.363 -1.798 14.488 1.00 20.07 63 ARG D O 1
ATOM 2756 N N . LEU D 1 64 ? 10.417 -1.691 12.246 1.00 19.84 64 LEU D N 1
ATOM 2757 C CA . LEU D 1 64 ? 8.994 -1.979 12.136 1.00 19.32 64 LEU D CA 1
ATOM 2758 C C . LEU D 1 64 ? 8.710 -3.365 12.704 1.00 20.65 64 LEU D C 1
ATOM 2759 O O . LEU D 1 64 ? 7.724 -3.557 13.415 1.00 21.62 64 LEU D O 1
ATOM 2764 N N . LEU D 1 65 ? 9.579 -4.329 12.409 1.00 19.14 65 LEU D N 1
ATOM 2765 C CA . LEU D 1 65 ? 9.367 -5.681 12.926 1.00 20.61 65 LEU D CA 1
ATOM 2766 C C . LEU D 1 65 ? 9.466 -5.676 14.450 1.00 20.29 65 LEU D C 1
ATOM 2767 O O . LEU D 1 65 ? 8.677 -6.327 15.133 1.00 21.29 65 LEU D O 1
ATOM 2772 N N . GLU D 1 66 ? 10.438 -4.939 14.979 1.00 19.76 66 GLU D N 1
ATOM 2773 C CA . GLU D 1 66 ? 10.617 -4.852 16.425 1.00 20.93 66 GLU D CA 1
ATOM 2774 C C . GLU D 1 66 ? 9.345 -4.315 17.072 1.00 21.40 66 GLU D C 1
ATOM 2775 O O . GLU D 1 66 ? 8.863 -4.847 18.079 1.00 22.92 66 GLU D O 1
ATOM 2781 N N . MET D 1 67 ? 8.796 -3.263 16.481 1.00 20.56 67 MET D N 1
ATOM 2782 C CA . MET D 1 67 ? 7.581 -2.647 16.994 1.00 21.07 67 MET D CA 1
ATOM 2783 C C . MET D 1 67 ? 6.411 -3.622 16.971 1.00 21.86 67 MET D C 1
ATOM 2784 O O . MET D 1 67 ? 5.626 -3.676 17.914 1.00 24.04 67 MET D O 1
ATOM 2789 N N . VAL D 1 68 ? 6.291 -4.386 15.888 1.00 21.25 68 VAL D N 1
ATOM 2790 C CA . VAL D 1 68 ? 5.206 -5.351 15.773 1.00 21.36 68 VAL D CA 1
ATOM 2791 C C . VAL D 1 68 ? 5.369 -6.466 16.799 1.00 23.00 68 VAL D C 1
ATOM 2792 O O . VAL D 1 68 ? 4.404 -6.846 17.463 1.00 24.57 68 VAL D O 1
ATOM 2796 N N . ILE D 1 69 ? 6.585 -6.987 16.934 1.00 23.01 69 ILE D N 1
ATOM 2797 C CA . ILE D 1 69 ? 6.838 -8.052 17.900 1.00 22.46 69 ILE D CA 1
ATOM 2798 C C . ILE D 1 69 ? 6.436 -7.612 19.307 1.00 24.05 69 ILE D C 1
ATOM 2799 O O . ILE D 1 69 ? 5.750 -8.346 20.025 1.00 24.70 69 ILE D O 1
ATOM 2804 N N . ILE D 1 70 ? 6.860 -6.417 19.706 1.00 23.76 70 ILE D N 1
ATOM 2805 C CA . ILE D 1 70 ? 6.524 -5.904 21.029 1.00 25.08 70 ILE D CA 1
ATOM 2806 C C . ILE D 1 70 ? 5.004 -5.788 21.185 1.00 26.54 70 ILE D C 1
ATOM 2807 O O . ILE D 1 70 ? 4.442 -6.207 22.200 1.00 27.66 70 ILE D O 1
ATOM 2812 N N . SER D 1 71 ? 4.336 -5.239 20.176 1.00 26.48 71 SER D N 1
ATOM 2813 C CA . SER D 1 71 ? 2.885 -5.091 20.238 1.00 28.42 71 SER D CA 1
ATOM 2814 C C . SER D 1 71 ? 2.180 -6.439 20.381 1.00 28.84 71 SER D C 1
ATOM 2815 O O . SER D 1 71 ? 1.183 -6.553 21.098 1.00 29.17 71 SER D O 1
ATOM 2818 N N . LYS D 1 72 ? 2.694 -7.454 19.694 1.00 28.87 72 LYS D N 1
ATOM 2819 C CA . LYS D 1 72 ? 2.103 -8.784 19.746 1.00 29.10 72 LYS D CA 1
ATOM 2820 C C . LYS D 1 72 ? 2.308 -9.449 21.101 1.00 30.79 72 LYS D C 1
ATOM 2821 O O . LYS D 1 72 ? 1.411 -10.132 21.600 1.00 31.61 72 LYS D O 1
ATOM 2827 N N . LEU D 1 73 ? 3.480 -9.260 21.698 1.00 30.84 73 LEU D N 1
ATOM 2828 C CA . LEU D 1 73 ? 3.735 -9.855 23.005 1.00 32.73 73 LEU D CA 1
ATOM 2829 C C . LEU D 1 73 ? 2.872 -9.157 24.044 1.00 34.23 73 LEU D C 1
ATOM 2830 O O . LEU D 1 73 ? 2.405 -9.786 24.996 1.00 33.77 73 LEU D O 1
ATOM 2835 N N . LYS D 1 74 ? 2.654 -7.858 23.858 1.00 35.09 74 LYS D N 1
ATOM 2836 C CA . LYS D 1 74 ? 1.816 -7.105 24.781 1.00 39.75 74 LYS D CA 1
ATOM 2837 C C . LYS D 1 74 ? 0.400 -7.647 24.680 1.00 40.75 74 LYS D C 1
ATOM 2838 O O . LYS D 1 74 ? -0.335 -7.679 25.664 1.00 40.65 74 LYS D O 1
ATOM 2844 N N . GLY D 1 75 ? 0.024 -8.072 23.479 1.00 41.32 75 GLY D N 1
ATOM 2845 C CA . GLY D 1 75 ? -1.306 -8.610 23.271 1.00 43.98 75 GLY D CA 1
ATOM 2846 C C . GLY D 1 75 ? -1.480 -9.983 23.888 1.00 44.79 75 GLY D C 1
ATOM 2847 O O . GLY D 1 75 ? -2.567 -10.323 24.355 1.00 45.81 75 GLY D O 1
ATOM 2848 N N . ARG D 1 76 ? -0.415 -10.777 23.897 1.00 45.12 76 ARG D N 1
ATOM 2849 C CA . ARG D 1 76 ? -0.488 -12.120 24.459 1.00 47.51 76 ARG D CA 1
ATOM 2850 C C . ARG D 1 76 ? -0.315 -12.126 25.974 1.00 48.12 76 ARG D C 1
ATOM 2851 O O . ARG D 1 76 ? -1.141 -12.680 26.698 1.00 47.45 76 ARG D O 1
ATOM 2859 N N . LEU D 1 77 ? 0.765 -11.510 26.444 1.00 48.59 77 LEU D N 1
ATOM 2860 C CA . LEU D 1 77 ? 1.074 -11.440 27.877 1.00 49.29 77 LEU D CA 1
ATOM 2861 C C . LEU D 1 77 ? 0.308 -10.319 28.599 1.00 50.91 77 LEU D C 1
ATOM 2862 O O . LEU D 1 77 ? 0.173 -10.303 29.815 1.00 50.89 77 LEU D O 1
ATOM 2867 N N . GLY D 1 78 ? -0.151 -9.332 27.808 1.00 51.99 78 GLY D N 1
ATOM 2868 C CA . GLY D 1 78 ? -0.971 -8.254 28.367 1.00 53.57 78 GLY D CA 1
ATOM 2869 C C . GLY D 1 78 ? -0.276 -7.440 29.475 1.00 55.19 78 GLY D C 1
ATOM 2870 O O . GLY D 1 78 ? -0.254 -6.213 29.457 1.00 56.15 78 GLY D O 1
ATOM 2871 N N . GLU D 1 79 ? 0.298 -8.164 30.464 1.00 55.77 79 GLU D N 1
ATOM 2872 C CA . GLU D 1 79 ? 0.493 -7.596 31.810 1.00 55.84 79 GLU D CA 1
ATOM 2873 C C . GLU D 1 79 ? 1.774 -6.750 32.010 1.00 55.17 79 GLU D C 1
ATOM 2874 O O . GLU D 1 79 ? 2.846 -7.275 32.277 1.00 55.16 79 GLU D O 1
ATOM 2880 N N . ASP D 1 80 ? 1.629 -5.399 31.876 1.00 54.64 80 ASP D N 1
ATOM 2881 C CA . ASP D 1 80 ? 2.698 -4.458 32.284 1.00 54.10 80 ASP D CA 1
ATOM 2882 C C . ASP D 1 80 ? 3.856 -4.377 31.280 1.00 52.81 80 ASP D C 1
ATOM 2883 O O . ASP D 1 80 ? 4.868 -3.721 31.491 1.00 52.80 80 ASP D O 1
ATOM 2888 N N . ILE D 1 81 ? 3.771 -5.025 30.121 1.00 50.48 81 ILE D N 1
ATOM 2889 C CA . ILE D 1 81 ? 4.862 -4.934 29.151 1.00 47.83 81 ILE D CA 1
ATOM 2890 C C . ILE D 1 81 ? 5.070 -3.476 28.746 1.00 46.04 81 ILE D C 1
ATOM 2891 O O . ILE D 1 81 ? 4.213 -2.869 28.102 1.00 45.78 81 ILE D O 1
ATOM 2896 N N . GLU D 1 82 ? 6.215 -2.920 29.129 1.00 44.14 82 GLU D N 1
ATOM 2897 C CA . GLU D 1 82 ? 6.536 -1.529 28.829 1.00 42.99 82 GLU D CA 1
ATOM 2898 C C . GLU D 1 82 ? 7.779 -1.413 27.960 1.00 40.12 82 GLU D C 1
ATOM 2899 O O . GLU D 1 82 ? 8.286 -0.313 27.740 1.00 39.66 82 GLU D O 1
ATOM 2905 N N . ALA D 1 83 ? 8.266 -2.548 27.471 1.00 36.85 83 ALA D N 1
ATOM 2906 C CA . ALA D 1 83 ? 9.463 -2.571 26.640 1.00 34.30 83 ALA D CA 1
ATOM 2907 C C . ALA D 1 83 ? 9.338 -1.714 25.387 1.00 33.15 83 ALA D C 1
ATOM 2908 O O . ALA D 1 83 ? 8.287 -1.682 24.749 1.00 32.64 83 ALA D O 1
ATOM 2910 N N . ASN D 1 84 ? 10.420 -1.015 25.052 1.00 32.55 84 ASN D N 1
ATOM 2911 C CA . ASN D 1 84 ? 10.468 -0.174 23.861 1.00 33.63 84 ASN D CA 1
ATOM 2912 C C . ASN D 1 84 ? 11.445 -0.801 22.874 1.00 31.28 84 ASN D C 1
ATOM 2913 O O . ASN D 1 84 ? 11.596 -0.330 21.748 1.00 30.64 84 ASN D O 1
ATOM 2918 N N . SER D 1 85 ? 12.118 -1.863 23.307 1.00 28.71 85 SER D N 1
ATOM 2919 C CA . SER D 1 85 ? 13.081 -2.560 22.459 1.00 27.23 85 SER D CA 1
ATOM 2920 C C . SER D 1 85 ? 12.989 -4.057 22.703 1.00 26.35 85 SER D C 1
ATOM 2921 O O . SER D 1 85 ? 12.479 -4.488 23.737 1.00 26.55 85 SER D O 1
ATOM 2924 N N . LEU D 1 86 ? 13.495 -4.843 21.758 1.00 25.24 86 LEU D N 1
ATOM 2925 C CA . LEU D 1 86 ? 13.470 -6.293 21.895 1.00 25.55 86 LEU D CA 1
ATOM 2926 C C . LEU D 1 86 ? 14.292 -6.712 23.110 1.00 26.17 86 LEU D C 1
ATOM 2927 O O . LEU D 1 86 ? 13.949 -7.674 23.798 1.00 25.83 86 LEU D O 1
ATOM 2932 N N . GLU D 1 87 ? 15.383 -5.995 23.374 1.00 27.38 87 GLU D N 1
ATOM 2933 C CA . GLU D 1 87 ? 16.208 -6.323 24.529 1.00 27.85 87 GLU D CA 1
ATOM 2934 C C . GLU D 1 87 ? 15.396 -6.148 25.807 1.00 27.62 87 GLU D C 1
ATOM 2935 O O . GLU D 1 87 ? 15.441 -6.996 26.701 1.00 28.23 87 GLU D O 1
ATOM 2941 N N . GLU D 1 88 ? 14.651 -5.050 25.893 1.00 27.66 88 GLU D N 1
ATOM 2942 C CA . GLU D 1 88 ? 13.835 -4.789 27.071 1.00 27.94 88 GLU D CA 1
ATOM 2943 C C . GLU D 1 88 ? 12.714 -5.810 27.174 1.00 27.94 88 GLU D C 1
ATOM 2944 O O . GLU D 1 88 ? 12.335 -6.221 28.274 1.00 26.67 88 GLU D O 1
ATOM 2950 N N . LEU D 1 89 ? 12.184 -6.216 26.024 1.00 26.13 89 LEU D N 1
ATOM 2951 C CA . LEU D 1 89 ? 11.098 -7.185 25.992 1.00 25.51 89 LEU D CA 1
ATOM 2952 C C . LEU D 1 89 ? 11.552 -8.535 26.536 1.00 25.78 89 LEU D C 1
ATOM 2953 O O . LEU D 1 89 ? 10.832 -9.181 27.293 1.00 26.91 89 LEU D O 1
ATOM 2958 N N . VAL D 1 90 ? 12.744 -8.969 26.144 1.00 24.44 90 VAL D N 1
ATOM 2959 C CA . VAL D 1 90 ? 13.261 -10.244 26.618 1.00 25.74 90 VAL D CA 1
ATOM 2960 C C . VAL D 1 90 ? 13.515 -10.159 28.121 1.00 26.69 90 VAL D C 1
ATOM 2961 O O . VAL D 1 90 ? 13.258 -11.111 28.858 1.00 26.68 90 VAL D O 1
ATOM 2965 N N . SER D 1 91 ? 14.011 -9.011 28.570 1.00 27.73 91 SER D N 1
ATOM 2966 C CA . SER D 1 91 ? 14.278 -8.805 29.988 1.00 29.15 91 SER D CA 1
ATOM 2967 C C . SER D 1 91 ? 12.968 -8.920 30.772 1.00 28.85 91 SER D C 1
ATOM 2968 O O . SER D 1 91 ? 12.923 -9.561 31.826 1.00 29.58 91 SER D O 1
ATOM 2971 N N . GLU D 1 92 ? 11.904 -8.312 30.251 1.00 27.42 92 GLU D N 1
ATOM 2972 C CA . GLU D 1 92 ? 10.603 -8.360 30.913 1.00 29.54 92 GLU D CA 1
ATOM 2973 C C . GLU D 1 92 ? 10.049 -9.777 30.940 1.00 28.73 92 GLU D C 1
ATOM 2974 O O . GLU D 1 92 ? 9.481 -10.214 31.944 1.00 29.59 92 GLU D O 1
ATOM 2980 N N . ILE D 1 93 ? 10.206 -10.493 29.832 1.00 27.57 93 ILE D N 1
ATOM 2981 C CA . ILE D 1 93 ? 9.718 -11.864 29.761 1.00 28.26 93 ILE D CA 1
ATOM 2982 C C . ILE D 1 93 ? 10.445 -12.739 30.780 1.00 28.35 93 ILE D C 1
ATOM 2983 O O . ILE D 1 93 ? 9.823 -13.566 31.449 1.00 28.44 93 ILE D O 1
ATOM 2988 N N . ARG D 1 94 ? 11.753 -12.547 30.920 1.00 27.74 94 ARG D N 1
ATOM 2989 C CA . ARG D 1 94 ? 12.513 -13.333 31.884 1.00 29.09 94 ARG D CA 1
ATOM 2990 C C . ARG D 1 94 ? 12.025 -13.057 33.305 1.00 29.56 94 ARG D C 1
ATOM 2991 O O . ARG D 1 94 ? 11.991 -13.963 34.134 1.00 30.89 94 ARG D O 1
ATOM 2999 N N . LYS D 1 95 ? 11.643 -11.813 33.582 1.00 29.70 95 LYS D N 1
ATOM 3000 C CA . LYS D 1 95 ? 11.159 -11.452 34.916 1.00 29.41 95 LYS D CA 1
ATOM 3001 C C . LYS D 1 95 ? 9.794 -12.070 35.191 1.00 30.28 95 LYS D C 1
ATOM 3002 O O . LYS D 1 95 ? 9.528 -12.544 36.295 1.00 30.08 95 LYS D O 1
ATOM 3008 N N . ILE D 1 96 ? 8.930 -12.070 34.183 1.00 29.14 96 ILE D N 1
ATOM 3009 C CA . ILE D 1 96 ? 7.595 -12.639 34.319 1.00 30.83 96 ILE D CA 1
ATOM 3010 C C . ILE D 1 96 ? 7.650 -14.141 34.578 1.00 31.91 96 ILE D C 1
ATOM 3011 O O . ILE D 1 96 ? 6.910 -14.661 35.414 1.00 32.53 96 ILE D O 1
ATOM 3016 N N . TYR D 1 97 ? 8.535 -14.834 33.866 1.00 32.02 97 TYR D N 1
ATOM 3017 C CA . TYR D 1 97 ? 8.663 -16.285 34.005 1.00 33.70 97 TYR D CA 1
ATOM 3018 C C . TYR D 1 97 ? 9.782 -16.745 34.929 1.00 34.11 97 TYR D C 1
ATOM 3019 O O . TYR D 1 97 ? 10.074 -17.943 35.004 1.00 33.79 97 TYR D O 1
ATOM 3028 N N . GLY D 1 98 ? 10.401 -15.800 35.630 1.00 35.06 98 GLY D N 1
ATOM 3029 C CA . GLY D 1 98 ? 11.476 -16.135 36.545 1.00 37.17 98 GLY D CA 1
ATOM 3030 C C . GLY D 1 98 ? 12.640 -16.837 35.875 1.00 38.88 98 GLY D C 1
ATOM 3031 O O . GLY D 1 98 ? 13.139 -17.846 36.379 1.00 39.68 98 GLY D O 1
ATOM 3032 N N . GLU D 1 99 ? 13.087 -16.298 34.744 1.00 38.25 99 GLU D N 1
ATOM 3033 C CA . GLU D 1 99 ? 14.192 -16.894 34.001 1.00 39.67 99 GLU D CA 1
ATOM 3034 C C . GLU D 1 99 ? 15.411 -15.972 33.948 1.00 39.70 99 GLU D C 1
ATOM 3035 O O . GLU D 1 99 ? 15.364 -14.889 34.568 1.00 40.50 99 GLU D O 1
#

CATH classification: 1.10.1200.200

Secondary structure (DSSP, 8-state):
-HHHHHHHHHHHHHHHHH-TTHHHHHHHHHHHHHS--TTHHHH-HHHHHHHHHHHH-HHHHHHHHHHHHHHHHHHS-TT---SSHHHHHHHHHHHHT-/-HHHHHHHHHHHHHHHH-TTHHHHHHHHHHHHHS--TTHHHH-HHHHHHHHHHHH-HHHHHHHHHHHHHHHHHHH----SSHHHHHHHHHHHTT-/-HHHHHHHHHHHHHHHHH-TTHHHHHHHHHHHHHS--TTHHHH-HHHHHHHHHHHH-HHHHHHHHHHHHHHHHTTS-TT----SHHHHHHHHHHHHT-/-HHHHHHHHHHHHHHHHH-TTHHHHHHHHHHHHHS--TTHHHH-HHHHHHHHHHHH-HHHHHHHHHHHHHHHHHHH-SS---SSHHHHHHHHHHHTT-

B-factor: mean 35.79, std 13.29, range [16.08, 87.63]

InterPro domains:
  IPR021609 Nitrosopumilus output domain 5 [PF11537] (13-105)
  IPR044908 Nitrosopumilus output domain 5-like superfamily [G3DSA:1.10.1200.200] (11-109)

Sequence (389 aa):
SKGRDILTKTIILALREVAPGLEAVLEAHLRATLNSGIELAYDDPQKFKEAVSKLFGEYSARLLEMVIISKLKGRLGEDIEANSLEELVSEIRKIYGEKGRDILTKTIILALREVAPGLEAVLEAHLRATLNSGIELAYDDPQKFKEAVSKLFGEYSARLLEMVIISKLKGRLGIEANSLEELVSEIRKIYGESKGRDILTKTIILALREVAPGLEAVLEAHLRATLNSGIELAYDDPQKFKEAVSKLFGEYSARLLEMVIISKLKGRLGEDIEANSLEELVSEIRKIYGESKGRDILTKTIILALREVAPGLEAVLEAHLRATLNSGIELAYDDPQKFKEAVSKLFGEYSARLLEMVIISKLKGRLGEDIEANSLEELVSEIRKIYGE

Organism: Pyrococcus horikoshii (strain ATCC 700860 / DSM 12428 / JCM 9974 / NBRC 100139 / OT-3) (NCBI:txid70601)

Radius of gyration: 22.06 Å; Cα contacts (8 Å, |Δi|>4): 541; chains: 4; bounding box: 67×42×68 Å

Foldseek 3Di:
DVLLVLLLVLLVVLQVVVDPCSQVVLQVQCCVPPVDHSSCCLVPVVVSLVSVCVVPHNVVSLVSQVSSVCSVCVVPNNPDPDPGSVSVSVVSCVVVVD/DLLVLLQVQLLVLLVVVDPCSQVLLQVQCCVVPVDHSSCLLVPVVVSLVSVCVRPHNVVSLVSQQSSQVRSPVVPVHDDDGSVVVSVVSCVVVVD/DVLLVVLLVLLVVVQVVVDPCRQVLLQVQCCVPPVDHSSCCLVPVVVSLVSVCVVPHNVVSQVSQVSSQVSVCVVPNVDQDDPGSVSVSVVSCVVVVD/DVLLVVLLVLLLVLLVVVDPCSQVVLQVQCCVPPVDHSSCLLVPVVVSLVSVCVVPHNVVSLVSQVSSLVSVCVVVVPPSPDPGSVSNSVVSCVVVVD

Solvent-accessible surface area: 17402 Å² total; per-residue (Å²): 82,137,0,87,97,21,0,20,102,11,0,28,96,1,0,126,87,4,6,119,0,4,34,43,0,2,57,18,1,0,137,47,57,64,114,25,9,2,62,14,0,18,79,51,19,121,78,3,58,79,3,4,22,85,0,9,0,60,7,1,13,51,6,6,6,18,8,0,12,58,78,0,49,69,137,52,29,152,110,17,137,1,113,24,1,56,79,0,8,53,47,0,94,169,97,55,70,66,171,0,97,98,52,0,18,144,1,0,36,65,0,0,147,90,5,20,121,1,5,34,40,0,2,56,0,4,0,128,47,65,61,134,38,21,2,64,13,0,30,85,50,18,108,86,3,57,95,4,5,23,89,0,11,0,49,1,1,11,57,6,8,6,21,8,1,10,53,60,0,62,60,133,60,74,149,141,8,117,25,1,65,91,8,9,52,46,0,120,157,92,77,70,99,81,159,0,85,92,23,0,24,91,1,0,38,86,1,0,134,78,5,8,126,0,5,37,42,0,2,60,17,4,0,132,46,52,64,116,25,8,5,61,14,1,20,79,49,19,105,81,3,48,92,4,6,17,102,0,11,0,77,5,1,10,57,5,8,10,22,9,1,15,59,79,0,64,56,88,53,20,147,118,19,128,4,112,23,1,57,84,0,8,52,42,1,103,168,94,82,67,73,79,127,0,75,72,20,0,10,130,12,0,41,123,1,0,129,85,5,10,97,3,5,30,31,0,2,61,18,2,0,132,47,65,67,114,26,12,2,65,17,0,11,77,45,21,104,89,3,56,83,4,5,23,94,0,12,0,59,3,2,13,56,4,8,8,22,7,1,11,51,73,0,83,67,131,21,52,97,90,13,126,3,117,24,1,61,82,0,8,45,28,0,88,152,59,58,71,76